Protein AF-0000000076122430 (afdb_homodimer)

Secondary structure (DSSP, 8-state):
-----PEEPHHHHHTT---EE-EEETTTTEEE-HHHHHHHHHSTTTTTS-EEEGGG-HHHHHHHHHHHHHHB-TTT-SB--EEETTTTEEE-HHHHHHTTTT-S-EEEHHHHTTTGGG-HHHHHHHHHHHHHHHHHHHHHHHHHHHHHHHHHHHHHHHHHHHHHHHHHHHHHHHHHHHHHHHHHHHHHHHHHHHHHHHHHHHHHHHHHHHHHHHHHHHHHH--HHHHHHHHHHHHHHHHHHHHHHHHHTSSPEEEEEEEEE-HHHHHHHHH---SEEEEEEEE-----------TTSS---S----TTTT---TT--/-----PEEPHHHHHTT---EE-EEETTTTEEE-HHHHHHHHHSTTTTTS-EEEGGG-HHHHHHHHHHHHHTB-TTT-SB--EEETTTTEEE-HHHHHHTTTT-S-EEEHHHHTTTGGG-HHHHHHHHHHHHHHHHHHHHHHHHHHHHHHHHHHHHHHHHHHHHHHHHHHHHHHHHHHHHHHHHHHHHHHHHHHHHHHHHHHHHHHHHHHHHHHHHHHHHHH--HHHHHHHHHHHHHHHHHHHHHHHHHTSSPEEEEEEEEE-HHHHHHHHH---SEEEEEEEE-----------TTS----S----TT------TT-

Solvent-accessible surface area (backbone atoms only — not comparable to full-atom values): 35064 Å² total; per-residue (Å²): 130,79,76,78,80,74,42,57,7,44,73,39,42,76,71,73,35,93,38,60,28,54,32,28,28,40,68,74,54,36,35,21,18,74,68,52,39,56,51,38,50,66,35,85,91,42,41,80,46,51,67,43,51,49,83,72,36,66,72,54,46,60,47,51,55,49,42,54,56,68,33,36,28,86,88,73,74,38,69,33,54,27,29,31,65,88,75,70,39,76,32,22,74,65,44,37,68,63,82,40,52,83,55,86,52,64,38,48,36,64,63,70,10,60,61,38,89,77,28,70,62,50,53,50,51,54,50,49,46,51,49,51,50,51,44,46,53,50,51,47,50,52,51,51,52,50,48,52,50,32,54,50,33,51,53,50,45,48,49,52,52,50,50,52,48,50,50,51,46,51,51,49,53,50,34,50,54,52,47,49,51,52,50,51,51,50,50,51,52,42,47,50,51,51,50,53,52,43,51,54,49,50,52,49,45,50,52,49,50,52,46,47,49,48,52,51,48,30,73,72,58,45,24,47,47,52,35,43,53,42,52,52,52,47,51,55,54,49,50,53,50,50,53,52,53,46,60,69,32,65,60,57,46,69,34,62,64,44,74,43,71,27,64,58,54,56,45,41,71,73,64,51,80,56,63,52,45,77,40,70,39,78,46,75,62,72,74,76,80,71,84,72,77,63,74,73,61,68,77,57,62,88,72,64,78,68,73,63,80,72,77,81,69,64,78,85,119,127,78,75,78,79,69,42,55,7,44,72,39,43,76,70,73,36,93,39,60,29,53,34,29,29,37,66,72,63,34,35,21,18,72,68,52,39,56,51,39,49,66,33,86,90,41,42,79,44,51,67,44,51,49,82,73,36,66,72,54,46,60,47,51,54,48,40,54,55,68,34,35,29,85,90,72,75,38,68,32,54,29,29,31,60,89,74,69,38,77,31,22,74,66,43,37,68,63,81,39,51,82,54,89,52,65,38,48,37,64,64,70,10,60,62,40,90,77,27,69,64,51,53,51,52,53,50,50,45,53,50,52,50,53,46,47,52,49,50,47,50,51,51,52,52,49,47,53,49,33,53,50,33,50,54,50,46,50,49,52,52,52,52,51,47,50,50,52,47,51,50,50,53,50,33,50,52,53,49,48,51,52,50,52,53,50,49,50,52,41,45,49,52,52,49,54,53,43,50,52,48,50,54,51,46,51,53,52,50,52,46,47,50,47,52,51,49,32,75,74,53,46,24,46,45,52,33,43,54,43,50,53,52,47,50,54,55,50,52,53,50,51,54,52,52,46,60,70,32,65,61,56,45,67,34,62,65,44,77,42,69,27,64,59,54,55,46,41,72,73,64,52,80,57,62,52,46,78,40,71,40,75,45,74,61,72,72,77,79,70,84,73,76,66,74,71,65,66,80,55,61,88,71,67,77,74,75,70,85,75,75,88,75,66,86,69,123

Sequence (634 aa):
MASEKTFNCGPCDYKHETQTAVKWCTDCTEALCLTCFEAHKSFKVSRNHSVISIEDIDALKGIMLDISKVQRCEQHDKPSEYFCNLHDEVVCIECIQTKHCQCTGWLPISEAADGVKSSVTKETISTDLEDVVRNVEELIDNHEIERINNQNACINLKDEASKLVQSIIQKVKNLEAEFVKTVDLQQKEISSNISSRTLELQGKLQKVQELKGRMNAFEGYASDTHMFLGIRKISTELYDAIEEIKSLTENPIVVMKELQIADSVTSFLSEVSLIGHVKNDRTHIAFKTTPLENPGSCFCLGFKPNRRYENTEYCKDMASEKTFNCGPCDYKHETQTAVKWCTDCTEALCLTCFEAHKSFKVSRNHSVISIEDIDALKGIMLDISKVQRCEQHDKPSEYFCNLHDEVVCIECIQTKHCQCTGWLPISEAADGVKSSVTKETISTDLEDVVRNVEELIDNHEIERINNQNACINLKDEASKLVQSIIQKVKNLEAEFVKTVDLQQKEISSNISSRTLELQGKLQKVQELKGRMNAFEGYASDTHMFLGIRKISTELYDAIEEIKSLTENPIVVMKELQIADSVTSFLSEVSLIGHVKNDRTHIAFKTTPLENPGSCFCLGFKPNRRYENTEYCKD

pLDDT: mean 79.6, std 19.34, range [19.55, 97.44]

Foldseek 3Di:
DPPPPFDFFPVCVVVVHGDGFFKAFPVVRTGHRPVRVVVQCVDPVRVPTDMGTCVPDPPVVVVVVVVVVQQADPVPRDGQFKAQLQVRHGHRPVCCVPVVVVRPDIDGVVVVCPCVVVDPLVVLVVVQVVVLVVLVVVLVVVVVVVVVVVVVVVVVVVVVLVVVVVVVVVVVVVVVVVVVVVVVVVVVVLVVLVVVLVVVVVVLVVVLVVLVVVLVVCVVDNDPVVNVVSVVVSVVVVVVSVVVNCVSPVDDRDDDDDDDDDPVVVCCVPPPDDPDDDDDDDDDRDRPDDPRPDVSPPVPPPPPPPVPPPDPPPDPD/DPPPPFDFFPVCVVVVHGDGFFKAFPVVRTGHRPVRVVVQCVDPVRVPTDMGTCVPDPPVVVVSVVVVVQQADPVPRDGQFKAQLQVRHGHRPVCCVPVVVVRPDIDGPVVVCPCVVVDPLVVLVVVQVVVLVVLVVVLVVVVVVVVVVVVVVVVVVVVVLVVVVVVVVVVVVVVVVVVVVVVVVVVVVLVVLVVVLVVVVVVLVVVLVVLVVVLVVCVVDNDPVVNVVSVVVSVVVVVVSVVVNCVSPVDDRDDDDDDDDDPVVVCCVPPPDDPDDDDDDDDDRDRDDDPRPPVSPPVPPPPPPPPPPPDPPPDPD

Structure (mmCIF, N/CA/C/O backbone):
data_AF-0000000076122430-model_v1
#
loop_
_entity.id
_entity.type
_entity.pdbx_description
1 polymer 'B box-type domain-containing protein'
#
loop_
_atom_site.group_PDB
_atom_site.id
_atom_site.type_symbol
_atom_site.label_atom_id
_atom_site.label_alt_id
_atom_site.label_comp_id
_atom_site.label_asym_id
_atom_site.label_entity_id
_atom_site.label_seq_id
_atom_site.pdbx_PDB_ins_code
_atom_site.Cartn_x
_atom_site.Cartn_y
_atom_site.Cartn_z
_atom_site.occupancy
_atom_site.B_iso_or_equiv
_atom_site.auth_seq_id
_atom_site.auth_comp_id
_atom_site.auth_asym_id
_atom_site.auth_atom_id
_atom_site.pdbx_PDB_model_num
ATOM 1 N N . MET A 1 1 ? -10.867 -65.062 -8.352 1 21.69 1 MET A N 1
ATOM 2 C CA . MET A 1 1 ? -10.594 -66.5 -8.742 1 21.69 1 MET A CA 1
ATOM 3 C C . MET A 1 1 ? -10.359 -66.562 -10.25 1 21.69 1 MET A C 1
ATOM 5 O O . MET A 1 1 ? -11.258 -66.25 -11.039 1 21.69 1 MET A O 1
ATOM 9 N N . ALA A 1 2 ? -9.188 -66.188 -10.758 1 36.16 2 ALA A N 1
ATOM 10 C CA . ALA A 1 2 ? -8.867 -65.938 -12.156 1 36.16 2 ALA A CA 1
ATOM 11 C C . ALA A 1 2 ? -9.312 -67.125 -13.039 1 36.16 2 ALA A C 1
ATOM 13 O O . ALA A 1 2 ? -9.062 -68.25 -12.711 1 36.16 2 ALA A O 1
ATOM 14 N N . SER A 1 3 ? -10.445 -67.062 -13.547 1 35.91 3 SER A N 1
ATOM 15 C CA . SER A 1 3 ? -11.008 -68.125 -14.328 1 35.91 3 SER A CA 1
ATOM 16 C C . SER A 1 3 ? -9.922 -68.938 -15.047 1 35.91 3 SER A C 1
ATOM 18 O O . SER A 1 3 ? -9.07 -68.375 -15.727 1 35.91 3 SER A O 1
ATOM 20 N N . GLU A 1 4 ? -9.484 -70.125 -14.617 1 44.31 4 GLU A N 1
ATOM 21 C CA . GLU A 1 4 ? -8.516 -71.125 -15.055 1 44.31 4 GLU A CA 1
ATOM 22 C C . GLU A 1 4 ? -8.703 -71.438 -16.531 1 44.31 4 GLU A C 1
ATOM 24 O O . GLU A 1 4 ? -9.625 -72.188 -16.891 1 44.31 4 GLU A O 1
ATOM 29 N N . LYS A 1 5 ? -8.602 -70.562 -17.297 1 51.03 5 LYS A N 1
ATOM 30 C CA . LYS A 1 5 ? -8.875 -70.75 -18.719 1 51.03 5 LYS A CA 1
ATOM 31 C C . LYS A 1 5 ? -8.039 -71.938 -19.266 1 51.03 5 LYS A C 1
ATOM 33 O O . LYS A 1 5 ? -6.809 -71.938 -19.188 1 51.03 5 LYS A O 1
ATOM 38 N N . THR A 1 6 ? -8.516 -73.188 -19.438 1 55.84 6 THR A N 1
ATOM 39 C CA . THR A 1 6 ? -8.125 -74.5 -19.828 1 55.84 6 THR A CA 1
ATOM 40 C C . THR A 1 6 ? -7.785 -74.562 -21.312 1 55.84 6 THR A C 1
ATOM 42 O O . THR A 1 6 ? -8.453 -73.938 -22.125 1 55.84 6 THR A O 1
ATOM 45 N N . PHE A 1 7 ? -6.602 -74.938 -21.672 1 61.38 7 PHE A N 1
ATOM 46 C CA . PHE A 1 7 ? -6.117 -75.188 -23.031 1 61.38 7 PHE A CA 1
ATOM 47 C C . PHE A 1 7 ? -6.77 -76.438 -23.625 1 61.38 7 PHE A C 1
ATOM 49 O O . PHE A 1 7 ? -6.875 -77.5 -22.953 1 61.38 7 PHE A O 1
ATOM 56 N N . ASN A 1 8 ? -7.195 -76.188 -24.844 1 67.56 8 ASN A N 1
ATOM 57 C CA . ASN A 1 8 ? -7.691 -77.375 -25.531 1 67.56 8 ASN A CA 1
ATOM 58 C C . ASN A 1 8 ? -6.547 -78.188 -26.109 1 67.56 8 ASN A C 1
ATOM 60 O O . ASN A 1 8 ? -5.535 -77.625 -26.547 1 67.56 8 ASN A O 1
ATOM 64 N N . CYS A 1 9 ? -6.68 -79.438 -25.984 1 76.12 9 CYS A N 1
ATOM 65 C CA . CYS A 1 9 ? -5.746 -80.375 -26.609 1 76.12 9 CYS A CA 1
ATOM 66 C C . CYS A 1 9 ? -5.781 -80.25 -28.125 1 76.12 9 CYS A C 1
ATOM 68 O O . CYS A 1 9 ? -6.848 -80.312 -28.734 1 76.12 9 CYS A O 1
ATOM 70 N N . GLY A 1 10 ? -4.699 -79.938 -28.75 1 72.5 10 GLY A N 1
ATOM 71 C CA . GLY A 1 10 ? -4.594 -79.75 -30.188 1 72.5 10 GLY A CA 1
ATOM 72 C C . GLY A 1 10 ? -5.141 -80.938 -30.969 1 72.5 10 GLY A C 1
ATOM 73 O O . GLY A 1 10 ? -6.055 -80.812 -31.781 1 72.5 10 GLY A O 1
ATOM 74 N N . PRO A 1 11 ? -4.574 -82.062 -30.688 1 77.5 11 PRO A N 1
ATOM 75 C CA . PRO A 1 11 ? -5.039 -83.25 -31.422 1 77.5 11 PRO A CA 1
ATOM 76 C C . PRO A 1 11 ? -6.527 -83.5 -31.219 1 77.5 11 PRO A C 1
ATOM 78 O O . PRO A 1 11 ? -7.223 -83.875 -32.188 1 77.5 11 PRO A O 1
ATOM 81 N N . CYS A 1 12 ? -6.926 -83.25 -30.094 1 75.38 12 CYS A N 1
ATOM 82 C CA . CYS A 1 12 ? -8.344 -83.5 -29.828 1 75.38 12 CYS A CA 1
ATOM 83 C C . CYS A 1 12 ? -9.203 -82.438 -30.531 1 75.38 12 CYS A C 1
ATOM 85 O O . CYS A 1 12 ? -10.281 -82.75 -31.031 1 75.38 12 CYS A O 1
ATOM 87 N N . ASP A 1 13 ? -8.805 -81.312 -30.547 1 71.25 13 ASP A N 1
ATOM 88 C CA . ASP A 1 13 ? -9.523 -80.188 -31.219 1 71.25 13 ASP A CA 1
ATOM 89 C C . ASP A 1 13 ? -9.672 -80.5 -32.719 1 71.25 13 ASP A C 1
ATOM 91 O O . ASP A 1 13 ? -10.711 -80.188 -33.312 1 71.25 13 ASP A O 1
ATOM 95 N N . TYR A 1 14 ? -8.641 -81 -33.281 1 67.12 14 TYR A N 1
ATOM 96 C CA . TYR A 1 14 ? -8.656 -81.312 -34.688 1 67.12 14 TYR A CA 1
ATOM 97 C C . TYR A 1 14 ? -9.75 -82.375 -35 1 67.12 14 TYR A C 1
ATOM 99 O O . TYR A 1 14 ? -10.367 -82.312 -36.062 1 67.12 14 TYR A O 1
ATOM 107 N N . LYS A 1 15 ? -9.977 -83.188 -34.062 1 66.69 15 LYS A N 1
ATOM 108 C CA . LYS A 1 15 ? -11.031 -84.188 -34.188 1 66.69 15 LYS A CA 1
ATOM 109 C C . LYS A 1 15 ? -12.367 -83.625 -33.688 1 66.69 15 LYS A C 1
ATOM 111 O O . LYS A 1 15 ? -13.312 -84.375 -33.5 1 66.69 15 LYS A O 1
ATOM 116 N N . HIS A 1 16 ? -12.375 -82.312 -33.438 1 66.56 16 HIS A N 1
ATOM 117 C CA . HIS A 1 16 ? -13.57 -81.625 -33 1 66.56 16 HIS A CA 1
ATOM 118 C C . HIS A 1 16 ? -14.023 -82.062 -31.625 1 66.56 16 HIS A C 1
ATOM 120 O O . HIS A 1 16 ? -15.227 -82.188 -31.359 1 66.56 16 HIS A O 1
ATOM 126 N N . GLU A 1 17 ? -13.062 -82.562 -30.828 1 74.31 17 GLU A N 1
ATOM 127 C CA . GLU A 1 17 ? -13.312 -82.875 -29.422 1 74.31 17 GLU A CA 1
ATOM 128 C C . GLU A 1 17 ? -12.68 -81.812 -28.5 1 74.31 17 GLU A C 1
ATOM 130 O O . GLU A 1 17 ? -11.562 -81.375 -28.75 1 74.31 17 GLU A O 1
ATOM 135 N N . THR A 1 18 ? -13.414 -81.5 -27.562 1 74.19 18 THR A N 1
ATOM 136 C CA . THR A 1 18 ? -12.891 -80.438 -26.641 1 74.19 18 THR A CA 1
ATOM 137 C C . THR A 1 18 ? -12.352 -81.125 -25.375 1 74.19 18 THR A C 1
ATOM 139 O O . THR A 1 18 ? -13.117 -81.688 -24.578 1 74.19 18 THR A O 1
ATOM 142 N N . GLN A 1 19 ? -10.953 -81.25 -25.312 1 79.12 19 GLN A N 1
ATOM 143 C CA . GLN A 1 19 ? -10.289 -81.75 -24.109 1 79.12 19 GLN A CA 1
ATOM 144 C C . GLN A 1 19 ? -9.305 -80.688 -23.578 1 79.12 19 GLN A C 1
ATOM 146 O O . GLN A 1 19 ? -8.703 -79.938 -24.344 1 79.12 19 GLN A O 1
ATOM 151 N N . THR A 1 20 ? -9.18 -80.75 -22.25 1 78.94 20 THR A N 1
ATOM 152 C CA . THR A 1 20 ? -8.266 -79.812 -21.609 1 78.94 20 THR A CA 1
ATOM 153 C C . THR A 1 20 ? -6.828 -80.312 -21.719 1 78.94 20 THR A C 1
ATOM 155 O O . THR A 1 20 ? -6.543 -81.438 -21.422 1 78.94 20 THR A O 1
ATOM 158 N N . ALA A 1 21 ? -5.953 -79.375 -22.219 1 79.88 21 ALA A N 1
ATOM 159 C CA . ALA A 1 21 ? -4.539 -79.688 -22.328 1 79.88 21 ALA A CA 1
ATOM 160 C C . ALA A 1 21 ? -3.83 -79.562 -20.984 1 79.88 21 ALA A C 1
ATOM 162 O O . ALA A 1 21 ? -4.145 -78.625 -20.219 1 79.88 21 ALA A O 1
ATOM 163 N N . VAL A 1 22 ? -2.918 -80.5 -20.672 1 78.62 22 VAL A N 1
ATOM 164 C CA . VAL A 1 22 ? -2.184 -80.438 -19.406 1 78.62 22 VAL A CA 1
ATOM 165 C C . VAL A 1 22 ? -0.684 -80.312 -19.688 1 78.62 22 VAL A C 1
ATOM 167 O O . VAL A 1 22 ? 0.098 -79.938 -18.812 1 78.62 22 VAL A O 1
ATOM 170 N N . LYS A 1 23 ? -0.301 -80.812 -20.844 1 76.94 23 LYS A N 1
ATOM 171 C CA . LYS A 1 23 ? 1.107 -80.75 -21.234 1 76.94 23 LYS A CA 1
ATOM 172 C C . LYS A 1 23 ? 1.314 -80 -22.516 1 76.94 23 LYS A C 1
ATOM 174 O O . LYS A 1 23 ? 0.396 -79.812 -23.328 1 76.94 23 LYS A O 1
ATOM 179 N N . TRP A 1 24 ? 2.541 -79.375 -22.609 1 74.12 24 TRP A N 1
ATOM 180 C CA . TRP A 1 24 ? 2.959 -78.688 -23.797 1 74.12 24 TRP A CA 1
ATOM 181 C C . TRP A 1 24 ? 4.203 -79.312 -24.406 1 74.12 24 TRP A C 1
ATOM 183 O O . TRP A 1 24 ? 5.219 -79.438 -23.734 1 74.12 24 TRP A O 1
ATOM 193 N N . CYS A 1 25 ? 4 -79.812 -25.609 1 74.12 25 CYS A N 1
ATOM 194 C CA . CYS A 1 25 ? 5.176 -80.25 -26.328 1 74.12 25 CYS A CA 1
ATOM 195 C C . CYS A 1 25 ? 5.875 -79.125 -27.047 1 74.12 25 CYS A C 1
ATOM 197 O O . CYS A 1 25 ? 5.316 -78.562 -27.969 1 74.12 25 CYS A O 1
ATOM 199 N N . THR A 1 26 ? 7.062 -78.875 -26.625 1 66.75 26 THR A N 1
ATOM 200 C CA . THR A 1 26 ? 7.809 -77.75 -27.172 1 66.75 26 THR A CA 1
ATOM 201 C C . THR A 1 26 ? 8.203 -78 -28.625 1 66.75 26 THR A C 1
ATOM 203 O O . THR A 1 26 ? 8.312 -77.062 -29.422 1 66.75 26 THR A O 1
ATOM 206 N N . ASP A 1 27 ? 8.375 -79.188 -28.922 1 63.97 27 ASP A N 1
ATOM 207 C CA . ASP A 1 27 ? 8.789 -79.562 -30.281 1 63.97 27 ASP A CA 1
ATOM 208 C C . ASP A 1 27 ? 7.613 -79.438 -31.25 1 63.97 27 ASP A C 1
ATOM 210 O O . ASP A 1 27 ? 7.754 -78.938 -32.375 1 63.97 27 ASP A O 1
ATOM 214 N N . CYS A 1 28 ? 6.5 -79.938 -30.734 1 66.62 28 CYS A N 1
ATOM 215 C CA . CYS A 1 28 ? 5.312 -79.938 -31.578 1 66.62 28 CYS A CA 1
ATOM 216 C C . CYS A 1 28 ? 4.543 -78.625 -31.438 1 66.62 28 CYS A C 1
ATOM 218 O O . CYS A 1 28 ? 3.643 -78.375 -32.25 1 66.62 28 CYS A O 1
ATOM 220 N N . THR A 1 29 ? 5.02 -77.875 -30.375 1 65.5 29 THR A N 1
ATOM 221 C CA . THR A 1 29 ? 4.328 -76.625 -30.031 1 65.5 29 THR A CA 1
ATOM 222 C C . THR A 1 29 ? 2.822 -76.875 -29.953 1 65.5 29 THR A C 1
ATOM 224 O O . THR A 1 29 ? 2.045 -76.125 -30.531 1 65.5 29 THR A O 1
ATOM 227 N N . GLU A 1 30 ? 2.531 -77.938 -29.344 1 70.75 30 GLU A N 1
ATOM 228 C CA . GLU A 1 30 ? 1.127 -78.312 -29.219 1 70.75 30 GLU A CA 1
ATOM 229 C C . GLU A 1 30 ? 0.776 -78.688 -27.781 1 70.75 30 GLU A C 1
ATOM 231 O O . GLU A 1 30 ? 1.596 -79.25 -27.078 1 70.75 30 GLU A O 1
ATOM 236 N N . ALA A 1 31 ? -0.498 -78.25 -27.453 1 73.12 31 ALA A N 1
ATOM 237 C CA . ALA A 1 31 ? -1.023 -78.688 -26.156 1 73.12 31 ALA A CA 1
ATOM 238 C C . ALA A 1 31 ? -1.638 -80.062 -26.234 1 73.12 31 ALA A C 1
ATOM 240 O O . ALA A 1 31 ? -2.332 -80.375 -27.188 1 73.12 31 ALA A O 1
ATOM 241 N N . LEU A 1 32 ? -1.227 -80.812 -25.281 1 81.56 32 LEU A N 1
ATOM 242 C CA . LEU A 1 32 ? -1.672 -82.25 -25.266 1 81.56 32 LEU A CA 1
ATOM 243 C C . LEU A 1 32 ? -2.445 -82.562 -24 1 81.56 32 LEU A C 1
ATOM 245 O O . LEU A 1 32 ? -2.059 -82.125 -22.906 1 81.56 32 LEU A O 1
ATOM 249 N N . CYS A 1 33 ? -3.594 -83.062 -24.219 1 84.31 33 CYS A N 1
ATOM 250 C CA . CYS A 1 33 ? -4.234 -83.625 -23.047 1 84.31 33 CYS A CA 1
ATOM 251 C C . CYS A 1 33 ? -3.467 -84.875 -22.562 1 84.31 33 CYS A C 1
ATOM 253 O O . CYS A 1 33 ? -2.486 -85.312 -23.188 1 84.31 33 CYS A O 1
ATOM 255 N N . LEU A 1 34 ? -3.918 -85.438 -21.406 1 86.81 34 LEU A N 1
ATOM 256 C CA . LEU A 1 34 ? -3.184 -86.562 -20.812 1 86.81 34 LEU A CA 1
ATOM 257 C C . LEU A 1 34 ? -3.139 -87.75 -21.781 1 86.81 34 LEU A C 1
ATOM 259 O O . LEU A 1 34 ? -2.094 -88.375 -21.938 1 86.81 34 LEU A O 1
ATOM 263 N N . THR A 1 35 ? -4.23 -88 -22.516 1 87.62 35 THR A N 1
ATOM 264 C CA . THR A 1 35 ? -4.309 -89.125 -23.438 1 87.62 35 THR A CA 1
ATOM 265 C C . THR A 1 35 ? -3.418 -88.875 -24.656 1 87.62 35 THR A C 1
ATOM 267 O O . THR A 1 35 ? -2.682 -89.75 -25.078 1 87.62 35 THR A O 1
ATOM 270 N N . CYS A 1 36 ? -3.488 -87.75 -25.156 1 87.06 36 CYS A N 1
ATOM 271 C CA . CYS A 1 36 ? -2.697 -87.438 -26.328 1 87.06 36 CYS A CA 1
ATOM 272 C C . CYS A 1 36 ? -1.214 -87.375 -25.984 1 87.06 36 CYS A C 1
ATOM 274 O O . CYS A 1 36 ? -0.363 -87.625 -26.844 1 87.06 36 CYS A O 1
ATOM 276 N N . PHE A 1 37 ? -0.935 -87 -24.812 1 87.75 37 PHE A N 1
ATOM 277 C CA . PHE A 1 37 ? 0.453 -87 -24.359 1 87.75 37 PHE A CA 1
ATOM 278 C C . PHE A 1 37 ? 1.038 -88.438 -24.344 1 87.75 37 PHE A C 1
ATOM 280 O O . PHE A 1 37 ? 2.158 -88.625 -24.812 1 87.75 37 PHE A O 1
ATOM 287 N N . GLU A 1 38 ? 0.26 -89.25 -23.797 1 86.69 38 GLU A N 1
ATOM 288 C CA . GLU A 1 38 ? 0.735 -90.688 -23.766 1 86.69 38 GLU A CA 1
ATOM 289 C C . GLU A 1 38 ? 0.958 -91.188 -25.172 1 86.69 38 GLU A C 1
ATOM 291 O O . GLU A 1 38 ? 1.936 -91.938 -25.406 1 86.69 38 GLU A O 1
ATOM 296 N N . ALA A 1 39 ? 0.09 -90.875 -26 1 85.75 39 ALA A N 1
ATOM 297 C CA . ALA A 1 39 ? 0.275 -91.312 -27.391 1 85.75 39 ALA A CA 1
ATOM 298 C C . ALA A 1 39 ? 1.5 -90.625 -28 1 85.75 39 ALA A C 1
ATOM 300 O O . ALA A 1 39 ? 2.291 -91.25 -28.688 1 85.75 39 ALA A O 1
ATOM 301 N N . HIS A 1 40 ? 1.692 -89.375 -27.781 1 85.5 40 HIS A N 1
ATOM 302 C CA . HIS A 1 40 ? 2.811 -88.562 -28.281 1 85.5 40 HIS A CA 1
ATOM 303 C C . HIS A 1 40 ? 4.145 -89.125 -27.812 1 85.5 40 HIS A C 1
ATOM 305 O O . HIS A 1 40 ? 5.102 -89.188 -28.594 1 85.5 40 HIS A O 1
ATOM 311 N N . LYS A 1 41 ? 4.145 -89.5 -26.656 1 83.44 41 LYS A N 1
ATOM 312 C CA . LYS A 1 41 ? 5.355 -90.125 -26.094 1 83.44 41 LYS A CA 1
ATOM 313 C C . LYS A 1 41 ? 5.637 -91.5 -26.688 1 83.44 41 LYS A C 1
ATOM 315 O O . LYS A 1 41 ? 6.789 -91.938 -26.734 1 83.44 41 LYS A O 1
ATOM 320 N N . SER A 1 42 ? 4.609 -92.062 -27.188 1 83.62 42 SER A N 1
ATOM 321 C CA . SER A 1 42 ? 4.754 -93.438 -27.672 1 83.62 42 SER A CA 1
ATOM 322 C C . SER A 1 42 ? 5.215 -93.438 -29.125 1 83.62 42 SER A C 1
ATOM 324 O O . SER A 1 42 ? 5.773 -94.438 -29.594 1 83.62 42 SER A O 1
ATOM 326 N N . PHE A 1 43 ? 4.996 -92.438 -29.781 1 77.75 43 PHE A N 1
ATOM 327 C CA . PHE A 1 43 ? 5.371 -92.375 -31.188 1 77.75 43 PHE A CA 1
ATOM 328 C C . PHE A 1 43 ? 6.867 -92.125 -31.344 1 77.75 43 PHE A C 1
ATOM 330 O O . PHE A 1 43 ? 7.434 -91.312 -30.625 1 77.75 43 PHE A O 1
ATOM 337 N N . LYS A 1 44 ? 7.477 -92.812 -32.281 1 75.56 44 LYS A N 1
ATOM 338 C CA . LYS A 1 44 ? 8.906 -92.625 -32.531 1 75.56 44 LYS A CA 1
ATOM 339 C C . LYS A 1 44 ? 9.242 -91.25 -32.938 1 75.56 44 LYS A C 1
ATOM 341 O O . LYS A 1 44 ? 10.297 -90.688 -32.594 1 75.56 44 LYS A O 1
ATOM 346 N N . VAL A 1 45 ? 8.43 -90.562 -33.594 1 75.81 45 VAL A N 1
ATOM 347 C CA . VAL A 1 45 ? 8.695 -89.25 -34.156 1 75.81 45 VAL A CA 1
ATOM 348 C C . VAL A 1 45 ? 8.594 -88.188 -33.094 1 75.81 45 VAL A C 1
ATOM 350 O O . VAL A 1 45 ? 9.195 -87.125 -33.188 1 75.81 45 VAL A O 1
ATOM 353 N N . SER A 1 46 ? 7.844 -88.562 -32 1 77.38 46 SER A N 1
ATOM 354 C CA . SER A 1 46 ? 7.602 -87.438 -31.047 1 77.38 46 SER A CA 1
ATOM 355 C C . SER A 1 46 ? 8.102 -87.812 -29.656 1 77.38 46 SER A C 1
ATOM 357 O O . SER A 1 46 ? 8.07 -87 -28.734 1 77.38 46 SER A O 1
ATOM 359 N N . ARG A 1 47 ? 8.531 -88.938 -29.484 1 79.12 47 ARG A N 1
ATOM 360 C CA . ARG A 1 47 ? 8.898 -89.5 -28.188 1 79.12 47 ARG A CA 1
ATOM 361 C C . ARG A 1 47 ? 9.984 -88.625 -27.531 1 79.12 47 ARG A C 1
ATOM 363 O O . ARG A 1 47 ? 10.047 -88.562 -26.312 1 79.12 47 ARG A O 1
ATOM 370 N N . ASN A 1 48 ? 10.859 -88 -28.344 1 72.56 48 ASN A N 1
ATOM 371 C CA . ASN A 1 48 ? 11.969 -87.25 -27.781 1 72.56 48 ASN A CA 1
ATOM 372 C C . ASN A 1 48 ? 11.648 -85.75 -27.719 1 72.56 48 ASN A C 1
ATOM 374 O O . ASN A 1 48 ? 12.531 -84.938 -27.484 1 72.56 48 ASN A O 1
ATOM 378 N N . HIS A 1 49 ? 10.461 -85.562 -27.969 1 75.31 49 HIS A N 1
ATOM 379 C CA . HIS A 1 49 ? 10.094 -84.188 -27.906 1 75.31 49 HIS A CA 1
ATOM 380 C C . HIS A 1 49 ? 10.102 -83.625 -26.484 1 75.31 49 HIS A C 1
ATOM 382 O O . HIS A 1 49 ? 9.867 -84.375 -25.531 1 75.31 49 HIS A O 1
ATOM 388 N N . SER A 1 50 ? 10.516 -82.438 -26.328 1 72.44 50 SER A N 1
ATOM 389 C CA . SER A 1 50 ? 10.492 -81.812 -25.016 1 72.44 50 SER A CA 1
ATOM 390 C C . SER A 1 50 ? 9.078 -81.375 -24.641 1 72.44 50 SER A C 1
ATOM 392 O O . SER A 1 50 ? 8.445 -80.562 -25.359 1 72.44 50 SER A O 1
ATOM 394 N N . VAL A 1 51 ? 8.562 -82 -23.578 1 75.25 51 VAL A N 1
ATOM 395 C CA . VAL A 1 51 ? 7.203 -81.688 -23.141 1 75.25 51 VAL A CA 1
ATOM 396 C C . VAL A 1 51 ? 7.238 -81.062 -21.766 1 75.25 51 VAL A C 1
ATOM 398 O O . VAL A 1 51 ? 7.922 -81.562 -20.859 1 75.25 51 VAL A O 1
ATOM 401 N N . ILE A 1 52 ? 6.672 -79.875 -21.672 1 72.62 52 ILE A N 1
ATOM 402 C CA . ILE A 1 52 ? 6.629 -79.125 -20.391 1 72.62 52 ILE A CA 1
ATOM 403 C C . ILE A 1 52 ? 5.188 -79.062 -19.891 1 72.62 52 ILE A C 1
ATOM 405 O O . ILE A 1 52 ? 4.246 -79.125 -20.688 1 72.62 52 ILE A O 1
ATOM 409 N N . SER A 1 53 ? 5.117 -79 -18.562 1 72.31 53 SER A N 1
ATOM 410 C CA . SER A 1 53 ? 3.785 -78.875 -17.969 1 72.31 53 SER A CA 1
ATOM 411 C C . SER A 1 53 ? 3.256 -77.438 -18.109 1 72.31 53 SER A C 1
ATOM 413 O O . SER A 1 53 ? 3.982 -76.5 -17.859 1 72.31 53 SER A O 1
ATOM 415 N N . ILE A 1 54 ? 2.123 -77.375 -18.688 1 68.25 54 ILE A N 1
ATOM 416 C CA . ILE A 1 54 ? 1.507 -76.062 -18.906 1 68.25 54 ILE A CA 1
ATOM 417 C C . ILE A 1 54 ? 1.436 -75.25 -17.594 1 68.25 54 ILE A C 1
ATOM 419 O O . ILE A 1 54 ? 1.54 -74.062 -17.578 1 68.25 54 ILE A O 1
ATOM 423 N N . GLU A 1 55 ? 1.335 -76 -16.547 1 63.16 55 GLU A N 1
ATOM 424 C CA . GLU A 1 55 ? 1.257 -75.312 -15.25 1 63.16 55 GLU A CA 1
ATOM 425 C C . GLU A 1 55 ? 2.576 -74.625 -14.891 1 63.16 55 GLU A C 1
ATOM 427 O O . GLU A 1 55 ? 2.598 -73.688 -14.117 1 63.16 55 GLU A O 1
ATOM 432 N N . ASP A 1 56 ? 3.623 -75.062 -15.43 1 57.66 56 ASP A N 1
ATOM 433 C CA . ASP A 1 56 ? 4.941 -74.625 -15 1 57.66 56 ASP A CA 1
ATOM 434 C C . ASP A 1 56 ? 5.336 -73.312 -15.695 1 57.66 56 ASP A C 1
ATOM 436 O O . ASP A 1 56 ? 6.312 -72.688 -15.305 1 57.66 56 ASP A O 1
ATOM 440 N N . ILE A 1 57 ? 4.836 -73 -16.766 1 56.41 57 ILE A N 1
ATOM 441 C CA . ILE A 1 57 ? 5.336 -71.812 -17.422 1 56.41 57 ILE A CA 1
ATOM 442 C C . ILE A 1 57 ? 4.215 -70.812 -17.531 1 56.41 57 ILE A C 1
ATOM 444 O O . ILE A 1 57 ? 3.393 -70.875 -18.438 1 56.41 57 ILE A O 1
ATOM 448 N N . ASP A 1 58 ? 4.16 -70.062 -16.625 1 57.53 58 ASP A N 1
ATOM 449 C CA . ASP A 1 58 ? 3.166 -69 -16.531 1 57.53 58 ASP A CA 1
ATOM 450 C C . ASP A 1 58 ? 3.193 -68.062 -17.75 1 57.53 58 ASP A C 1
ATOM 452 O O . ASP A 1 58 ? 2.143 -67.688 -18.281 1 57.53 58 ASP A O 1
ATOM 456 N N . ALA A 1 59 ? 4.348 -67.75 -18.219 1 57.44 59 ALA A N 1
ATOM 457 C CA . ALA A 1 59 ? 4.492 -66.875 -19.359 1 57.44 59 ALA A CA 1
ATOM 458 C C . ALA A 1 59 ? 3.939 -67.5 -20.641 1 57.44 59 ALA A C 1
ATOM 460 O O . ALA A 1 59 ? 3.305 -66.812 -21.453 1 57.44 59 ALA A O 1
ATOM 461 N N . LEU A 1 60 ? 4.191 -68.812 -20.719 1 58.91 60 LEU A N 1
ATOM 462 C CA . LEU A 1 60 ? 3.744 -69.5 -21.891 1 58.91 60 LEU A CA 1
ATOM 463 C C . LEU A 1 60 ? 2.225 -69.688 -21.891 1 58.91 60 LEU A C 1
ATOM 465 O O . LEU A 1 60 ? 1.603 -69.688 -22.969 1 58.91 60 LEU A O 1
ATOM 469 N N . LYS A 1 61 ? 1.755 -69.688 -20.688 1 60.56 61 LYS A N 1
ATOM 470 C CA . LYS A 1 61 ? 0.305 -69.812 -20.578 1 60.56 61 LYS A CA 1
ATOM 471 C C . LYS A 1 61 ? -0.405 -68.625 -21.25 1 60.56 61 LYS A C 1
ATOM 473 O O . LYS A 1 61 ? -1.374 -68.812 -22 1 60.56 61 LYS A O 1
ATOM 478 N N . GLY A 1 62 ? 0.018 -67.5 -21.016 1 59.84 62 GLY A N 1
ATOM 479 C CA . GLY A 1 62 ? -0.601 -66.312 -21.609 1 59.84 62 GLY A CA 1
ATOM 480 C C . GLY A 1 62 ? -0.447 -66.25 -23.125 1 59.84 62 GLY A C 1
ATOM 481 O O . GLY A 1 62 ? -1.396 -65.938 -23.844 1 59.84 62 GLY A O 1
ATOM 482 N N . ILE A 1 63 ? 0.574 -66.75 -23.5 1 61.28 63 ILE A N 1
ATOM 483 C CA . ILE A 1 63 ? 0.887 -66.688 -24.922 1 61.28 63 ILE A CA 1
ATOM 484 C C . ILE A 1 63 ? 0.073 -67.75 -25.672 1 61.28 63 ILE A C 1
ATOM 486 O O . ILE A 1 63 ? -0.466 -67.5 -26.75 1 61.28 63 ILE A O 1
ATOM 490 N N . MET A 1 64 ? 0.056 -68.875 -25.047 1 62.16 64 MET A N 1
ATOM 491 C CA . MET A 1 64 ? -0.671 -70 -25.719 1 62.16 64 MET A CA 1
ATOM 492 C C . MET A 1 64 ? -2.154 -69.625 -25.828 1 62.16 64 MET A C 1
ATOM 494 O O . MET A 1 64 ? -2.789 -69.938 -26.844 1 62.16 64 MET A O 1
ATOM 498 N N . LEU A 1 65 ? -2.604 -68.938 -24.812 1 61.91 65 LEU A N 1
ATOM 499 C CA . LEU A 1 65 ? -3.988 -68.5 -24.891 1 61.91 65 LEU A CA 1
ATOM 500 C C . LEU A 1 65 ? -4.176 -67.5 -26.031 1 61.91 65 LEU A C 1
ATOM 502 O O . LEU A 1 65 ? -5.188 -67.562 -26.734 1 61.91 65 LEU A O 1
ATOM 506 N N . ASP A 1 66 ? -3.213 -66.75 -26.25 1 64.94 66 ASP A N 1
ATOM 507 C CA . ASP A 1 66 ? -3.264 -65.75 -27.312 1 64.94 66 ASP A CA 1
ATOM 508 C C . ASP A 1 66 ? -3.195 -66.438 -28.688 1 64.94 66 ASP A C 1
ATOM 510 O O . ASP A 1 66 ? -3.898 -66 -29.609 1 64.94 66 ASP A O 1
ATOM 514 N N . ILE A 1 67 ? -2.375 -67.438 -28.703 1 69.25 67 ILE A N 1
ATOM 515 C CA . ILE A 1 67 ? -2.191 -68.125 -29.984 1 69.25 67 ILE A CA 1
ATOM 516 C C . ILE A 1 67 ? -3.471 -68.875 -30.375 1 69.25 67 ILE A C 1
ATOM 518 O O . ILE A 1 67 ? -3.859 -68.875 -31.531 1 69.25 67 ILE A O 1
ATOM 522 N N . SER A 1 68 ? -4.051 -69.375 -29.375 1 65.69 68 SER A N 1
ATOM 523 C CA . SER A 1 68 ? -5.301 -70.062 -29.656 1 65.69 68 SER A CA 1
ATOM 524 C C . SER A 1 68 ? -6.355 -69.125 -30.203 1 65.69 68 SER A C 1
ATOM 526 O O . SER A 1 68 ? -7.113 -69.5 -31.109 1 65.69 68 SER A O 1
ATOM 528 N N . LYS A 1 69 ? -6.281 -67.938 -29.766 1 67.69 69 LYS A N 1
ATOM 529 C CA . LYS A 1 69 ? -7.25 -66.938 -30.219 1 67.69 69 LYS A CA 1
ATOM 530 C C . LYS A 1 69 ? -6.949 -66.5 -31.641 1 67.69 69 LYS A C 1
ATOM 532 O O . LYS A 1 69 ? -7.867 -66.25 -32.438 1 67.69 69 LYS A O 1
ATOM 537 N N . VAL A 1 70 ? -5.668 -66.438 -31.875 1 71.88 70 VAL A N 1
ATOM 538 C CA . VAL A 1 70 ? -5.27 -65.938 -33.188 1 71.88 70 VAL A CA 1
ATOM 539 C C . VAL A 1 70 ? -5.512 -67.062 -34.25 1 71.88 70 VAL A C 1
ATOM 541 O O . VAL A 1 70 ? -5.805 -66.75 -35.406 1 71.88 70 VAL A O 1
ATOM 544 N N . GLN A 1 71 ? -5.43 -68.25 -33.75 1 73.75 71 GLN A N 1
ATOM 545 C CA . GLN A 1 71 ? -5.527 -69.375 -34.688 1 73.75 71 GLN A CA 1
ATOM 546 C C . GLN A 1 71 ? -6.984 -69.688 -35 1 73.75 71 GLN A C 1
ATOM 548 O O . GLN A 1 71 ? -7.273 -70.438 -35.906 1 73.75 71 GLN A O 1
ATOM 553 N N . ARG A 1 72 ? -7.816 -69.062 -34.281 1 73.62 72 ARG A N 1
ATOM 554 C CA . ARG A 1 72 ? -9.227 -69.312 -34.531 1 73.62 72 ARG A CA 1
ATOM 555 C C . ARG A 1 72 ? -9.852 -68.25 -35.438 1 73.62 72 ARG A C 1
ATOM 557 O O . ARG A 1 72 ? -9.742 -67.062 -35.188 1 73.62 72 ARG A O 1
ATOM 564 N N . CYS A 1 73 ? -10.43 -68.75 -36.562 1 78.75 73 CYS A N 1
ATOM 565 C CA . CYS A 1 73 ? -11.086 -67.875 -37.5 1 78.75 73 CYS A CA 1
ATOM 566 C C . CYS A 1 73 ? -12.312 -67.25 -36.844 1 78.75 73 CYS A C 1
ATOM 568 O O . CYS A 1 73 ? -13.227 -67.938 -36.406 1 78.75 73 CYS A O 1
ATOM 570 N N . GLU A 1 74 ? -12.406 -66 -36.812 1 76.62 74 GLU A N 1
ATOM 571 C CA . GLU A 1 74 ? -13.5 -65.25 -36.188 1 76.62 74 GLU A CA 1
ATOM 572 C C . GLU A 1 74 ? -14.812 -65.5 -36.938 1 76.62 74 GLU A C 1
ATOM 574 O O . GLU A 1 74 ? -15.883 -65.5 -36.312 1 76.62 74 GLU A O 1
ATOM 579 N N . GLN A 1 75 ? -14.773 -65.688 -38.156 1 78.31 75 GLN A N 1
ATOM 580 C CA . GLN A 1 75 ? -15.969 -65.812 -39 1 78.31 75 GLN A CA 1
ATOM 581 C C . GLN A 1 75 ? -16.547 -67.25 -38.938 1 78.31 75 GLN A C 1
ATOM 583 O O . GLN A 1 75 ? -17.766 -67.438 -38.938 1 78.31 75 GLN A O 1
ATOM 588 N N . HIS A 1 76 ? -15.664 -68.188 -38.844 1 79.75 76 HIS A N 1
ATOM 589 C CA . HIS A 1 76 ? -16.141 -69.562 -39 1 79.75 76 HIS A CA 1
ATOM 590 C C . HIS A 1 76 ? -15.891 -70.375 -37.75 1 79.75 76 HIS A C 1
ATOM 592 O O . HIS A 1 76 ? -16.281 -71.562 -37.688 1 79.75 76 HIS A O 1
ATOM 598 N N . ASP A 1 77 ? -15.297 -69.875 -36.844 1 74.69 77 ASP A N 1
ATOM 599 C CA . ASP A 1 77 ? -15.008 -70.5 -35.562 1 74.69 77 ASP A CA 1
ATOM 600 C C . ASP A 1 77 ? -14.242 -71.812 -35.75 1 74.69 77 ASP A C 1
ATOM 602 O O . ASP A 1 77 ? -14.57 -72.875 -35.156 1 74.69 77 ASP A O 1
ATOM 606 N N . LYS A 1 78 ? -13.344 -71.875 -36.719 1 70.38 78 LYS A N 1
ATOM 607 C CA . LYS A 1 78 ? -12.469 -73 -37.031 1 70.38 78 LYS A CA 1
ATOM 608 C C . LYS A 1 78 ? -11 -72.625 -36.969 1 70.38 78 LYS A C 1
ATOM 610 O O . LYS A 1 78 ? -10.68 -71.438 -37.031 1 70.38 78 LYS A O 1
ATOM 615 N N . PRO A 1 79 ? -10.156 -73.625 -36.812 1 72.38 79 PRO A N 1
ATOM 616 C CA . PRO A 1 79 ? -8.734 -73.312 -36.812 1 72.38 79 PRO A CA 1
ATOM 617 C C . PRO A 1 79 ? -8.234 -72.812 -38.156 1 72.38 79 PRO A C 1
ATOM 619 O O . PRO A 1 79 ? -8.609 -73.375 -39.188 1 72.38 79 PRO A O 1
ATOM 622 N N . SER A 1 80 ? -7.551 -71.625 -38.031 1 78.5 80 SER A N 1
ATOM 623 C CA . SER A 1 80 ? -6.902 -71.125 -39.25 1 78.5 80 SER A CA 1
ATOM 624 C C . SER A 1 80 ? -5.637 -71.938 -39.562 1 78.5 80 SER A C 1
ATOM 626 O O . SER A 1 80 ? -4.738 -72 -38.719 1 78.5 80 SER A O 1
ATOM 628 N N . GLU A 1 81 ? -5.633 -72.5 -40.75 1 78.19 81 GLU A N 1
ATOM 629 C CA . GLU A 1 81 ? -4.516 -73.375 -41.062 1 78.19 81 GLU A CA 1
ATOM 630 C C . GLU A 1 81 ? -3.65 -72.812 -42.188 1 78.19 81 GLU A C 1
ATOM 632 O O . GLU A 1 81 ? -2.566 -73.312 -42.469 1 78.19 81 GLU A O 1
ATOM 637 N N . TYR A 1 82 ? -4.152 -71.688 -42.688 1 85.12 82 TYR A N 1
ATOM 638 C CA . TYR A 1 82 ? -3.436 -71.125 -43.812 1 85.12 82 TYR A CA 1
ATOM 639 C C . TYR A 1 82 ? -3.105 -69.625 -43.594 1 85.12 82 TYR A C 1
ATOM 641 O O . TYR A 1 82 ? -3.662 -69 -42.719 1 85.12 82 TYR A O 1
ATOM 649 N N . PHE A 1 83 ? -2.088 -69.25 -44.312 1 88.31 83 PHE A N 1
ATOM 650 C CA . PHE A 1 83 ? -1.658 -67.875 -44.312 1 88.31 83 PHE A CA 1
ATOM 651 C C . PHE A 1 83 ? -1.765 -67.25 -45.688 1 88.31 83 PHE A C 1
ATOM 653 O O . PHE A 1 83 ? -1.273 -67.875 -46.656 1 88.31 83 PHE A O 1
ATOM 660 N N . CYS A 1 84 ? -2.562 -66.188 -45.75 1 86.12 84 CYS A N 1
ATOM 661 C CA . CYS A 1 84 ? -2.652 -65.5 -47.031 1 86.12 84 CYS A CA 1
ATOM 662 C C . CYS A 1 84 ? -1.589 -64.375 -47.094 1 86.12 84 CYS A C 1
ATOM 664 O O . CYS A 1 84 ? -1.672 -63.406 -46.406 1 86.12 84 CYS A O 1
ATOM 666 N N . ASN A 1 85 ? -0.614 -64.5 -47.969 1 79.25 85 ASN A N 1
ATOM 667 C CA . ASN A 1 85 ? 0.494 -63.562 -48.094 1 79.25 85 ASN A CA 1
ATOM 668 C C . ASN A 1 85 ? 0.017 -62.219 -48.625 1 79.25 85 ASN A C 1
ATOM 670 O O . ASN A 1 85 ? 0.58 -61.188 -48.25 1 79.25 85 ASN A O 1
ATOM 674 N N . LEU A 1 86 ? -0.932 -62.219 -49.438 1 77.62 86 LEU A N 1
ATOM 675 C CA . LEU A 1 86 ? -1.4 -61 -50.062 1 77.62 86 LEU A CA 1
ATOM 676 C C . LEU A 1 86 ? -2.08 -60.094 -49.031 1 77.62 86 LEU A C 1
ATOM 678 O O . LEU A 1 86 ? -1.904 -58.875 -49.062 1 77.62 86 LEU A O 1
ATOM 682 N N . HIS A 1 87 ? -2.822 -60.75 -48.125 1 80 87 HIS A N 1
ATOM 683 C CA . HIS A 1 87 ? -3.549 -59.938 -47.156 1 80 87 HIS A CA 1
ATOM 684 C C . HIS A 1 87 ? -2.859 -59.969 -45.812 1 80 87 HIS A C 1
ATOM 686 O O . HIS A 1 87 ? -3.299 -59.312 -44.875 1 80 87 HIS A O 1
ATOM 692 N N . ASP A 1 88 ? -1.774 -60.75 -45.75 1 79.5 88 ASP A N 1
ATOM 693 C CA . ASP A 1 88 ? -1.044 -60.906 -44.469 1 79.5 88 ASP A CA 1
ATOM 694 C C . ASP A 1 88 ? -1.983 -61.281 -43.344 1 79.5 88 ASP A C 1
ATOM 696 O O . ASP A 1 88 ? -2.006 -60.625 -42.312 1 79.5 88 ASP A O 1
ATOM 700 N N . GLU A 1 89 ? -2.721 -62.312 -43.656 1 82 89 GLU A N 1
ATOM 701 C CA . GLU A 1 89 ? -3.709 -62.75 -42.656 1 82 89 GLU A CA 1
ATOM 702 C C . GLU A 1 89 ? -3.742 -64.25 -42.562 1 82 89 GLU A C 1
ATOM 704 O O . GLU A 1 89 ? -3.543 -64.938 -43.562 1 82 89 GLU A O 1
ATOM 709 N N . VAL A 1 90 ? -3.963 -64.688 -41.312 1 83.75 90 VAL A N 1
ATOM 710 C CA . VAL A 1 90 ? -4.23 -66.062 -41.094 1 83.75 90 VAL A CA 1
ATOM 711 C C . VAL A 1 90 ? -5.691 -66.375 -41.438 1 83.75 90 VAL A C 1
ATOM 713 O O . VAL A 1 90 ? -6.594 -65.688 -41 1 83.75 90 VAL A O 1
ATOM 716 N N . VAL A 1 91 ? -5.848 -67.438 -42.281 1 84.75 91 VAL A N 1
ATOM 717 C CA . VAL A 1 91 ? -7.195 -67.688 -42.781 1 84.75 91 VAL A CA 1
ATOM 718 C C . VAL A 1 91 ? -7.52 -69.188 -42.656 1 84.75 91 VAL A C 1
ATOM 720 O O . VAL A 1 91 ? -6.621 -70 -42.625 1 84.75 91 VAL A O 1
ATOM 723 N N . CYS A 1 92 ? -8.805 -69.438 -42.438 1 81.94 92 CYS A N 1
ATOM 724 C CA . CYS A 1 92 ? -9.273 -70.812 -42.438 1 81.94 92 CYS A CA 1
ATOM 725 C C . CYS A 1 92 ? -9.625 -71.25 -43.844 1 81.94 92 CYS A C 1
ATOM 727 O O . CYS A 1 92 ? -9.609 -70.438 -44.781 1 81.94 92 CYS A O 1
ATOM 729 N N . ILE A 1 93 ? -9.93 -72.562 -44 1 82.75 93 ILE A N 1
ATOM 730 C CA . ILE A 1 93 ? -10.164 -73.125 -45.344 1 82.75 93 ILE A CA 1
ATOM 731 C C . ILE A 1 93 ? -11.445 -72.562 -45.938 1 82.75 93 ILE A C 1
ATOM 733 O O . ILE A 1 93 ? -11.516 -72.312 -47.156 1 82.75 93 ILE A O 1
ATOM 737 N N . GLU A 1 94 ? -12.367 -72.188 -45.094 1 85.5 94 GLU A N 1
ATOM 738 C CA . GLU A 1 94 ? -13.625 -71.625 -45.594 1 85.5 94 GLU A CA 1
ATOM 739 C C . GLU A 1 94 ? -13.438 -70.188 -46.062 1 85.5 94 GLU A C 1
ATOM 741 O O . GLU A 1 94 ? -14.039 -69.812 -47.062 1 85.5 94 GLU A O 1
ATOM 746 N N . CYS A 1 95 ? -12.609 -69.562 -45.375 1 86.94 95 CYS A N 1
ATOM 747 C CA . CYS A 1 95 ? -12.32 -68.188 -45.812 1 86.94 95 CYS A CA 1
ATOM 748 C C . CYS A 1 95 ? -11.602 -68.188 -47.156 1 86.94 95 CYS A C 1
ATOM 750 O O . CYS A 1 95 ? -11.805 -67.25 -47.938 1 86.94 95 CYS A O 1
ATOM 752 N N . ILE A 1 96 ? -10.758 -69.188 -47.375 1 83.5 96 ILE A N 1
ATOM 753 C CA . ILE A 1 96 ? -10.047 -69.25 -48.656 1 83.5 96 ILE A CA 1
ATOM 754 C C . ILE A 1 96 ? -11.039 -69.438 -49.781 1 83.5 96 ILE A C 1
ATOM 756 O O . ILE A 1 96 ? -10.883 -68.875 -50.875 1 83.5 96 ILE A O 1
ATOM 760 N N . GLN A 1 97 ? -12.094 -70.125 -49.406 1 83.56 97 GLN A N 1
ATOM 761 C CA . GLN A 1 97 ? -13.078 -70.438 -50.438 1 83.56 97 GLN A CA 1
ATOM 762 C C . GLN A 1 97 ? -14.008 -69.25 -50.688 1 83.56 97 GLN A C 1
ATOM 764 O O . GLN A 1 97 ? -14.633 -69.188 -51.75 1 83.56 97 GLN A O 1
ATOM 769 N N . THR A 1 98 ? -14.078 -68.375 -49.812 1 83 98 THR A N 1
ATOM 770 C CA . THR A 1 98 ? -15.055 -67.312 -49.938 1 83 98 THR A CA 1
ATOM 771 C C . THR A 1 98 ? -14.359 -65.938 -50.188 1 83 98 THR A C 1
ATOM 773 O O . THR A 1 98 ? -14.328 -65.438 -51.312 1 83 98 THR A O 1
ATOM 776 N N . LYS A 1 99 ? -13.602 -65.438 -49.25 1 79.75 99 LYS A N 1
ATOM 777 C CA . LYS A 1 99 ? -13.055 -64.062 -49.281 1 79.75 99 LYS A CA 1
ATOM 778 C C . LYS A 1 99 ? -11.688 -64.062 -49.938 1 79.75 99 LYS A C 1
ATOM 780 O O . LYS A 1 99 ? -11.305 -63.062 -50.562 1 79.75 99 LYS A O 1
ATOM 785 N N . HIS A 1 100 ? -10.938 -65.188 -49.75 1 78.06 100 HIS A N 1
ATOM 786 C CA . HIS A 1 100 ? -9.57 -65.188 -50.25 1 78.06 100 HIS A CA 1
ATOM 787 C C . HIS A 1 100 ? -9.43 -66.125 -51.469 1 78.06 100 HIS A C 1
ATOM 789 O O . HIS A 1 100 ? -8.367 -66.688 -51.688 1 78.06 100 HIS A O 1
ATOM 795 N N . CYS A 1 101 ? -10.516 -66.375 -52.031 1 74.88 101 CYS A N 1
ATOM 796 C CA . CYS A 1 101 ? -10.531 -67.312 -53.125 1 74.88 101 CYS A CA 1
ATOM 797 C C . CYS A 1 101 ? -9.68 -66.812 -54.281 1 74.88 101 CYS A C 1
ATOM 799 O O . CYS A 1 101 ? -9.156 -67.625 -55.062 1 74.88 101 CYS A O 1
ATOM 801 N N . GLN A 1 102 ? -9.562 -65.562 -54.312 1 73.81 102 GLN A N 1
ATOM 802 C CA . GLN A 1 102 ? -8.812 -65 -55.438 1 73.81 102 GLN A CA 1
ATOM 803 C C . GLN A 1 102 ? -7.344 -64.812 -55.062 1 73.81 102 GLN A C 1
ATOM 805 O O . GLN A 1 102 ? -6.531 -64.5 -55.938 1 73.81 102 GLN A O 1
ATOM 810 N N . CYS A 1 103 ? -7.074 -65.188 -53.875 1 75.81 103 CYS A N 1
ATOM 811 C CA . CYS A 1 103 ? -5.688 -65 -53.469 1 75.81 103 CYS A CA 1
ATOM 812 C C . CYS A 1 103 ? -4.855 -66.25 -53.844 1 75.81 103 CYS A C 1
ATOM 814 O O . CYS A 1 103 ? -5.328 -67.375 -53.781 1 75.81 103 CYS A O 1
ATOM 816 N N . THR A 1 104 ? -3.85 -66.188 -54.781 1 69.25 104 THR A N 1
ATOM 817 C CA . THR A 1 104 ? -3.049 -67.312 -55.281 1 69.25 104 THR A CA 1
ATOM 818 C C . THR A 1 104 ? -1.889 -67.625 -54.312 1 69.25 104 THR A C 1
ATOM 820 O O . THR A 1 104 ? -1.211 -68.625 -54.469 1 69.25 104 THR A O 1
ATOM 823 N N . GLY A 1 105 ? -1.9 -67.125 -53.219 1 70.12 105 GLY A N 1
ATOM 824 C CA . GLY A 1 105 ? -0.672 -67.375 -52.469 1 70.12 105 GLY A CA 1
ATOM 825 C C . GLY A 1 105 ? -0.916 -67.812 -51.031 1 70.12 105 GLY A C 1
ATOM 826 O O . GLY A 1 105 ? -0.173 -67.375 -50.125 1 70.12 105 GLY A O 1
ATOM 827 N N . TRP A 1 106 ? -1.917 -68.688 -50.938 1 80.25 106 TRP A N 1
ATOM 828 C CA . TRP A 1 106 ? -2.102 -69.188 -49.562 1 80.25 106 TRP A CA 1
ATOM 829 C C . TRP A 1 106 ? -1.181 -70.375 -49.281 1 80.25 106 TRP A C 1
ATOM 831 O O . TRP A 1 106 ? -0.916 -71.188 -50.188 1 80.25 106 TRP A O 1
ATOM 841 N N . LEU A 1 107 ? -0.566 -70.312 -48.188 1 84.25 107 LEU A N 1
ATOM 842 C CA . LEU A 1 107 ? 0.27 -71.438 -47.781 1 84.25 107 LEU A CA 1
ATOM 843 C C . LEU A 1 107 ? -0.056 -71.875 -46.344 1 84.25 107 LEU A C 1
ATOM 845 O O . LEU A 1 107 ? -0.583 -71.062 -45.562 1 84.25 107 LEU A O 1
ATOM 849 N N . PRO A 1 108 ? 0.256 -73.188 -46.062 1 83.5 108 PRO A N 1
ATOM 850 C CA . PRO A 1 108 ? 0.09 -73.625 -44.688 1 83.5 108 PRO A CA 1
ATOM 851 C C . PRO A 1 108 ? 0.89 -72.75 -43.688 1 83.5 108 PRO A C 1
ATOM 853 O O . PRO A 1 108 ? 1.99 -72.312 -44.031 1 83.5 108 PRO A O 1
ATOM 856 N N . ILE A 1 109 ? 0.367 -72.5 -42.562 1 83.06 109 ILE A N 1
ATOM 857 C CA . ILE A 1 109 ? 0.999 -71.625 -41.562 1 83.06 109 ILE A CA 1
ATOM 858 C C . ILE A 1 109 ? 2.393 -72.125 -41.219 1 83.06 109 ILE A C 1
ATOM 860 O O . ILE A 1 109 ? 3.324 -71.375 -41 1 83.06 109 ILE A O 1
ATOM 864 N N . SER A 1 110 ? 2.549 -73.438 -41.188 1 78 110 SER A N 1
ATOM 865 C CA . SER A 1 110 ? 3.834 -74.062 -40.875 1 78 110 SER A CA 1
ATOM 866 C C . SER A 1 110 ? 4.898 -73.688 -41.906 1 78 110 SER A C 1
ATOM 868 O O . SER A 1 110 ? 6.062 -73.5 -41.562 1 78 110 SER A O 1
ATOM 870 N N . GLU A 1 111 ? 4.484 -73.5 -43.062 1 82.88 111 GLU A N 1
ATOM 871 C CA . GLU A 1 111 ? 5.422 -73.125 -44.125 1 82.88 111 GLU A CA 1
ATOM 872 C C . GLU A 1 111 ? 5.719 -71.625 -44.062 1 82.88 111 GLU A C 1
ATOM 874 O O . GLU A 1 111 ? 6.859 -71.188 -44.281 1 82.88 111 GLU A O 1
ATOM 879 N N . ALA A 1 112 ? 4.656 -71 -43.781 1 83.62 112 ALA A N 1
ATOM 880 C CA . ALA A 1 112 ? 4.824 -69.5 -43.688 1 83.62 112 ALA A CA 1
ATOM 881 C C . ALA A 1 112 ? 5.711 -69.188 -42.5 1 83.62 112 ALA A C 1
ATOM 883 O O . ALA A 1 112 ? 6.402 -68.125 -42.531 1 83.62 112 ALA A O 1
ATOM 884 N N . ALA A 1 113 ? 5.773 -70 -41.469 1 85.38 113 ALA A N 1
ATOM 885 C CA . ALA A 1 113 ? 6.484 -69.75 -40.219 1 85.38 113 ALA A CA 1
ATOM 886 C C . ALA A 1 113 ? 7.949 -70.188 -40.312 1 85.38 113 ALA A C 1
ATOM 888 O O . ALA A 1 113 ? 8.75 -69.875 -39.438 1 85.38 113 ALA A O 1
ATOM 889 N N . ASP A 1 114 ? 8.203 -70.75 -41.406 1 83.06 114 ASP A N 1
ATOM 890 C CA . ASP A 1 114 ? 9.555 -71.312 -41.531 1 83.06 114 ASP A CA 1
ATOM 891 C C . ASP A 1 114 ? 10.594 -70.188 -41.5 1 83.06 114 ASP A C 1
ATOM 893 O O . ASP A 1 114 ? 10.492 -69.188 -42.25 1 83.06 114 ASP A O 1
ATOM 897 N N . GLY A 1 115 ? 11.547 -70.188 -40.531 1 82 115 GLY A N 1
ATOM 898 C CA . GLY A 1 115 ? 12.656 -69.25 -40.406 1 82 115 GLY A CA 1
ATOM 899 C C . GLY A 1 115 ? 12.289 -68 -39.656 1 82 115 GLY A C 1
ATOM 900 O O . GLY A 1 115 ? 13.031 -67 -39.688 1 82 115 GLY A O 1
ATOM 901 N N . VAL A 1 116 ? 11.172 -68 -39.094 1 86.19 116 VAL A N 1
ATOM 902 C CA . VAL A 1 116 ? 10.672 -66.812 -38.406 1 86.19 116 VAL A CA 1
ATOM 903 C C . VAL A 1 116 ? 11.625 -66.375 -37.281 1 86.19 116 VAL A C 1
ATOM 905 O O . VAL A 1 116 ? 11.781 -65.188 -37 1 86.19 116 VAL A O 1
ATOM 908 N N . LYS A 1 117 ? 12.352 -67.375 -36.656 1 83.75 117 LYS A N 1
ATOM 909 C CA . LYS A 1 117 ? 13.25 -67.062 -35.562 1 83.75 117 LYS A CA 1
ATOM 910 C C . LYS A 1 117 ? 14.445 -66.25 -36 1 83.75 117 LYS A C 1
ATOM 912 O O . LYS A 1 117 ? 15.039 -65.5 -35.219 1 83.75 117 LYS A O 1
ATOM 917 N N . SER A 1 118 ? 14.812 -66.375 -37.219 1 85.38 118 SER A N 1
ATOM 918 C CA . SER A 1 118 ? 15.938 -65.562 -37.75 1 85.38 118 SER A CA 1
ATOM 919 C C . SER A 1 118 ? 15.461 -64.562 -38.781 1 85.38 118 SER A C 1
ATOM 921 O O . SER A 1 118 ? 16.25 -64.062 -39.562 1 85.38 118 SER A O 1
ATOM 923 N N . SER A 1 119 ? 14.195 -64.312 -38.656 1 85.81 119 SER A N 1
ATOM 924 C CA . SER A 1 119 ? 13.633 -63.375 -39.625 1 85.81 119 SER A CA 1
ATOM 925 C C . SER A 1 119 ? 13.914 -61.938 -39.281 1 85.81 119 SER A C 1
ATOM 927 O O . SER A 1 119 ? 14.125 -61.594 -38.125 1 85.81 119 SER A O 1
ATOM 929 N N . VAL A 1 120 ? 13.891 -61.125 -40.375 1 86.19 120 VAL A N 1
ATOM 930 C CA . VAL A 1 120 ? 14.078 -59.688 -40.25 1 86.19 120 VAL A CA 1
ATOM 931 C C . VAL A 1 120 ? 12.891 -59.094 -39.5 1 86.19 120 VAL A C 1
ATOM 933 O O . VAL A 1 120 ? 13.055 -58.156 -38.688 1 86.19 120 VAL A O 1
ATOM 936 N N . THR A 1 121 ? 11.766 -59.781 -39.688 1 84.06 121 THR A N 1
ATOM 937 C CA . THR A 1 121 ? 10.547 -59.281 -39.062 1 84.06 121 THR A CA 1
ATOM 938 C C . THR A 1 121 ? 10.648 -59.406 -37.531 1 84.06 121 THR A C 1
ATOM 940 O O . THR A 1 121 ? 10.289 -58.5 -36.812 1 84.06 121 THR A O 1
ATOM 943 N N . LYS A 1 122 ? 11.117 -60.469 -37.062 1 87.94 122 LYS A N 1
ATOM 944 C CA . LYS A 1 122 ? 11.305 -60.688 -35.625 1 87.94 122 LYS A CA 1
ATOM 945 C C . LYS A 1 122 ? 12.258 -59.656 -35.062 1 87.94 122 LYS A C 1
ATOM 947 O O . LYS A 1 122 ? 11.984 -59.062 -34 1 87.94 122 LYS A O 1
ATOM 952 N N . GLU A 1 123 ? 13.312 -59.406 -35.719 1 89.44 123 GLU A N 1
ATOM 953 C CA . GLU A 1 123 ? 14.312 -58.469 -35.25 1 89.44 123 GLU A CA 1
ATOM 954 C C . GLU A 1 123 ? 13.758 -57.062 -35.188 1 89.44 123 GLU A C 1
ATOM 956 O O . GLU A 1 123 ? 14.023 -56.312 -34.25 1 89.44 123 GLU A O 1
ATOM 961 N N . THR A 1 124 ? 13.039 -56.688 -36.219 1 89.94 124 THR A N 1
ATOM 962 C CA . THR A 1 124 ? 12.469 -55.375 -36.281 1 89.94 124 THR A CA 1
ATOM 963 C C . THR A 1 124 ? 11.484 -55.125 -35.156 1 89.94 124 THR A C 1
ATOM 965 O O . THR A 1 124 ? 11.531 -54.094 -34.5 1 89.94 124 THR A O 1
ATOM 968 N N . ILE A 1 125 ? 10.641 -56.125 -34.844 1 90.88 125 ILE A N 1
ATOM 969 C CA . ILE A 1 125 ? 9.641 -56 -33.812 1 90.88 125 ILE A CA 1
ATOM 970 C C . ILE A 1 125 ? 10.328 -55.938 -32.438 1 90.88 125 ILE A C 1
ATOM 972 O O . ILE A 1 125 ? 9.914 -55.156 -31.562 1 90.88 125 ILE A O 1
ATOM 976 N N . SER A 1 126 ? 11.352 -56.719 -32.312 1 90.81 126 SER A N 1
ATOM 977 C CA . SER A 1 126 ? 12.117 -56.688 -31.062 1 90.81 126 SER A CA 1
ATOM 978 C C . SER A 1 126 ? 12.734 -55.312 -30.828 1 90.81 126 SER A C 1
ATOM 980 O O . SER A 1 126 ? 12.68 -54.781 -29.703 1 90.81 126 SER A O 1
ATOM 982 N N . THR A 1 127 ? 13.25 -54.688 -31.844 1 92.44 127 THR A N 1
ATOM 983 C CA . THR A 1 127 ? 13.852 -53.375 -31.75 1 92.44 127 THR A CA 1
ATOM 984 C C . THR A 1 127 ? 12.781 -52.312 -31.484 1 92.44 127 THR A C 1
ATOM 986 O O . THR A 1 127 ? 12.992 -51.406 -30.688 1 92.44 127 THR A O 1
ATOM 989 N N . ASP A 1 128 ? 11.648 -52.5 -32.188 1 92.19 128 ASP A N 1
ATOM 990 C CA . ASP A 1 128 ? 10.555 -51.562 -32 1 92.19 128 ASP A CA 1
ATOM 991 C C . ASP A 1 128 ? 10.078 -51.562 -30.547 1 92.19 128 ASP A C 1
ATOM 993 O O . ASP A 1 128 ? 9.82 -50.5 -29.953 1 92.19 128 ASP A O 1
ATOM 997 N N . LEU A 1 129 ? 10 -52.75 -29.984 1 93.81 129 LEU A N 1
ATOM 998 C CA . LEU A 1 129 ? 9.578 -52.875 -28.594 1 93.81 129 LEU A CA 1
ATOM 999 C C . LEU A 1 129 ? 10.547 -52.156 -27.656 1 93.81 129 LEU A C 1
ATOM 1001 O O . LEU A 1 129 ? 10.117 -51.438 -26.781 1 93.81 129 LEU A O 1
ATOM 1005 N N . GLU A 1 130 ? 11.773 -52.312 -27.891 1 94.06 130 GLU A N 1
ATOM 1006 C CA . GLU A 1 130 ? 12.789 -51.688 -27.062 1 94.06 130 GLU A CA 1
ATOM 1007 C C . GLU A 1 130 ? 12.734 -50.156 -27.203 1 94.06 130 GLU A C 1
ATOM 1009 O O . GLU A 1 130 ? 12.812 -49.438 -26.219 1 94.06 130 GLU A O 1
ATOM 1014 N N . ASP A 1 131 ? 12.555 -49.719 -28.406 1 93.69 131 ASP A N 1
ATOM 1015 C CA . ASP A 1 131 ? 12.516 -48.281 -28.672 1 93.69 131 ASP A CA 1
ATOM 1016 C C . ASP A 1 131 ? 11.297 -47.656 -28.016 1 93.69 131 ASP A C 1
ATOM 1018 O O . ASP A 1 131 ? 11.398 -46.562 -27.453 1 93.69 131 ASP A O 1
ATOM 1022 N N . VAL A 1 132 ? 10.195 -48.312 -28.141 1 94.44 132 VAL A N 1
ATOM 1023 C CA . VAL A 1 132 ? 8.977 -47.75 -27.562 1 94.44 132 VAL A CA 1
ATOM 1024 C C . VAL A 1 132 ? 9.102 -47.688 -26.047 1 94.44 132 VAL A C 1
ATOM 1026 O O . VAL A 1 132 ? 8.703 -46.688 -25.422 1 94.44 132 VAL A O 1
ATOM 1029 N N . VAL A 1 133 ? 9.68 -48.75 -25.438 1 95.06 133 VAL A N 1
ATOM 1030 C CA . VAL A 1 133 ? 9.891 -48.719 -24 1 95.06 133 VAL A CA 1
ATOM 1031 C C . VAL A 1 133 ? 10.758 -47.531 -23.609 1 95.06 133 VAL A C 1
ATOM 1033 O O . VAL A 1 133 ? 10.406 -46.75 -22.719 1 95.06 133 VAL A O 1
ATOM 1036 N N . ARG A 1 134 ? 11.797 -47.312 -24.328 1 94.69 134 ARG A N 1
ATOM 1037 C CA . ARG A 1 134 ? 12.711 -46.219 -24.031 1 94.69 134 ARG A CA 1
ATOM 1038 C C . ARG A 1 134 ? 12.023 -44.875 -24.203 1 94.69 134 ARG A C 1
ATOM 1040 O O . ARG A 1 134 ? 12.172 -44 -23.344 1 94.69 134 ARG A O 1
ATOM 1047 N N . ASN A 1 135 ? 11.273 -44.719 -25.266 1 93.75 135 ASN A N 1
ATOM 1048 C CA . ASN A 1 135 ? 10.594 -43.469 -25.562 1 93.75 135 ASN A CA 1
ATOM 1049 C C . ASN A 1 135 ? 9.531 -43.125 -24.516 1 93.75 135 ASN A C 1
ATOM 1051 O O . ASN A 1 135 ? 9.391 -41.969 -24.109 1 93.75 135 ASN A O 1
ATOM 1055 N N . VAL A 1 136 ? 8.836 -44.156 -24.047 1 95 136 VAL A N 1
ATOM 1056 C CA . VAL A 1 136 ? 7.797 -43.938 -23.047 1 95 136 VAL A CA 1
ATOM 1057 C C . VAL A 1 136 ? 8.438 -43.562 -21.703 1 95 136 VAL A C 1
ATOM 1059 O O . VAL A 1 136 ? 7.941 -42.719 -20.984 1 95 136 VAL A O 1
ATOM 1062 N N . GLU A 1 137 ? 9.547 -44.25 -21.391 1 95.69 137 GLU A N 1
ATOM 1063 C CA . GLU A 1 137 ? 10.273 -43.906 -20.172 1 95.69 137 GLU A CA 1
ATOM 1064 C C . GLU A 1 137 ? 10.734 -42.438 -20.203 1 95.69 137 GLU A C 1
ATOM 1066 O O . GLU A 1 137 ? 10.625 -41.719 -19.203 1 95.69 137 GLU A O 1
ATOM 1071 N N . GLU A 1 138 ? 11.234 -42.031 -21.328 1 94.62 138 GLU A N 1
ATOM 1072 C CA . GLU A 1 138 ? 11.664 -40.656 -21.484 1 94.62 138 GLU A CA 1
ATOM 1073 C C . GLU A 1 138 ? 10.492 -39.688 -21.359 1 94.62 138 GLU A C 1
ATOM 1075 O O . GLU A 1 138 ? 10.625 -38.625 -20.766 1 94.62 138 GLU A O 1
ATOM 1080 N N . LEU A 1 139 ? 9.398 -40.094 -21.969 1 94.31 139 LEU A N 1
ATOM 1081 C CA . LEU A 1 139 ? 8.188 -39.281 -21.875 1 94.31 139 LEU A CA 1
ATOM 1082 C C . LEU A 1 139 ? 7.762 -39.094 -20.422 1 94.31 139 LEU A C 1
ATOM 1084 O O . LEU A 1 139 ? 7.418 -38 -20 1 94.31 139 LEU A O 1
ATOM 1088 N N . ILE A 1 140 ? 7.812 -40.156 -19.625 1 95.94 140 ILE A N 1
ATOM 1089 C CA . ILE A 1 140 ? 7.441 -40.125 -18.203 1 95.94 140 ILE A CA 1
ATOM 1090 C C . ILE A 1 140 ? 8.406 -39.219 -17.438 1 95.94 140 ILE A C 1
ATOM 1092 O O . ILE A 1 140 ? 7.984 -38.375 -16.641 1 95.94 140 ILE A O 1
ATOM 1096 N N . ASP A 1 141 ? 9.656 -39.344 -17.75 1 96.19 141 ASP A N 1
ATOM 1097 C CA . ASP A 1 141 ? 10.664 -38.531 -17.109 1 96.19 141 ASP A CA 1
ATOM 1098 C C . ASP A 1 141 ? 10.438 -37.062 -17.406 1 96.19 141 ASP A C 1
ATOM 1100 O O . ASP A 1 141 ? 10.523 -36.219 -16.516 1 96.19 141 ASP A O 1
ATOM 1104 N N . ASN A 1 142 ? 10.156 -36.75 -18.625 1 94.62 142 ASN A N 1
ATOM 1105 C CA . ASN A 1 142 ? 9.922 -35.344 -19.031 1 94.62 142 ASN A CA 1
ATOM 1106 C C . ASN A 1 142 ? 8.688 -34.781 -18.344 1 94.62 142 ASN A C 1
ATOM 1108 O O . ASN A 1 142 ? 8.68 -33.594 -17.969 1 94.62 142 ASN A O 1
ATOM 1112 N N . HIS A 1 143 ? 7.703 -35.562 -18.172 1 94.94 143 HIS A N 1
ATOM 1113 C CA . HIS A 1 143 ? 6.52 -35.125 -17.453 1 94.94 143 HIS A CA 1
ATOM 1114 C C . HIS A 1 143 ? 6.844 -34.812 -15.992 1 94.94 143 HIS A C 1
ATOM 1116 O O . HIS A 1 143 ? 6.355 -33.812 -15.438 1 94.94 143 HIS A O 1
ATOM 1122 N N . GLU A 1 144 ? 7.695 -35.656 -15.398 1 95.25 144 GLU A N 1
ATOM 1123 C CA . GLU A 1 144 ? 8.102 -35.406 -14.008 1 95.25 144 GLU A CA 1
ATOM 1124 C C . GLU A 1 144 ? 8.922 -34.125 -13.875 1 95.25 144 GLU A C 1
ATOM 1126 O O . GLU A 1 144 ? 8.773 -33.406 -12.906 1 95.25 144 GLU A O 1
ATOM 1131 N N . ILE A 1 145 ? 9.766 -33.875 -14.82 1 94.75 145 ILE A N 1
ATOM 1132 C CA . ILE A 1 145 ? 10.57 -32.656 -14.82 1 94.75 145 ILE A CA 1
ATOM 1133 C C . ILE A 1 145 ? 9.648 -31.438 -14.891 1 94.75 145 ILE A C 1
ATOM 1135 O O . ILE A 1 145 ? 9.859 -30.453 -14.18 1 94.75 145 ILE A O 1
ATOM 1139 N N . GLU A 1 146 ? 8.578 -31.516 -15.734 1 93.31 146 GLU A N 1
ATOM 1140 C CA . GLU A 1 146 ? 7.645 -30.406 -15.859 1 93.31 146 GLU A CA 1
ATOM 1141 C C . GLU A 1 146 ? 6.844 -30.203 -14.578 1 93.31 146 GLU A C 1
ATOM 1143 O O . GLU A 1 146 ? 6.504 -29.078 -14.219 1 93.31 146 GLU A O 1
ATOM 1148 N N . ARG A 1 147 ? 6.562 -31.219 -13.906 1 94.62 147 ARG A N 1
ATOM 1149 C CA . ARG A 1 147 ? 5.875 -31.125 -12.625 1 94.62 147 ARG A CA 1
ATOM 1150 C C . ARG A 1 147 ? 6.727 -30.375 -11.602 1 94.62 147 ARG A C 1
ATOM 1152 O O . ARG A 1 147 ? 6.227 -29.5 -10.891 1 94.62 147 ARG A O 1
ATOM 1159 N N . ILE A 1 148 ? 8.016 -30.688 -11.539 1 94.94 148 ILE A N 1
ATOM 1160 C CA . ILE A 1 148 ? 8.945 -30.031 -10.625 1 94.94 148 ILE A CA 1
ATOM 1161 C C . ILE A 1 148 ? 9.109 -28.562 -11.008 1 94.94 148 ILE A C 1
ATOM 1163 O O . ILE A 1 148 ? 9.125 -27.688 -10.148 1 94.94 148 ILE A O 1
ATOM 1167 N N . ASN A 1 149 ? 9.211 -28.328 -12.289 1 92.81 149 ASN A N 1
ATOM 1168 C CA . ASN A 1 149 ? 9.312 -26.953 -12.766 1 92.81 149 ASN A CA 1
ATOM 1169 C C . ASN A 1 149 ? 8.086 -26.125 -12.367 1 92.81 149 ASN A C 1
ATOM 1171 O O . ASN A 1 149 ? 8.219 -24.953 -12.008 1 92.81 149 ASN A O 1
ATOM 1175 N N . ASN A 1 150 ? 6.961 -26.719 -12.516 1 93.88 150 ASN A N 1
ATOM 1176 C CA . ASN A 1 150 ? 5.73 -26.031 -12.133 1 93.88 150 ASN A CA 1
ATOM 1177 C C . ASN A 1 150 ? 5.715 -25.703 -10.641 1 93.88 150 ASN A C 1
ATOM 1179 O O . ASN A 1 150 ? 5.266 -24.641 -10.242 1 93.88 150 ASN A O 1
ATOM 1183 N N . GLN A 1 151 ? 6.191 -26.625 -9.828 1 95.19 151 GLN A N 1
ATOM 1184 C CA . GLN A 1 151 ? 6.281 -26.391 -8.391 1 95.19 151 GLN A CA 1
ATOM 1185 C C . GLN A 1 151 ? 7.219 -25.219 -8.078 1 95.19 151 GLN A C 1
ATOM 1187 O O . GLN A 1 151 ? 6.914 -24.375 -7.234 1 95.19 151 GLN A O 1
ATOM 1192 N N . ASN A 1 152 ? 8.32 -25.156 -8.766 1 95.12 152 ASN A N 1
ATOM 1193 C CA . ASN A 1 152 ? 9.266 -24.062 -8.586 1 95.12 152 ASN A CA 1
ATOM 1194 C C . ASN A 1 152 ? 8.688 -22.734 -9.039 1 95.12 152 ASN A C 1
ATOM 1196 O O . ASN A 1 152 ? 8.914 -21.703 -8.406 1 95.12 152 ASN A O 1
ATOM 1200 N N . ALA A 1 153 ? 8.031 -22.812 -10.148 1 94.44 153 ALA A N 1
ATOM 1201 C CA . ALA A 1 153 ? 7.387 -21.609 -10.641 1 94.44 153 ALA A CA 1
ATOM 1202 C C . ALA A 1 153 ? 6.383 -21.062 -9.625 1 94.44 153 ALA A C 1
ATOM 1204 O O . ALA A 1 153 ? 6.277 -19.859 -9.43 1 94.44 153 ALA A O 1
ATOM 1205 N N . CYS A 1 154 ? 5.699 -21.953 -9 1 96.12 154 CYS A N 1
ATOM 1206 C CA . CYS A 1 154 ? 4.742 -21.578 -7.961 1 96.12 154 CYS A CA 1
ATOM 1207 C C . CYS A 1 154 ? 5.438 -20.844 -6.82 1 96.12 154 CYS A C 1
ATOM 1209 O O . CYS A 1 154 ? 4.988 -19.766 -6.402 1 96.12 154 CYS A O 1
ATOM 1211 N N . ILE A 1 155 ? 6.535 -21.312 -6.348 1 97.06 155 ILE A N 1
ATOM 1212 C CA . ILE A 1 155 ? 7.293 -20.703 -5.258 1 97.06 155 ILE A CA 1
ATOM 1213 C C . ILE A 1 155 ? 7.805 -19.328 -5.68 1 97.06 155 ILE A C 1
ATOM 1215 O O . ILE A 1 155 ? 7.699 -18.359 -4.926 1 97.06 155 ILE A O 1
ATOM 1219 N N . ASN A 1 156 ? 8.266 -19.281 -6.887 1 96.19 156 ASN A N 1
ATOM 1220 C CA . ASN A 1 156 ? 8.805 -18.016 -7.391 1 96.19 156 ASN A CA 1
ATOM 1221 C C . ASN A 1 156 ? 7.719 -16.953 -7.527 1 96.19 156 ASN A C 1
ATOM 1223 O O . ASN A 1 156 ? 7.949 -15.789 -7.219 1 96.19 156 ASN A O 1
ATOM 1227 N N . LEU A 1 157 ? 6.621 -17.406 -8.039 1 96.69 157 LEU A N 1
ATOM 1228 C CA . LEU A 1 157 ? 5.5 -16.5 -8.203 1 96.69 157 LEU A CA 1
ATOM 1229 C C . LEU A 1 157 ? 5.051 -15.938 -6.859 1 96.69 157 LEU A C 1
ATOM 1231 O O . LEU A 1 157 ? 4.789 -14.734 -6.738 1 96.69 157 LEU A O 1
ATOM 1235 N N . LYS A 1 158 ? 4.961 -16.75 -5.852 1 97.06 158 LYS A N 1
ATOM 1236 C CA . LYS A 1 158 ? 4.574 -16.312 -4.516 1 97.06 158 LYS A CA 1
ATOM 1237 C C . LYS A 1 158 ? 5.613 -15.359 -3.928 1 97.06 158 LYS A C 1
ATOM 1239 O O . LYS A 1 158 ? 5.262 -14.367 -3.279 1 97.06 158 LYS A O 1
ATOM 1244 N N . ASP A 1 159 ? 6.867 -15.617 -4.191 1 97.44 159 ASP A N 1
ATOM 1245 C CA . ASP A 1 159 ? 7.945 -14.758 -3.717 1 97.44 159 ASP A CA 1
ATOM 1246 C C . ASP A 1 159 ? 7.902 -13.391 -4.395 1 97.44 159 ASP A C 1
ATOM 1248 O O . ASP A 1 159 ? 8.094 -12.359 -3.744 1 97.44 159 ASP A O 1
ATOM 1252 N N . GLU A 1 160 ? 7.711 -13.414 -5.629 1 96.62 160 GLU A N 1
ATOM 1253 C CA . GLU A 1 160 ? 7.617 -12.164 -6.383 1 96.62 160 GLU A CA 1
ATOM 1254 C C . GLU A 1 160 ? 6.457 -11.305 -5.891 1 96.62 160 GLU A C 1
ATOM 1256 O O . GLU A 1 160 ? 6.598 -10.094 -5.734 1 96.62 160 GLU A O 1
ATOM 1261 N N . ALA A 1 161 ? 5.367 -11.938 -5.688 1 96.31 161 ALA A N 1
ATOM 1262 C CA . ALA A 1 161 ? 4.203 -11.219 -5.172 1 96.31 161 ALA A CA 1
ATOM 1263 C C . ALA A 1 161 ? 4.484 -10.641 -3.787 1 96.31 161 ALA A C 1
ATOM 1265 O O . ALA A 1 161 ? 4.125 -9.492 -3.498 1 96.31 161 ALA A O 1
ATOM 1266 N N . SER A 1 162 ? 5.145 -11.383 -2.91 1 97.12 162 SER A N 1
ATOM 1267 C CA . SER A 1 162 ? 5.48 -10.938 -1.565 1 97.12 162 SER A CA 1
ATOM 1268 C C . SER A 1 162 ? 6.418 -9.734 -1.605 1 97.12 162 SER A C 1
ATOM 1270 O O . SER A 1 162 ? 6.258 -8.789 -0.831 1 97.12 162 SER A O 1
ATOM 1272 N N . LYS A 1 163 ? 7.363 -9.812 -2.477 1 96.94 163 LYS A N 1
ATOM 1273 C CA . LYS A 1 163 ? 8.289 -8.688 -2.625 1 96.94 163 LYS A CA 1
ATOM 1274 C C . LYS A 1 163 ? 7.559 -7.438 -3.104 1 96.94 163 LYS A C 1
ATOM 1276 O O . LYS A 1 163 ? 7.855 -6.328 -2.654 1 96.94 163 LYS A O 1
ATOM 1281 N N . LEU A 1 164 ? 6.703 -7.648 -4.035 1 95.94 164 LEU A N 1
ATOM 1282 C CA . LEU A 1 164 ? 5.91 -6.535 -4.539 1 95.94 164 LEU A CA 1
ATOM 1283 C C . LEU A 1 164 ? 5.086 -5.906 -3.418 1 95.94 164 LEU A C 1
ATOM 1285 O O . LEU A 1 164 ? 5.062 -4.68 -3.273 1 95.94 164 LEU A O 1
ATOM 1289 N N . VAL A 1 165 ? 4.441 -6.695 -2.582 1 96.75 165 VAL A N 1
ATOM 1290 C CA . VAL A 1 165 ? 3.605 -6.227 -1.48 1 96.75 165 VAL A CA 1
ATOM 1291 C C . VAL A 1 165 ? 4.469 -5.488 -0.458 1 96.75 165 VAL A C 1
ATOM 1293 O O . VAL A 1 165 ? 4.082 -4.422 0.035 1 96.75 165 VAL A O 1
ATOM 1296 N N . GLN A 1 166 ? 5.582 -6.027 -0.228 1 97.19 166 GLN A N 1
ATOM 1297 C CA . GLN A 1 166 ? 6.492 -5.371 0.705 1 97.19 166 GLN A CA 1
ATOM 1298 C C . GLN A 1 166 ? 6.93 -4.008 0.178 1 97.19 166 GLN A C 1
ATOM 1300 O O . GLN A 1 166 ? 7.078 -3.059 0.949 1 97.19 166 GLN A O 1
ATOM 1305 N N . SER A 1 167 ? 7.148 -3.953 -1.069 1 95.75 167 SER A N 1
ATOM 1306 C CA . SER A 1 167 ? 7.527 -2.686 -1.683 1 95.75 167 SER A CA 1
ATOM 1307 C C . SER A 1 167 ? 6.41 -1.653 -1.559 1 95.75 167 SER A C 1
ATOM 1309 O O . SER A 1 167 ? 6.672 -0.476 -1.302 1 95.75 167 SER A O 1
ATOM 1311 N N . ILE A 1 168 ? 5.211 -2.08 -1.693 1 95.31 168 ILE A N 1
ATOM 1312 C CA . ILE A 1 168 ? 4.062 -1.189 -1.569 1 95.31 168 ILE A CA 1
ATOM 1313 C C . ILE A 1 168 ? 3.936 -0.706 -0.126 1 95.31 168 ILE A C 1
ATOM 1315 O O . ILE A 1 168 ? 3.73 0.485 0.12 1 95.31 168 ILE A O 1
ATOM 1319 N N . ILE A 1 169 ? 4.109 -1.611 0.805 1 96.75 169 ILE A N 1
ATOM 1320 C CA . ILE A 1 169 ? 3.992 -1.282 2.223 1 96.75 169 ILE A CA 1
ATOM 1321 C C . ILE A 1 169 ? 5.078 -0.282 2.609 1 96.75 169 ILE A C 1
ATOM 1323 O O . ILE A 1 169 ? 4.805 0.711 3.287 1 96.75 169 ILE A O 1
ATOM 1327 N N . GLN A 1 170 ? 6.258 -0.547 2.088 1 96.94 170 GLN A N 1
ATOM 1328 C CA . GLN A 1 170 ? 7.355 0.362 2.4 1 96.94 170 GLN A CA 1
ATOM 1329 C C . GLN A 1 170 ? 7.117 1.741 1.791 1 96.94 170 GLN A C 1
ATOM 1331 O O . GLN A 1 170 ? 7.379 2.762 2.432 1 96.94 170 GLN A O 1
ATOM 1336 N N . LYS A 1 171 ? 6.676 1.79 0.61 1 95.88 171 LYS A N 1
ATOM 1337 C CA . LYS A 1 171 ? 6.402 3.066 -0.046 1 95.88 171 LYS A CA 1
ATOM 1338 C C . LYS A 1 171 ? 5.355 3.867 0.724 1 95.88 171 LYS A C 1
ATOM 1340 O O . LYS A 1 171 ? 5.535 5.062 0.961 1 95.88 171 LYS A O 1
ATOM 1345 N N . VAL A 1 172 ? 4.293 3.195 1.148 1 96.31 172 VAL A N 1
ATOM 1346 C CA . VAL A 1 172 ? 3.199 3.889 1.822 1 96.31 172 VAL A CA 1
ATOM 1347 C C . VAL A 1 172 ? 3.656 4.355 3.201 1 96.31 172 VAL A C 1
ATOM 1349 O O . VAL A 1 172 ? 3.281 5.441 3.65 1 96.31 172 VAL A O 1
ATOM 1352 N N . LYS A 1 173 ? 4.461 3.611 3.871 1 97.12 173 LYS A N 1
ATOM 1353 C CA . LYS A 1 173 ? 5.012 4.023 5.16 1 97.12 173 LYS A CA 1
ATOM 1354 C C . LYS A 1 173 ? 5.926 5.234 5.004 1 97.12 173 LYS A C 1
ATOM 1356 O O . LYS A 1 173 ? 5.926 6.133 5.852 1 97.12 173 LYS A O 1
ATOM 1361 N N . ASN A 1 174 ? 6.684 5.254 3.926 1 97.12 174 ASN A N 1
ATOM 1362 C CA . ASN A 1 174 ? 7.535 6.402 3.641 1 97.12 174 ASN A CA 1
ATOM 1363 C C . ASN A 1 174 ? 6.715 7.656 3.363 1 97.12 174 ASN A C 1
ATOM 1365 O O . ASN A 1 174 ? 7.074 8.75 3.801 1 97.12 174 ASN A O 1
ATOM 1369 N N . LEU A 1 175 ? 5.688 7.492 2.664 1 96.19 175 LEU A N 1
ATOM 1370 C CA . LEU A 1 175 ? 4.801 8.609 2.357 1 96.19 175 LEU A CA 1
ATOM 1371 C C . LEU A 1 175 ? 4.133 9.133 3.623 1 96.19 175 LEU A C 1
ATOM 1373 O O . LEU A 1 175 ? 3.945 10.344 3.775 1 96.19 175 LEU A O 1
ATOM 1377 N N . GLU A 1 176 ? 3.764 8.234 4.512 1 96.94 176 GLU A N 1
ATOM 1378 C CA . GLU A 1 176 ? 3.197 8.633 5.793 1 96.94 176 GLU A CA 1
ATOM 1379 C C . GLU A 1 176 ? 4.188 9.477 6.598 1 96.94 176 GLU A C 1
ATOM 1381 O O . GLU A 1 176 ? 3.828 10.523 7.137 1 96.94 176 GLU A O 1
ATOM 1386 N N . ALA A 1 177 ? 5.375 9.016 6.637 1 97.19 177 ALA A N 1
ATOM 1387 C CA . ALA A 1 177 ? 6.41 9.727 7.379 1 97.19 177 ALA A CA 1
ATOM 1388 C C . ALA A 1 177 ? 6.641 11.125 6.801 1 97.19 177 ALA A C 1
ATOM 1390 O O . ALA A 1 177 ? 6.789 12.094 7.547 1 97.19 177 ALA A O 1
ATOM 1391 N N . GLU A 1 178 ? 6.652 11.203 5.5 1 96.56 178 GLU A N 1
ATOM 1392 C CA . GLU A 1 178 ? 6.832 12.492 4.84 1 96.56 178 GLU A CA 1
ATOM 1393 C C . GLU A 1 178 ? 5.652 13.422 5.109 1 96.56 178 GLU A C 1
ATOM 1395 O O . GLU A 1 178 ? 5.832 14.625 5.312 1 96.56 178 GLU A O 1
ATOM 1400 N N . PHE A 1 179 ? 4.512 12.875 5.125 1 97.12 179 PHE A N 1
ATOM 1401 C CA . PHE A 1 179 ? 3.314 13.648 5.422 1 97.12 179 PHE A CA 1
ATOM 1402 C C . PHE A 1 179 ? 3.359 14.195 6.844 1 97.12 179 PHE A C 1
ATOM 1404 O O . PHE A 1 179 ? 3.09 15.375 7.066 1 97.12 179 PHE A O 1
ATOM 1411 N N . VAL A 1 180 ? 3.686 13.352 7.77 1 97.12 180 VAL A N 1
ATOM 1412 C CA . VAL A 1 180 ? 3.762 13.75 9.172 1 97.12 180 VAL A CA 1
ATOM 1413 C C . VAL A 1 180 ? 4.785 14.875 9.336 1 97.12 180 VAL A C 1
ATOM 1415 O O . VAL A 1 180 ? 4.527 15.859 10.023 1 97.12 180 VAL A O 1
ATOM 1418 N N . LYS A 1 181 ? 5.895 14.758 8.633 1 96.88 181 LYS A N 1
ATOM 1419 C CA . LYS A 1 181 ? 6.93 15.789 8.688 1 96.88 181 LYS A CA 1
ATOM 1420 C C . LYS A 1 181 ? 6.418 17.109 8.133 1 96.88 181 LYS A C 1
ATOM 1422 O O . LYS A 1 181 ? 6.664 18.172 8.711 1 96.88 181 LYS A O 1
ATOM 1427 N N . THR A 1 182 ? 5.734 17.078 7.062 1 95.81 182 THR A N 1
ATOM 1428 C CA . THR A 1 182 ? 5.207 18.266 6.422 1 95.81 182 THR A CA 1
ATOM 1429 C C . THR A 1 182 ? 4.156 18.938 7.305 1 95.81 182 THR A C 1
ATOM 1431 O O . THR A 1 182 ? 4.148 20.156 7.449 1 95.81 182 THR A O 1
ATOM 1434 N N . VAL A 1 183 ? 3.299 18.109 7.902 1 96.69 183 VAL A N 1
ATOM 1435 C CA . VAL A 1 183 ? 2.246 18.625 8.773 1 96.69 183 VAL A CA 1
ATOM 1436 C C . VAL A 1 183 ? 2.865 19.266 10.016 1 96.69 183 VAL A C 1
ATOM 1438 O O . VAL A 1 183 ? 2.428 20.328 10.453 1 96.69 183 VAL A O 1
ATOM 1441 N N . ASP A 1 184 ? 3.9 18.656 10.57 1 97 184 ASP A N 1
ATOM 1442 C CA . ASP A 1 184 ? 4.59 19.203 11.727 1 97 184 ASP A CA 1
ATOM 1443 C C . ASP A 1 184 ? 5.219 20.562 11.398 1 97 184 ASP A C 1
ATOM 1445 O O . ASP A 1 184 ? 5.145 21.5 12.203 1 97 184 ASP A O 1
ATOM 1449 N N . LEU A 1 185 ? 5.844 20.609 10.25 1 96.75 185 LEU A N 1
ATOM 1450 C CA . LEU A 1 185 ? 6.473 21.859 9.828 1 96.75 185 LEU A CA 1
ATOM 1451 C C . LEU A 1 185 ? 5.434 22.953 9.648 1 96.75 185 LEU A C 1
ATOM 1453 O O . LEU A 1 185 ? 5.645 24.094 10.086 1 96.75 185 LEU A O 1
ATOM 1457 N N . GLN A 1 186 ? 4.359 22.609 9.039 1 95.94 186 GLN A N 1
ATOM 1458 C CA . GLN A 1 186 ? 3.283 23.578 8.836 1 95.94 186 GLN A CA 1
ATOM 1459 C C . GLN A 1 186 ? 2.695 24.031 10.164 1 95.94 186 GLN A C 1
ATOM 1461 O O . GLN A 1 186 ? 2.432 25.219 10.359 1 95.94 186 GLN A O 1
ATOM 1466 N N . GLN A 1 187 ? 2.449 23.094 11.062 1 96.44 187 GLN A N 1
ATOM 1467 C CA . GLN A 1 187 ? 1.926 23.422 12.391 1 96.44 187 GLN A CA 1
ATOM 1468 C C . GLN A 1 187 ? 2.852 24.375 13.125 1 96.44 187 GLN A C 1
ATOM 1470 O O . GLN A 1 187 ? 2.391 25.328 13.758 1 96.44 187 GLN A O 1
ATOM 1475 N N . LYS A 1 188 ? 4.137 24.156 13.039 1 96.06 188 LYS A N 1
ATOM 1476 C CA . LYS A 1 188 ? 5.117 25 13.711 1 96.06 188 LYS A CA 1
ATOM 1477 C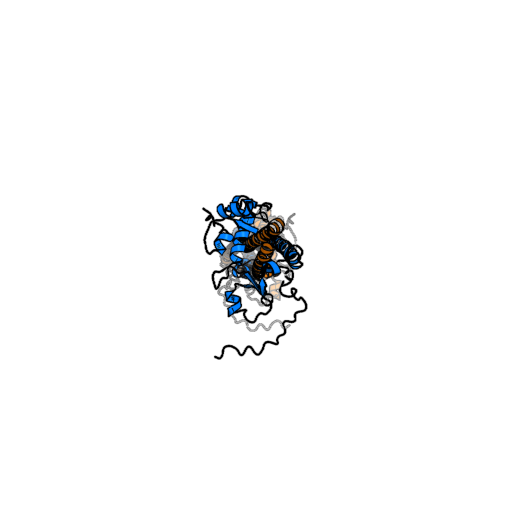 C . LYS A 1 188 ? 5.105 26.406 13.133 1 96.06 188 LYS A C 1
ATOM 1479 O O . LYS A 1 188 ? 5.188 27.391 13.875 1 96.06 188 LYS A O 1
ATOM 1484 N N . GLU A 1 189 ? 5.02 26.516 11.859 1 95.88 189 GLU A N 1
ATOM 1485 C CA . GLU A 1 189 ? 4.984 27.812 11.203 1 95.88 189 GLU A CA 1
ATOM 1486 C C . GLU A 1 189 ? 3.732 28.594 11.594 1 95.88 189 GLU A C 1
ATOM 1488 O O . GLU A 1 189 ? 3.814 29.766 11.938 1 95.88 189 GLU A O 1
ATOM 1493 N N . ILE A 1 190 ? 2.592 27.969 11.594 1 95.19 190 ILE A N 1
ATOM 1494 C CA . ILE A 1 190 ? 1.324 28.609 11.93 1 95.19 190 ILE A CA 1
ATOM 1495 C C . ILE A 1 190 ? 1.335 29.031 13.398 1 95.19 190 ILE A C 1
ATOM 1497 O O . ILE A 1 190 ? 0.944 30.156 13.727 1 95.19 190 ILE A O 1
ATOM 1501 N N . SER A 1 191 ? 1.809 28.125 14.281 1 94.94 191 SER A N 1
ATOM 1502 C CA . SER A 1 191 ? 1.884 28.422 15.703 1 94.94 191 SER A CA 1
ATOM 1503 C C . SER A 1 191 ? 2.803 29.609 15.969 1 94.94 191 SER A C 1
ATOM 1505 O O . SER A 1 191 ? 2.498 30.469 16.812 1 94.94 191 SER A O 1
ATOM 1507 N N . SER A 1 192 ? 3.902 29.688 15.211 1 95.69 192 SER A N 1
ATOM 1508 C CA . SER A 1 192 ? 4.84 30.797 15.367 1 95.69 192 SER A CA 1
ATOM 1509 C C . SER A 1 192 ? 4.219 32.125 14.93 1 95.69 192 SER A C 1
ATOM 1511 O O . SER A 1 192 ? 4.426 33.156 15.57 1 95.69 192 SER A O 1
ATOM 1513 N N . ASN A 1 193 ? 3.475 32.062 13.938 1 94.19 193 ASN A N 1
ATOM 1514 C CA . ASN A 1 193 ? 2.807 33.25 13.438 1 94.19 193 ASN A CA 1
ATOM 1515 C C . ASN A 1 193 ? 1.763 33.781 14.43 1 94.19 193 ASN A C 1
ATOM 1517 O O . ASN A 1 193 ? 1.689 34.969 14.703 1 94.19 193 ASN A O 1
ATOM 1521 N N . ILE A 1 194 ? 0.98 32.875 14.992 1 94.19 194 ILE A N 1
ATOM 1522 C CA . ILE A 1 194 ? -0.033 33.219 15.977 1 94.19 194 ILE A CA 1
ATOM 1523 C C . ILE A 1 194 ? 0.641 33.781 17.219 1 94.19 194 ILE A C 1
ATOM 1525 O O . ILE A 1 194 ? 0.212 34.812 17.766 1 94.19 194 ILE A O 1
ATOM 1529 N N . SER A 1 195 ? 1.715 33.125 17.641 1 94.75 195 SER A N 1
ATOM 1530 C CA . SER A 1 195 ? 2.434 33.562 18.844 1 94.75 195 SER A CA 1
ATOM 1531 C C . SER A 1 195 ? 3.033 34.938 18.656 1 94.75 195 SER A C 1
ATOM 1533 O O . SER A 1 195 ? 3.014 35.75 19.578 1 94.75 195 SER A O 1
ATOM 1535 N N . SER A 1 196 ? 3.594 35.219 17.469 1 95.38 196 SER A N 1
ATOM 1536 C CA . SER A 1 196 ? 4.18 36.531 17.188 1 95.38 196 SER A CA 1
ATOM 1537 C C . SER A 1 196 ? 3.123 37.625 17.234 1 95.38 196 SER A C 1
ATOM 1539 O O . SER A 1 196 ? 3.354 38.688 17.828 1 95.38 196 SER A O 1
ATOM 1541 N N . ARG A 1 197 ? 1.952 37.375 16.703 1 95 197 ARG A N 1
ATOM 1542 C CA . ARG A 1 197 ? 0.857 38.344 16.75 1 95 197 ARG A CA 1
ATOM 1543 C C . ARG A 1 197 ? 0.359 38.562 18.172 1 95 197 ARG A C 1
ATOM 1545 O O . ARG A 1 197 ? 0.091 39.688 18.578 1 95 197 ARG A O 1
ATOM 1552 N N . THR A 1 198 ? 0.277 37.438 18.938 1 95.38 198 THR A N 1
ATOM 1553 C CA . THR A 1 198 ? -0.16 37.531 20.328 1 95.38 198 THR A CA 1
ATOM 1554 C C . THR A 1 198 ? 0.804 38.375 21.156 1 95.38 198 THR A C 1
ATOM 1556 O O . THR A 1 198 ? 0.377 39.156 21.984 1 95.38 198 THR A O 1
ATOM 1559 N N . LEU A 1 199 ? 2.059 38.25 20.875 1 96.56 199 LEU A N 1
ATOM 1560 C CA . LEU A 1 199 ? 3.061 39.031 21.578 1 96.56 199 LEU A CA 1
ATOM 1561 C C . LEU A 1 199 ? 2.908 40.5 21.281 1 96.56 199 LEU A C 1
ATOM 1563 O O . LEU A 1 199 ? 3.023 41.344 22.172 1 96.56 199 LEU A O 1
ATOM 1567 N N . GLU A 1 200 ? 2.668 40.781 20.047 1 96.38 200 GLU A N 1
ATOM 1568 C CA . GLU A 1 200 ? 2.461 42.188 19.656 1 96.38 200 GLU A CA 1
ATOM 1569 C C . GLU A 1 200 ? 1.215 42.75 20.328 1 96.38 200 GLU A C 1
ATOM 1571 O O . GLU A 1 200 ? 1.223 43.906 20.781 1 96.38 200 GLU A O 1
ATOM 1576 N N . LEU A 1 201 ? 0.173 42 20.391 1 96.5 201 LEU A N 1
ATOM 1577 C CA . LEU A 1 201 ? -1.064 42.438 21.047 1 96.5 201 LEU A CA 1
ATOM 1578 C C . LEU A 1 201 ? -0.853 42.656 22.531 1 96.5 201 LEU A C 1
ATOM 1580 O O . LEU A 1 201 ? -1.401 43.594 23.109 1 96.5 201 LEU A O 1
ATOM 1584 N N . GLN A 1 202 ? -0.094 41.781 23.109 1 97.12 202 GLN A N 1
ATOM 1585 C CA . GLN A 1 202 ? 0.229 41.938 24.516 1 97.12 202 GLN A CA 1
ATOM 1586 C C . GLN A 1 202 ? 0.97 43.25 24.766 1 97.12 202 GLN A C 1
ATOM 1588 O O . GLN A 1 202 ? 0.738 43.938 25.781 1 97.12 202 GLN A O 1
ATOM 1593 N N . GLY A 1 203 ? 1.831 43.594 23.828 1 96.69 203 GLY A N 1
ATOM 1594 C CA . GLY A 1 203 ? 2.514 44.875 23.922 1 96.69 203 GLY A CA 1
ATOM 1595 C C . GLY A 1 203 ? 1.569 46.062 23.844 1 96.69 203 GLY A C 1
ATOM 1596 O O . GLY A 1 203 ? 1.708 47.031 24.609 1 96.69 203 GLY A O 1
ATOM 1597 N N . LYS A 1 204 ? 0.64 45.938 23 1 96.25 204 LYS A N 1
ATOM 1598 C CA . LYS A 1 204 ? -0.346 47 22.875 1 96.25 204 LYS A CA 1
ATOM 1599 C C . LYS A 1 204 ? -1.256 47.062 24.094 1 96.25 204 LYS A C 1
ATOM 1601 O O . LYS A 1 204 ? -1.639 48.156 24.531 1 96.25 204 LYS A O 1
ATOM 1606 N N . LEU A 1 205 ? -1.643 45.938 24.609 1 96.81 205 LEU A N 1
ATOM 1607 C CA . LEU A 1 205 ? -2.453 45.906 25.812 1 96.81 205 LEU A CA 1
ATOM 1608 C C . LEU A 1 205 ? -1.748 46.594 26.969 1 96.81 205 LEU A C 1
ATOM 1610 O O . LEU A 1 205 ? -2.371 47.375 27.703 1 96.81 205 LEU A O 1
ATOM 1614 N N . GLN A 1 206 ? -0.475 46.312 27.062 1 96.75 206 GLN A N 1
ATOM 1615 C CA . GLN A 1 206 ? 0.304 46.938 28.109 1 96.75 206 GLN A CA 1
ATOM 1616 C C . GLN A 1 206 ? 0.312 48.438 27.953 1 96.75 206 GLN A C 1
ATOM 1618 O O . GLN A 1 206 ? 0.192 49.188 28.938 1 96.75 206 GLN A O 1
ATOM 1623 N N . LYS A 1 207 ? 0.469 48.875 26.766 1 95.12 207 LYS A N 1
ATOM 1624 C CA . LYS A 1 207 ? 0.451 50.312 26.5 1 95.12 207 LYS A CA 1
ATOM 1625 C C . LYS A 1 207 ? -0.883 50.938 26.906 1 95.12 207 LYS A C 1
ATOM 1627 O O . LYS A 1 207 ? -0.915 52 27.547 1 95.12 207 LYS A O 1
ATOM 1632 N N . VAL A 1 208 ? -1.958 50.312 26.609 1 95.62 208 VAL A N 1
ATOM 1633 C CA . VAL A 1 208 ? -3.279 50.844 26.938 1 95.62 208 VAL A CA 1
ATOM 1634 C C . VAL A 1 208 ? -3.508 50.812 28.438 1 95.62 208 VAL A C 1
ATOM 1636 O O . VAL A 1 208 ? -4.121 51.719 29.016 1 95.62 208 VAL A O 1
ATOM 1639 N N . GLN A 1 209 ? -2.998 49.844 29.062 1 95.75 209 GLN A N 1
ATOM 1640 C CA . GLN A 1 209 ? -3.102 49.75 30.516 1 95.75 209 GLN A CA 1
ATOM 1641 C C . GLN A 1 209 ? -2.314 50.875 31.188 1 95.75 209 GLN A C 1
ATOM 1643 O O . GLN A 1 209 ? -2.748 51.406 32.188 1 95.75 209 GLN A O 1
ATOM 1648 N N . GLU A 1 210 ? -1.183 51.125 30.641 1 90.94 210 GLU A N 1
ATOM 1649 C CA . GLU A 1 210 ? -0.405 52.25 31.156 1 90.94 210 GLU A CA 1
ATOM 1650 C C . GLU A 1 210 ? -1.161 53.562 30.984 1 90.94 210 GLU A C 1
ATOM 1652 O O . GLU A 1 210 ? -1.117 54.438 31.875 1 90.94 210 GLU A O 1
ATOM 1657 N N . LEU A 1 211 ? -1.823 53.719 29.875 1 91 211 LEU A N 1
ATOM 1658 C CA . LEU A 1 211 ? -2.645 54.906 29.672 1 91 211 LEU A CA 1
ATOM 1659 C C . LEU A 1 211 ? -3.775 54.969 30.688 1 91 211 LEU A C 1
ATOM 1661 O O . LEU A 1 211 ? -4.07 56.031 31.234 1 91 211 LEU A O 1
ATOM 1665 N N . LYS A 1 212 ? -4.406 53.875 30.906 1 91.38 212 LYS A N 1
ATOM 1666 C CA . LYS A 1 212 ? -5.453 53.812 31.922 1 91.38 212 LYS A CA 1
ATOM 1667 C C . LYS A 1 212 ? -4.906 54.188 33.281 1 91.38 212 LYS A C 1
ATOM 1669 O O . LYS A 1 212 ? -5.559 54.938 34.062 1 91.38 212 LYS A O 1
ATOM 1674 N N . GLY A 1 213 ? -3.725 53.719 33.594 1 87.31 213 GLY A N 1
ATOM 1675 C CA . GLY A 1 213 ? -3.074 54.094 34.844 1 87.31 213 GLY A CA 1
ATOM 1676 C C . GLY A 1 213 ? -2.797 55.562 34.938 1 87.31 213 GLY A C 1
ATOM 1677 O O . GLY A 1 213 ? -2.982 56.156 36 1 87.31 213 GLY A O 1
ATOM 1678 N N . ARG A 1 214 ? -2.371 56.094 33.906 1 86.19 214 ARG A N 1
ATOM 1679 C CA . ARG A 1 214 ? -2.117 57.531 33.875 1 86.19 214 ARG A CA 1
ATOM 1680 C C . ARG A 1 214 ? -3.406 58.312 34.094 1 86.19 214 ARG A C 1
ATOM 1682 O O . ARG A 1 214 ? -3.42 59.344 34.812 1 86.19 214 ARG A O 1
ATOM 1689 N N . MET A 1 215 ? -4.406 57.875 33.406 1 88.5 215 MET A N 1
ATOM 1690 C CA . MET A 1 215 ? -5.703 58.5 33.562 1 88.5 215 MET A CA 1
ATOM 1691 C C . MET A 1 215 ? -6.121 58.5 35.031 1 88.5 215 MET A C 1
ATOM 1693 O O . MET A 1 215 ? -6.578 59.531 35.562 1 88.5 215 MET A O 1
ATOM 1697 N N . ASN A 1 216 ? -5.91 57.438 35.656 1 84.75 216 ASN A N 1
ATOM 1698 C CA . ASN A 1 216 ? -6.242 57.344 37.062 1 84.75 216 ASN A CA 1
ATOM 1699 C C . ASN A 1 216 ? -5.371 58.25 37.938 1 84.75 216 ASN A C 1
ATOM 1701 O O . ASN A 1 216 ? -5.852 58.844 38.906 1 84.75 216 ASN A O 1
ATOM 1705 N N . ALA A 1 217 ? -4.137 58.312 37.594 1 80.56 217 ALA A N 1
ATOM 1706 C CA . ALA A 1 217 ? -3.227 59.188 38.312 1 80.56 217 ALA A CA 1
ATOM 1707 C C . ALA A 1 217 ? -3.637 60.656 38.188 1 80.56 217 ALA A C 1
ATOM 1709 O O . ALA A 1 217 ? -3.584 61.406 39.156 1 80.56 217 ALA A O 1
ATOM 1710 N N . PHE A 1 218 ? -4.078 61 37.031 1 80.31 218 PHE A N 1
ATOM 1711 C CA . PHE A 1 218 ? -4.539 62.375 36.781 1 80.31 218 PHE A CA 1
ATOM 1712 C C . PHE A 1 218 ? -5.777 62.656 37.625 1 80.31 218 PHE A C 1
ATOM 1714 O O . PHE A 1 218 ? -5.891 63.75 38.219 1 80.31 218 PHE A O 1
ATOM 1721 N N . GLU A 1 219 ? -6.648 61.812 37.625 1 77.56 219 GLU A N 1
ATOM 1722 C CA . GLU A 1 219 ? -7.883 62 38.375 1 77.56 219 GLU A CA 1
ATOM 1723 C C . GLU A 1 219 ? -7.59 62.188 39.875 1 77.56 219 GLU A C 1
ATOM 1725 O O . GLU A 1 219 ? -8.305 62.906 40.562 1 77.56 219 GLU A O 1
ATOM 1730 N N . GLY A 1 220 ? -6.598 61.594 40.344 1 72.69 220 GLY A N 1
ATOM 1731 C CA . GLY A 1 220 ? -6.332 61.625 41.75 1 72.69 220 GLY A CA 1
ATOM 1732 C C . GLY A 1 220 ? -5.449 62.781 42.188 1 72.69 220 GLY A C 1
ATOM 1733 O O . GLY A 1 220 ? -5.605 63.312 43.281 1 72.69 220 GLY A O 1
ATOM 1734 N N . TYR A 1 221 ? -4.523 63.188 41.25 1 69.44 221 TYR A N 1
ATOM 1735 C CA . TYR A 1 221 ? -3.471 64.062 41.781 1 69.44 221 TYR A CA 1
ATOM 1736 C C . TYR A 1 221 ? -3.316 65.312 40.938 1 69.44 221 TYR A C 1
ATOM 1738 O O . TYR A 1 221 ? -2.66 66.25 41.375 1 69.44 221 TYR A O 1
ATOM 1746 N N . ALA A 1 222 ? -3.92 65.375 39.812 1 71.88 222 ALA A N 1
ATOM 1747 C CA . ALA A 1 222 ? -3.596 66.438 38.875 1 71.88 222 ALA A CA 1
ATOM 1748 C C . ALA A 1 222 ? -4.602 67.562 39 1 71.88 222 ALA A C 1
ATOM 1750 O O . ALA A 1 222 ? -5.734 67.375 39.438 1 71.88 222 ALA A O 1
ATOM 1751 N N . SER A 1 223 ? -4.055 68.812 38.75 1 73.56 223 SER A N 1
ATOM 1752 C CA . SER A 1 223 ? -4.941 69.938 38.656 1 73.56 223 SER A CA 1
ATOM 1753 C C . SER A 1 223 ? -5.836 69.812 37.406 1 73.56 223 SER A C 1
ATOM 1755 O O . SER A 1 223 ? -5.633 68.938 36.562 1 73.56 223 SER A O 1
ATOM 1757 N N . ASP A 1 224 ? -6.84 70.75 37.406 1 78.44 224 ASP A N 1
ATOM 1758 C CA . ASP A 1 224 ? -7.738 70.75 36.25 1 78.44 224 ASP A CA 1
ATOM 1759 C C . ASP A 1 224 ? -6.973 71 34.938 1 78.44 224 ASP A C 1
ATOM 1761 O O . ASP A 1 224 ? -7.262 70.375 33.906 1 78.44 224 ASP A O 1
ATOM 1765 N N . THR A 1 225 ? -6.113 71.938 35.031 1 76.38 225 THR A N 1
ATOM 1766 C CA . THR A 1 225 ? -5.328 72.25 33.844 1 76.38 225 THR A CA 1
ATOM 1767 C C . THR A 1 225 ? -4.488 71.062 33.406 1 76.38 225 THR A C 1
ATOM 1769 O O . THR A 1 225 ? -4.445 70.75 32.219 1 76.38 225 THR A O 1
ATOM 1772 N N . HIS A 1 226 ? -3.887 70.438 34.344 1 76.81 226 HIS A N 1
ATOM 1773 C CA . HIS A 1 226 ? -3.061 69.25 34.031 1 76.81 226 HIS A CA 1
ATOM 1774 C C . HIS A 1 226 ? -3.906 68.125 33.5 1 76.81 226 HIS A C 1
ATOM 1776 O O . HIS A 1 226 ? -3.49 67.375 32.594 1 76.81 226 HIS A O 1
ATOM 1782 N N . MET A 1 227 ? -5.004 67.938 34.094 1 82.62 227 MET A N 1
ATOM 1783 C CA . MET A 1 227 ? -5.91 66.875 33.625 1 82.62 227 MET A CA 1
ATOM 1784 C C . MET A 1 227 ? -6.379 67.125 32.188 1 82.62 227 MET A C 1
ATOM 1786 O O . MET A 1 227 ? -6.48 66.25 31.391 1 82.62 227 MET A O 1
ATOM 1790 N N . PHE A 1 228 ? -6.633 68.438 31.984 1 84.19 228 PHE A N 1
ATOM 1791 C CA . PHE A 1 228 ? -7.07 68.812 30.656 1 84.19 228 PHE A CA 1
ATOM 1792 C C . PHE A 1 228 ? -6.023 68.5 29.609 1 84.19 228 PHE A C 1
ATOM 1794 O O . PHE A 1 228 ? -6.344 67.875 28.562 1 84.19 228 PHE A O 1
ATOM 1801 N N . LEU A 1 229 ? -4.82 68.75 29.844 1 82.25 229 LEU A N 1
ATOM 1802 C CA . LEU A 1 229 ? -3.721 68.5 28.922 1 82.25 229 LEU A CA 1
ATOM 1803 C C . LEU A 1 229 ? -3.459 67 28.859 1 82.25 229 LEU A C 1
ATOM 1805 O O . LEU A 1 229 ? -3.232 66.438 27.766 1 82.25 229 LEU A O 1
ATOM 1809 N N . GLY A 1 230 ? -3.518 66.312 29.953 1 83.19 230 GLY A N 1
ATOM 1810 C CA . GLY A 1 230 ? -3.271 64.875 30.031 1 83.19 230 GLY A CA 1
ATOM 1811 C C . GLY A 1 230 ? -4.289 64.062 29.25 1 83.19 230 GLY A C 1
ATOM 1812 O O . GLY A 1 230 ? -3.928 63.094 28.547 1 83.19 230 GLY A O 1
ATOM 1813 N N . ILE A 1 231 ? -5.52 64.375 29.391 1 85 231 ILE A N 1
ATOM 1814 C CA . ILE A 1 231 ? -6.598 63.656 28.734 1 85 231 ILE A CA 1
ATOM 1815 C C . ILE A 1 231 ? -6.414 63.719 27.219 1 85 231 ILE A C 1
ATOM 1817 O O . ILE A 1 231 ? -6.66 62.75 26.5 1 85 231 ILE A O 1
ATOM 1821 N N . ARG A 1 232 ? -6.031 64.875 26.719 1 83.62 232 ARG A N 1
ATOM 1822 C CA . ARG A 1 232 ? -5.82 65 25.297 1 83.62 232 ARG A CA 1
ATOM 1823 C C . ARG A 1 232 ? -4.684 64.125 24.797 1 83.62 232 ARG A C 1
ATOM 1825 O O . ARG A 1 232 ? -4.789 63.5 23.734 1 83.62 232 ARG A O 1
ATOM 1832 N N . LYS A 1 233 ? -3.615 64.125 25.562 1 84.75 233 LYS A N 1
ATOM 1833 C CA . LYS A 1 233 ? -2.492 63.281 25.203 1 84.75 233 LYS A CA 1
ATOM 1834 C C . LYS A 1 233 ? -2.893 61.812 25.219 1 84.75 233 LYS A C 1
ATOM 1836 O O . LYS A 1 233 ? -2.564 61.031 24.297 1 84.75 233 LYS A O 1
ATOM 1841 N N . ILE A 1 234 ? -3.627 61.438 26.281 1 89.06 234 ILE A N 1
ATOM 1842 C CA . ILE A 1 234 ? -4.078 60.031 26.422 1 89.06 234 ILE A CA 1
ATOM 1843 C C . ILE A 1 234 ? -4.984 59.688 25.25 1 89.06 234 ILE A C 1
ATOM 1845 O O . ILE A 1 234 ? -4.883 58.594 24.688 1 89.06 234 ILE A O 1
ATOM 1849 N N . SER A 1 235 ? -5.848 60.625 24.891 1 87.94 235 SER A N 1
ATOM 1850 C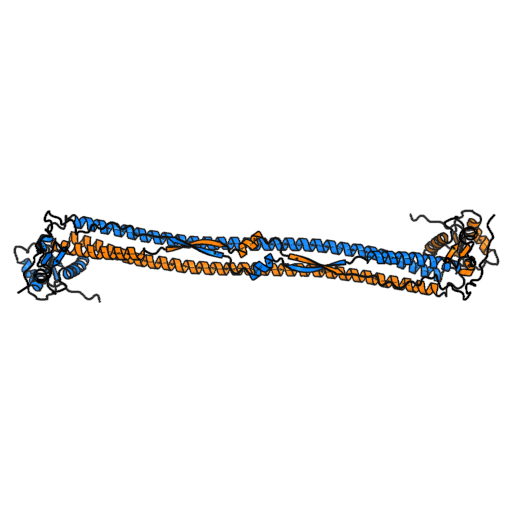 CA . SER A 1 235 ? -6.77 60.375 23.781 1 87.94 235 SER A CA 1
ATOM 1851 C C . SER A 1 235 ? -6.016 60.125 22.484 1 87.94 235 SER A C 1
ATOM 1853 O O . SER A 1 235 ? -6.352 59.188 21.734 1 87.94 235 SER A O 1
ATOM 1855 N N . THR A 1 236 ? -5.027 60.938 22.172 1 87.75 236 THR A N 1
ATOM 1856 C CA . THR A 1 236 ? -4.242 60.781 20.953 1 87.75 236 THR A CA 1
ATOM 1857 C C . THR A 1 236 ? -3.492 59.438 20.953 1 87.75 236 THR A C 1
ATOM 1859 O O . THR A 1 236 ? -3.48 58.719 19.953 1 87.75 236 THR A O 1
ATOM 1862 N N . GLU A 1 237 ? -2.854 59.094 22.062 1 90.31 237 GLU A N 1
ATOM 1863 C CA . GLU A 1 237 ? -2.098 57.844 22.172 1 90.31 237 GLU A CA 1
ATOM 1864 C C . GLU A 1 237 ? -3.014 56.656 22.062 1 90.31 237 GLU A C 1
ATOM 1866 O O . GLU A 1 237 ? -2.629 55.625 21.516 1 90.31 237 GLU A O 1
ATOM 1871 N N . LEU A 1 238 ? -4.199 56.75 22.688 1 92.69 238 LEU A N 1
ATOM 1872 C CA . LEU A 1 238 ? -5.172 55.688 22.609 1 92.69 238 LEU A CA 1
ATOM 1873 C C . LEU A 1 238 ? -5.609 55.438 21.172 1 92.69 238 LEU A C 1
ATOM 1875 O O . LEU A 1 238 ? -5.711 54.312 20.719 1 92.69 238 LEU A O 1
ATOM 1879 N N . TYR A 1 239 ? -5.879 56.531 20.438 1 90.62 239 TYR A N 1
ATOM 1880 C CA . TYR A 1 239 ? -6.27 56.438 19.031 1 90.62 239 TYR A CA 1
ATOM 1881 C C . TYR A 1 239 ? -5.184 55.75 18.219 1 90.62 239 TYR A C 1
ATOM 1883 O O . TYR A 1 239 ? -5.477 54.875 17.406 1 90.62 239 TYR A O 1
ATOM 1891 N N . ASP A 1 240 ? -3.93 56.094 18.422 1 91.81 240 ASP A N 1
ATOM 1892 C CA . ASP A 1 240 ? -2.812 55.469 17.719 1 91.81 240 ASP A CA 1
ATOM 1893 C C . ASP A 1 240 ? -2.746 53.969 18.031 1 91.81 240 ASP A C 1
ATOM 1895 O O . ASP A 1 240 ? -2.518 53.156 17.125 1 91.81 240 ASP A O 1
ATOM 1899 N N . ALA A 1 241 ? -2.951 53.656 19.281 1 93.81 241 ALA A N 1
ATOM 1900 C CA . ALA A 1 241 ? -2.912 52.25 19.672 1 93.81 241 ALA A CA 1
ATOM 1901 C C . ALA A 1 241 ? -4.016 51.469 19 1 93.81 241 ALA A C 1
ATOM 1903 O O . ALA A 1 241 ? -3.793 50.344 18.547 1 93.81 241 ALA A O 1
ATOM 1904 N N . ILE A 1 242 ? -5.199 52.062 18.906 1 92 242 ILE A N 1
ATOM 1905 C CA . ILE A 1 242 ? -6.34 51.406 18.281 1 92 242 ILE A CA 1
ATOM 1906 C C . ILE A 1 242 ? -6.043 51.125 16.812 1 92 242 ILE A C 1
ATOM 1908 O O . ILE A 1 242 ? -6.316 50.031 16.297 1 92 242 ILE A O 1
ATOM 1912 N N . GLU A 1 243 ? -5.453 52.125 16.125 1 92.06 243 GLU A N 1
ATOM 1913 C CA . GLU A 1 243 ? -5.117 51.938 14.711 1 92.06 243 GLU A CA 1
ATOM 1914 C C . GLU A 1 243 ? -4.082 50.844 14.516 1 92.06 243 GLU A C 1
ATOM 1916 O O . GLU A 1 243 ? -4.16 50.062 13.562 1 92.06 243 GLU A O 1
ATOM 1921 N N . GLU A 1 244 ? -3.141 50.75 15.375 1 93.75 244 GLU A N 1
ATOM 1922 C CA . GLU A 1 244 ? -2.123 49.719 15.297 1 93.75 244 GLU A CA 1
ATOM 1923 C C . GLU A 1 244 ? -2.73 48.312 15.523 1 93.75 244 GLU A C 1
ATOM 1925 O O . GLU A 1 244 ? -2.381 47.375 14.836 1 93.75 244 GLU A O 1
ATOM 1930 N N . ILE A 1 245 ? -3.617 48.25 16.516 1 93.81 245 ILE A N 1
ATOM 1931 C CA . 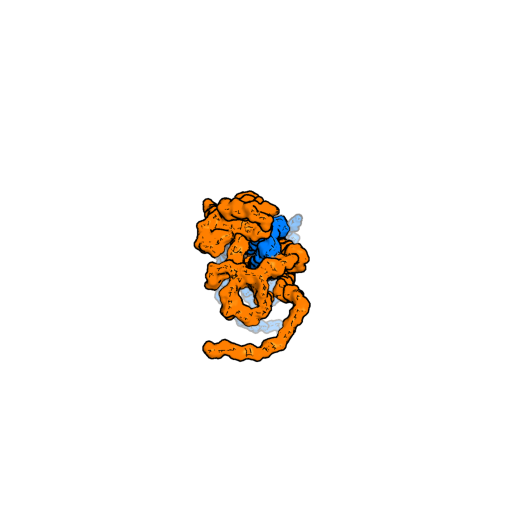ILE A 1 245 ? -4.277 47 16.828 1 93.81 245 ILE A CA 1
ATOM 1932 C C . ILE A 1 245 ? -5.125 46.562 15.625 1 93.81 245 ILE A C 1
ATOM 1934 O O . ILE A 1 245 ? -5.125 45.375 15.258 1 93.81 245 ILE A O 1
ATOM 1938 N N . LYS A 1 246 ? -5.855 47.5 15.016 1 90.62 246 LYS A N 1
ATOM 1939 C CA . LYS A 1 246 ? -6.648 47.188 13.828 1 90.62 246 LYS A CA 1
ATOM 1940 C C . LYS A 1 246 ? -5.77 46.656 12.695 1 90.62 246 LYS A C 1
ATOM 1942 O O . LYS A 1 246 ? -6.129 45.719 12.023 1 90.62 246 LYS A O 1
ATOM 1947 N N . SER A 1 247 ? -4.641 47.281 12.516 1 91.69 247 SER A N 1
ATOM 1948 C CA . SER A 1 247 ? -3.719 46.875 11.461 1 91.69 247 SER A CA 1
ATOM 1949 C C . SER A 1 247 ? -3.203 45.469 11.695 1 91.69 247 SER A C 1
ATOM 1951 O O . SER A 1 247 ? -3.033 44.719 10.742 1 91.69 247 SER A O 1
ATOM 1953 N N . LEU A 1 248 ? -2.992 45.062 12.961 1 91.31 248 LEU A N 1
ATOM 1954 C CA . LEU A 1 248 ? -2.48 43.75 13.312 1 91.31 248 LEU A CA 1
ATOM 1955 C C . LEU A 1 248 ? -3.521 42.656 13.031 1 91.31 248 LEU A C 1
ATOM 1957 O O . LEU A 1 248 ? -3.172 41.5 12.797 1 91.31 248 LEU A O 1
ATOM 1961 N N . THR A 1 249 ? -4.801 43 13.07 1 88.69 249 THR A N 1
ATOM 1962 C CA . THR A 1 249 ? -5.859 42 12.969 1 88.69 249 THR A CA 1
ATOM 1963 C C . THR A 1 249 ? -6.484 42.031 11.578 1 88.69 249 THR A C 1
ATOM 1965 O O . THR A 1 249 ? -7.504 41.375 11.336 1 88.69 249 THR A O 1
ATOM 1968 N N . GLU A 1 250 ? -5.871 42.781 10.672 1 87 250 GLU A N 1
ATOM 1969 C CA . GLU A 1 250 ? -6.414 42.906 9.328 1 87 250 GLU A CA 1
ATOM 1970 C C . GLU A 1 250 ? -6.305 41.594 8.57 1 87 250 GLU A C 1
ATOM 1972 O O . GLU A 1 250 ? -7.223 41.219 7.84 1 87 250 GLU A O 1
ATOM 1977 N N . ASN A 1 251 ? -5.203 40.938 8.758 1 87.56 251 ASN A N 1
ATOM 1978 C CA . ASN A 1 251 ? -4.977 39.688 8.039 1 87.56 251 ASN A CA 1
ATOM 1979 C C . ASN A 1 251 ? -5.512 38.469 8.805 1 87.56 251 ASN A C 1
ATOM 1981 O O . ASN A 1 251 ? -5.367 38.406 10.031 1 87.56 251 ASN A O 1
ATOM 1985 N N . PRO A 1 252 ? -6.188 37.656 8.078 1 90.62 252 PRO A N 1
ATOM 1986 C CA . PRO A 1 252 ? -6.711 36.469 8.75 1 90.62 252 PRO A CA 1
ATOM 1987 C C . PRO A 1 252 ? -5.609 35.5 9.172 1 90.62 252 PRO A C 1
ATOM 1989 O O . PRO A 1 252 ? -4.484 35.594 8.68 1 90.62 252 PRO A O 1
ATOM 1992 N N . ILE A 1 253 ? -6.012 34.656 10.18 1 89.5 253 ILE A N 1
ATOM 1993 C CA . ILE A 1 253 ? -5.121 33.562 10.625 1 89.5 253 ILE A CA 1
ATOM 1994 C C . ILE A 1 253 ? -5.395 32.312 9.812 1 89.5 253 ILE A C 1
ATOM 1996 O O . ILE A 1 253 ? -6.551 31.969 9.555 1 89.5 253 ILE A O 1
ATOM 2000 N N . VAL A 1 254 ? -4.258 31.734 9.352 1 90.81 254 VAL A N 1
ATOM 2001 C CA . VAL A 1 254 ? -4.363 30.5 8.594 1 90.81 254 VAL A CA 1
ATOM 2002 C C . VAL A 1 254 ? -4.227 29.297 9.531 1 90.81 254 VAL A C 1
ATOM 2004 O O . VAL A 1 254 ? -3.291 29.25 10.336 1 90.81 254 VAL A O 1
ATOM 2007 N N . VAL A 1 255 ? -5.305 28.406 9.5 1 90.56 255 VAL A N 1
ATOM 2008 C CA . VAL A 1 255 ? -5.262 27.203 10.344 1 90.56 255 VAL A CA 1
ATOM 2009 C C . VAL A 1 255 ? -5.5 25.969 9.492 1 90.56 255 VAL A C 1
ATOM 2011 O O . VAL A 1 255 ? -6.148 26.031 8.445 1 90.56 255 VAL A O 1
ATOM 2014 N N . MET A 1 256 ? -4.883 24.891 10.016 1 93.94 256 MET A N 1
ATOM 2015 C CA . MET A 1 256 ? -5.07 23.625 9.312 1 93.94 256 MET A CA 1
ATOM 2016 C C . MET A 1 256 ? -6.492 23.094 9.492 1 93.94 256 MET A C 1
ATOM 2018 O O . MET A 1 256 ? -7.074 23.25 10.57 1 93.94 256 MET A O 1
ATOM 2022 N N . LYS A 1 257 ? -7.109 22.531 8.375 1 91.69 257 LYS A N 1
ATOM 2023 C CA . LYS A 1 257 ? -8.508 22.141 8.469 1 91.69 257 LYS A CA 1
ATOM 2024 C C . LYS A 1 257 ? -8.672 20.641 8.172 1 91.69 257 LYS A C 1
ATOM 2026 O O . LYS A 1 257 ? -9.016 19.859 9.055 1 91.69 257 LYS A O 1
ATOM 2031 N N . GLU A 1 258 ? -8.375 20.25 6.902 1 93.94 258 GLU A N 1
ATOM 2032 C CA . GLU A 1 258 ? -8.688 18.859 6.547 1 93.94 258 GLU A CA 1
ATOM 2033 C C . GLU A 1 258 ? -7.645 18.281 5.598 1 93.94 258 GLU A C 1
ATOM 2035 O O . GLU A 1 258 ? -6.918 19.031 4.938 1 93.94 258 GLU A O 1
ATOM 2040 N N . LEU A 1 259 ? -7.656 16.953 5.75 1 94.56 259 LEU A N 1
ATOM 2041 C CA . LEU A 1 259 ? -6.801 16.203 4.832 1 94.56 259 LEU A CA 1
ATOM 2042 C C . LEU A 1 259 ? -7.516 15.945 3.512 1 94.56 259 LEU A C 1
ATOM 2044 O O . LEU A 1 259 ? -8.617 15.391 3.498 1 94.56 259 LEU A O 1
ATOM 2048 N N . GLN A 1 260 ? -6.941 16.406 2.449 1 95.25 260 GLN A N 1
ATOM 2049 C CA . GLN A 1 260 ? -7.395 16.062 1.106 1 95.25 260 GLN A CA 1
ATOM 2050 C C . GLN A 1 260 ? -6.539 14.945 0.509 1 95.25 260 GLN A C 1
ATOM 2052 O O . GLN A 1 260 ? -5.395 15.18 0.118 1 95.25 260 GLN A O 1
ATOM 2057 N N . ILE A 1 261 ? -7.215 13.781 0.377 1 94.75 261 ILE A N 1
ATOM 2058 C CA . ILE A 1 261 ? -6.496 12.594 -0.073 1 94.75 261 ILE A CA 1
ATOM 2059 C C . ILE A 1 261 ? -6.18 12.719 -1.562 1 94.75 261 ILE A C 1
ATOM 2061 O O . ILE A 1 261 ? -7.016 13.172 -2.346 1 94.75 261 ILE A O 1
ATOM 2065 N N . ALA A 1 262 ? -5 12.281 -1.892 1 92.5 262 ALA A N 1
ATOM 2066 C CA . ALA A 1 262 ? -4.59 12.312 -3.293 1 92.5 262 ALA A CA 1
ATOM 2067 C C . ALA A 1 262 ? -5.465 11.398 -4.141 1 92.5 262 ALA A C 1
ATOM 2069 O O . ALA A 1 262 ? -5.855 10.312 -3.697 1 92.5 262 ALA A O 1
ATOM 2070 N N . ASP A 1 263 ? -5.707 11.766 -5.355 1 89.81 263 ASP A N 1
ATOM 2071 C CA . ASP A 1 263 ? -6.547 11.008 -6.273 1 89.81 263 ASP A CA 1
ATOM 2072 C C . ASP A 1 263 ? -5.961 9.617 -6.535 1 89.81 263 ASP A C 1
ATOM 2074 O O . ASP A 1 263 ? -6.699 8.641 -6.672 1 89.81 263 ASP A O 1
ATOM 2078 N N . SER A 1 264 ? -4.648 9.555 -6.688 1 87.75 264 SER A N 1
ATOM 2079 C CA . SER A 1 264 ? -3.977 8.289 -6.961 1 87.75 264 SER A CA 1
ATOM 2080 C C . SER A 1 264 ? -4.223 7.281 -5.848 1 87.75 264 SER A C 1
ATOM 2082 O O . SER A 1 264 ? -4.379 6.086 -6.105 1 87.75 264 SER A O 1
ATOM 2084 N N . VAL A 1 265 ? -4.293 7.746 -4.605 1 92 265 VAL A N 1
ATOM 2085 C CA . VAL A 1 265 ? -4.543 6.879 -3.459 1 92 265 VAL A CA 1
ATOM 2086 C C . VAL A 1 265 ? -6 6.418 -3.467 1 92 265 VAL A C 1
ATOM 2088 O O . VAL A 1 265 ? -6.281 5.234 -3.273 1 92 265 VAL A O 1
ATOM 2091 N N . THR A 1 266 ? -6.906 7.359 -3.742 1 90.62 266 THR A N 1
ATOM 2092 C CA . THR A 1 266 ? -8.32 7.02 -3.807 1 90.62 266 THR A CA 1
ATOM 2093 C C . THR A 1 266 ? -8.586 6.008 -4.918 1 90.62 266 THR A C 1
ATOM 2095 O O . THR A 1 266 ? -9.352 5.062 -4.734 1 90.62 266 THR A O 1
ATOM 2098 N N . SER A 1 267 ? -7.91 6.199 -6.008 1 88.75 267 SER A N 1
ATOM 2099 C CA . SER A 1 267 ? -8.055 5.281 -7.129 1 88.75 267 SER A CA 1
ATOM 2100 C C . SER A 1 267 ? -7.535 3.889 -6.773 1 88.75 267 SER A C 1
ATOM 2102 O O . SER A 1 267 ? -8.148 2.883 -7.133 1 88.75 267 SER A O 1
ATOM 2104 N N . PHE A 1 268 ? -6.453 3.824 -6.129 1 90.62 268 PHE A N 1
ATOM 2105 C CA . PHE A 1 268 ? -5.891 2.545 -5.715 1 90.62 268 PHE A CA 1
ATOM 2106 C C . PHE A 1 268 ? -6.863 1.792 -4.812 1 90.62 268 PHE A C 1
ATOM 2108 O O . PHE A 1 268 ? -7.117 0.603 -5.02 1 90.62 268 PHE A O 1
ATOM 2115 N N . LEU A 1 269 ? -7.402 2.441 -3.869 1 90.81 269 LEU A N 1
ATOM 2116 C CA . LEU A 1 269 ? -8.289 1.813 -2.896 1 90.81 269 LEU A CA 1
ATOM 2117 C C . LEU A 1 269 ? -9.578 1.343 -3.564 1 90.81 269 LEU A C 1
ATOM 2119 O O . LEU A 1 269 ? -10.125 0.298 -3.201 1 90.81 269 LEU A O 1
ATOM 2123 N N . SER A 1 270 ? -10.023 2.018 -4.605 1 89.5 270 SER A N 1
ATOM 2124 C CA . SER A 1 270 ? -11.297 1.687 -5.23 1 89.5 270 SER A CA 1
ATOM 2125 C C . SER A 1 270 ? -11.109 0.711 -6.387 1 89.5 270 SER A C 1
ATOM 2127 O O . SER A 1 270 ? -11.953 -0.158 -6.617 1 89.5 270 SER A O 1
ATOM 2129 N N . GLU A 1 271 ? -9.938 0.803 -7.031 1 86.62 271 GLU A N 1
ATOM 2130 C CA . GLU A 1 271 ? -9.828 0.094 -8.305 1 86.62 271 GLU A CA 1
ATOM 2131 C C . GLU A 1 271 ? -8.984 -1.171 -8.156 1 86.62 271 GLU A C 1
ATOM 2133 O O . GLU A 1 271 ? -9.102 -2.094 -8.969 1 86.62 271 GLU A O 1
ATOM 2138 N N . VAL A 1 272 ? -8.172 -1.197 -7.211 1 88.81 272 VAL A N 1
ATOM 2139 C CA . VAL A 1 272 ? -7.27 -2.34 -7.137 1 88.81 272 VAL A CA 1
ATOM 2140 C C . VAL A 1 272 ? -7.984 -3.523 -6.488 1 88.81 272 VAL A C 1
ATOM 2142 O O . VAL A 1 272 ? -8.398 -3.447 -5.332 1 88.81 272 VAL A O 1
ATOM 2145 N N . SER A 1 273 ? -8.18 -4.617 -7.301 1 89.44 273 SER A N 1
ATOM 2146 C CA . SER A 1 273 ? -8.875 -5.801 -6.801 1 89.44 273 SER A CA 1
ATOM 2147 C C . SER A 1 273 ? -7.973 -7.031 -6.852 1 89.44 273 SER A C 1
ATOM 2149 O O . SER A 1 273 ? -8.266 -8.047 -6.211 1 89.44 273 SER A O 1
ATOM 2151 N N . LEU A 1 274 ? -6.926 -6.906 -7.566 1 92.12 274 LEU A N 1
ATOM 2152 C CA . LEU A 1 274 ? -5.965 -8 -7.641 1 92.12 274 LEU A CA 1
ATOM 2153 C C . LEU A 1 274 ? -4.547 -7.473 -7.809 1 92.12 274 LEU A C 1
ATOM 2155 O O . LEU A 1 274 ? -4.352 -6.359 -8.305 1 92.12 274 LEU A O 1
ATOM 2159 N N . ILE A 1 275 ? -3.6 -8.281 -7.266 1 91.62 275 ILE A N 1
ATOM 2160 C CA . ILE A 1 275 ? -2.193 -7.922 -7.426 1 91.62 275 ILE A CA 1
ATOM 2161 C C . ILE A 1 275 ? -1.764 -8.164 -8.875 1 91.62 275 ILE A C 1
ATOM 2163 O O . ILE A 1 275 ? -1.017 -7.363 -9.445 1 91.62 275 ILE A O 1
ATOM 2167 N N . GLY A 1 276 ? -2.229 -9.211 -9.508 1 92 276 GLY A N 1
ATOM 2168 C CA . GLY A 1 276 ? -1.88 -9.617 -10.859 1 92 276 GLY A CA 1
ATOM 2169 C C . GLY A 1 276 ? -2.412 -10.984 -11.227 1 92 276 GLY A C 1
ATOM 2170 O O . GLY A 1 276 ? -3.232 -11.555 -10.508 1 92 276 GLY A O 1
ATOM 2171 N N . HIS A 1 277 ? -2.078 -11.344 -12.484 1 92.69 277 HIS A N 1
ATOM 2172 C CA . HIS A 1 277 ? -2.465 -12.664 -12.984 1 92.69 277 HIS A CA 1
ATOM 2173 C C . HIS A 1 277 ? -1.243 -13.484 -13.375 1 92.69 277 HIS A C 1
ATOM 2175 O O . HIS A 1 277 ? -0.177 -12.922 -13.648 1 92.69 277 HIS A O 1
ATOM 2181 N N . VAL A 1 278 ? -1.506 -14.773 -13.227 1 94.81 278 VAL A N 1
ATOM 2182 C CA . VAL A 1 278 ? -0.421 -15.672 -13.609 1 94.81 278 VAL A CA 1
ATOM 2183 C C . VAL A 1 278 ? -0.514 -15.984 -15.102 1 94.81 278 VAL A C 1
ATOM 2185 O O . VAL A 1 278 ? -1.566 -16.406 -15.586 1 94.81 278 VAL A O 1
ATOM 2188 N N . LYS A 1 279 ? 0.546 -15.758 -15.883 1 93.88 279 LYS A N 1
ATOM 2189 C CA . LYS A 1 279 ? 0.648 -16.172 -17.281 1 93.88 279 LYS A CA 1
ATOM 2190 C C . LYS A 1 279 ? 1.125 -17.625 -17.391 1 93.88 279 LYS A C 1
ATOM 2192 O O . LYS A 1 279 ? 2.145 -17.984 -16.797 1 93.88 279 LYS A O 1
ATOM 2197 N N . ASN A 1 280 ? 0.326 -18.359 -18.125 1 92.81 280 ASN A N 1
ATOM 2198 C CA . ASN A 1 280 ? 0.663 -19.781 -18.281 1 92.81 280 ASN A CA 1
ATOM 2199 C C . ASN A 1 280 ? 1.383 -20.031 -19.609 1 92.81 280 ASN A C 1
ATOM 2201 O O . ASN A 1 280 ? 1.247 -19.25 -20.547 1 92.81 280 ASN A O 1
ATOM 2205 N N . ASP A 1 281 ? 2.264 -21.062 -19.562 1 90.94 281 ASP A N 1
ATOM 2206 C CA . ASP A 1 281 ? 2.938 -21.547 -20.766 1 90.94 281 ASP A CA 1
ATOM 2207 C C . ASP A 1 281 ? 2.432 -22.938 -21.156 1 90.94 281 ASP A C 1
ATOM 2209 O O . ASP A 1 281 ? 1.939 -23.688 -20.312 1 90.94 281 ASP A O 1
ATOM 2213 N N . ARG A 1 282 ? 2.389 -23.156 -22.484 1 91.31 282 ARG A N 1
ATOM 2214 C CA . ARG A 1 282 ? 2.035 -24.469 -23 1 91.31 282 ARG A CA 1
ATOM 2215 C C . ARG A 1 282 ? 3.268 -25.203 -23.531 1 91.31 282 ARG A C 1
ATOM 2217 O O . ARG A 1 282 ? 4.02 -24.656 -24.344 1 91.31 282 ARG A O 1
ATOM 2224 N N . THR A 1 283 ? 3.539 -26.344 -22.922 1 85.75 283 THR A N 1
ATOM 2225 C CA . THR A 1 283 ? 4.688 -27.156 -23.328 1 85.75 283 THR A CA 1
ATOM 2226 C C . THR A 1 283 ? 4.23 -28.453 -23.969 1 85.75 283 THR A C 1
ATOM 2228 O O . THR A 1 283 ? 3.443 -29.203 -23.391 1 85.75 283 THR A O 1
ATOM 2231 N N . HIS A 1 284 ? 4.719 -28.688 -25.188 1 86.44 284 HIS A N 1
ATOM 2232 C CA . HIS A 1 284 ? 4.398 -29.922 -25.875 1 86.44 284 HIS A CA 1
ATOM 2233 C C . HIS A 1 284 ? 5.469 -30.984 -25.656 1 86.44 284 HIS A C 1
ATOM 2235 O O . HIS A 1 284 ? 6.652 -30.75 -25.906 1 86.44 284 HIS A O 1
ATOM 2241 N N . ILE A 1 285 ? 5.059 -32.062 -24.969 1 86.06 285 ILE A N 1
ATOM 2242 C CA . ILE A 1 285 ? 5.941 -33.219 -24.812 1 86.06 285 ILE A CA 1
ATOM 2243 C C . ILE A 1 285 ? 5.527 -34.312 -25.797 1 86.06 285 ILE A C 1
ATOM 2245 O O . ILE A 1 285 ? 4.535 -35.031 -25.578 1 86.06 285 ILE A O 1
ATOM 2249 N N . ALA A 1 286 ? 6.207 -34.375 -26.906 1 82.5 286 ALA A N 1
ATOM 2250 C CA . ALA A 1 286 ? 5.809 -35.281 -28 1 82.5 286 ALA A CA 1
ATOM 2251 C C . ALA A 1 286 ? 6.473 -36.625 -27.859 1 82.5 286 ALA A C 1
ATOM 2253 O O . ALA A 1 286 ? 7.605 -36.75 -27.391 1 82.5 286 ALA A O 1
ATOM 2254 N N . PHE A 1 287 ? 5.629 -37.656 -28.141 1 86 287 PHE A N 1
ATOM 2255 C CA . PHE A 1 287 ? 6.152 -39 -28.297 1 86 287 PHE A CA 1
ATOM 2256 C C . PHE A 1 287 ? 6.973 -39.125 -29.578 1 86 287 PHE A C 1
ATOM 2258 O O . PHE A 1 287 ? 6.512 -38.719 -30.641 1 86 287 PHE A O 1
ATOM 2265 N N . LYS A 1 288 ? 8.305 -39.531 -29.547 1 78.94 288 LYS A N 1
ATOM 2266 C CA . LYS A 1 288 ? 9.164 -39.688 -30.719 1 78.94 288 LYS A CA 1
ATOM 2267 C C . LYS A 1 288 ? 8.883 -41 -31.422 1 78.94 288 LYS A C 1
ATOM 2269 O O . LYS A 1 288 ? 8.945 -42.062 -30.797 1 78.94 288 LYS A O 1
ATOM 2274 N N . THR A 1 289 ? 7.898 -41.094 -32.438 1 67 289 THR A N 1
ATOM 2275 C CA . THR A 1 289 ? 7.547 -42.344 -33.094 1 67 289 THR A CA 1
ATOM 2276 C C . THR A 1 289 ? 8.75 -42.906 -33.844 1 67 289 THR A C 1
ATOM 2278 O O . THR A 1 289 ? 9.539 -42.156 -34.438 1 67 289 THR A O 1
ATOM 2281 N N . THR A 1 290 ? 9.156 -44.125 -33.469 1 58.69 290 THR A N 1
ATOM 2282 C CA . THR A 1 290 ? 9.992 -44.938 -34.344 1 58.69 290 THR A CA 1
ATOM 2283 C C . THR A 1 290 ? 9.188 -45.469 -35.5 1 58.69 290 THR A C 1
ATOM 2285 O O . THR A 1 290 ? 8.062 -45.969 -35.344 1 58.69 290 THR A O 1
ATOM 2288 N N . PRO A 1 291 ? 9.445 -45.125 -36.75 1 54.16 291 PRO A N 1
ATOM 2289 C CA . PRO A 1 291 ? 8.734 -45.75 -37.875 1 54.16 291 PRO A CA 1
ATOM 2290 C C . PRO A 1 291 ? 8.602 -47.25 -37.75 1 54.16 291 PRO A C 1
ATOM 2292 O O . PRO A 1 291 ? 9.586 -47.938 -37.438 1 54.16 291 PRO A O 1
ATOM 2295 N N . LEU A 1 292 ? 7.516 -47.75 -37.344 1 53.09 292 LEU A N 1
ATOM 2296 C CA . LEU A 1 292 ? 7.301 -49.188 -37.344 1 53.09 292 LEU A CA 1
ATOM 2297 C C . LEU A 1 292 ? 7.332 -49.75 -38.75 1 53.09 292 LEU A C 1
ATOM 2299 O O . LEU A 1 292 ? 6.785 -49.156 -39.688 1 53.09 292 LEU A O 1
ATOM 2303 N N . GLU A 1 293 ? 8.359 -50.344 -39.219 1 43.38 293 GLU A N 1
ATOM 2304 C CA . GLU A 1 293 ? 8.344 -51.031 -40.5 1 43.38 293 GLU A CA 1
ATOM 2305 C C . GLU A 1 293 ? 7.137 -51.969 -40.625 1 43.38 293 GLU A C 1
ATOM 2307 O O . GLU A 1 293 ? 6.859 -52.75 -39.719 1 43.38 293 GLU A O 1
ATOM 2312 N N . ASN A 1 294 ? 6.164 -51.594 -41.219 1 39 294 ASN A N 1
ATOM 2313 C CA . ASN A 1 294 ? 5.082 -52.5 -41.562 1 39 294 ASN A CA 1
ATOM 2314 C C . ASN A 1 294 ? 5.617 -53.844 -42.062 1 39 294 ASN A C 1
ATOM 2316 O O . ASN A 1 294 ? 6.434 -53.875 -43 1 39 294 ASN A O 1
ATOM 2320 N N . PRO A 1 295 ? 5.551 -54.812 -41.344 1 37.84 295 PRO A N 1
ATOM 2321 C CA . PRO A 1 295 ? 5.898 -56.094 -41.969 1 37.84 295 PRO A CA 1
ATOM 2322 C C . PRO A 1 295 ? 5.16 -56.312 -43.312 1 37.84 295 PRO A C 1
ATOM 2324 O O . PRO A 1 295 ? 5.234 -57.406 -43.875 1 37.84 295 PRO A O 1
ATOM 2327 N N . GLY A 1 296 ? 4.238 -55.5 -43.719 1 33.75 296 GLY A N 1
ATOM 2328 C CA . GLY A 1 296 ? 3.629 -55.875 -45 1 33.75 296 GLY A CA 1
ATOM 2329 C C . GLY A 1 296 ? 4.641 -56.062 -46.094 1 33.75 296 GLY A C 1
ATOM 2330 O O . GLY A 1 296 ? 4.387 -56.781 -47.062 1 33.75 296 GLY A O 1
ATOM 2331 N N . SER A 1 297 ? 5.516 -55.062 -46.312 1 32.56 297 SER A N 1
ATOM 2332 C CA . SER A 1 297 ? 6.145 -55.062 -47.625 1 32.56 297 SER A CA 1
ATOM 2333 C C . SER A 1 297 ? 7.113 -56.219 -47.75 1 32.56 297 SER A C 1
ATOM 2335 O O . SER A 1 297 ? 7.465 -56.625 -48.875 1 32.56 297 SER A O 1
ATOM 2337 N N . CYS A 1 298 ? 7.902 -56.594 -46.812 1 30.86 298 CYS A N 1
ATOM 2338 C CA . CYS A 1 298 ? 9.023 -57.344 -47.344 1 30.86 298 CYS A CA 1
ATOM 2339 C C . CYS A 1 298 ? 8.609 -58.781 -47.625 1 30.86 298 CYS A C 1
ATOM 2341 O O . CYS A 1 298 ? 9.445 -59.625 -47.969 1 30.86 298 CYS A O 1
ATOM 2343 N N . PHE A 1 299 ? 7.461 -59.25 -47.281 1 29.98 299 PHE A N 1
ATOM 2344 C CA . PHE A 1 299 ? 7.414 -60.531 -47.969 1 29.98 299 PHE A CA 1
ATOM 2345 C C . PHE A 1 299 ? 7.367 -60.344 -49.5 1 29.98 299 PHE A C 1
ATOM 2347 O O . PHE A 1 299 ? 6.34 -60.594 -50.125 1 29.98 299 PHE A O 1
ATOM 2354 N N . CYS A 1 300 ? 7.73 -59.188 -50.062 1 25.95 300 CYS A N 1
ATOM 2355 C CA . CYS A 1 300 ? 8.102 -59.281 -51.469 1 25.95 300 CYS A CA 1
ATOM 2356 C C . CYS A 1 300 ? 9.195 -60.312 -51.688 1 25.95 300 CYS A C 1
ATOM 2358 O O . CYS A 1 300 ? 10.359 -60.062 -51.375 1 25.95 300 CYS A O 1
ATOM 2360 N N . LEU A 1 301 ? 9.203 -61.594 -51.531 1 25.17 301 LEU A N 1
ATOM 2361 C CA . LEU A 1 301 ? 9.641 -62.312 -52.75 1 25.17 301 LEU A CA 1
ATOM 2362 C C . LEU A 1 301 ? 9.164 -61.562 -54 1 25.17 301 LEU A C 1
ATOM 2364 O O . LEU A 1 301 ? 8.258 -60.75 -53.938 1 25.17 301 LEU A O 1
ATOM 2368 N N . GLY A 1 302 ? 9.766 -61.656 -55.438 1 26.48 302 GLY A N 1
ATOM 2369 C CA . GLY A 1 302 ? 9.445 -61.375 -56.844 1 26.48 302 GLY A CA 1
ATOM 2370 C C . GLY A 1 302 ? 7.957 -61.469 -57.125 1 26.48 302 GLY A C 1
ATOM 2371 O O . GLY A 1 302 ? 7.543 -61.344 -58.281 1 26.48 302 GLY A O 1
ATOM 2372 N N . PHE A 1 303 ? 7.172 -62.219 -56.438 1 24.52 303 PHE A N 1
ATOM 2373 C CA . PHE A 1 303 ? 5.914 -62.375 -57.156 1 24.52 303 PHE A CA 1
ATOM 2374 C C . PHE A 1 303 ? 5.078 -61.094 -57.031 1 24.52 303 PHE A C 1
ATOM 2376 O O . PHE A 1 303 ? 4.832 -60.625 -55.906 1 24.52 303 PHE A O 1
ATOM 2383 N N . LYS A 1 304 ? 5.312 -60.031 -57.906 1 27.53 304 LYS A N 1
ATOM 2384 C CA . LYS A 1 304 ? 4.398 -59 -58.344 1 27.53 304 LYS A CA 1
ATOM 2385 C C . LYS A 1 304 ? 2.945 -59.438 -58.219 1 27.53 304 LYS A C 1
ATOM 2387 O O . LYS A 1 304 ? 2.566 -60.5 -58.688 1 27.53 304 LYS A O 1
ATOM 2392 N N . PRO A 1 305 ? 2.369 -59.125 -57.156 1 26.34 305 PRO A N 1
ATOM 2393 C CA . PRO A 1 305 ? 0.947 -59.375 -57.406 1 26.34 305 PRO A CA 1
ATOM 2394 C C . PRO A 1 305 ? 0.484 -58.844 -58.75 1 26.34 305 PRO A C 1
ATOM 2396 O O . PRO A 1 305 ? 0.782 -57.688 -59.094 1 26.34 305 PRO A O 1
ATOM 2399 N N . ASN A 1 306 ? 0.684 -59.625 -59.75 1 24.55 306 ASN A N 1
ATOM 2400 C CA . ASN A 1 306 ? -0.004 -59.406 -61.031 1 24.55 306 ASN A CA 1
ATOM 2401 C C . ASN A 1 306 ? -1.438 -58.938 -60.812 1 24.55 306 ASN A C 1
ATOM 2403 O O . ASN A 1 306 ? -2.221 -59.594 -60.125 1 24.55 306 ASN A O 1
ATOM 2407 N N . ARG A 1 307 ? -1.576 -57.625 -60.625 1 28 307 ARG A N 1
ATOM 2408 C CA . ARG A 1 307 ? -2.865 -56.969 -60.75 1 28 307 ARG A CA 1
ATOM 2409 C C . ARG A 1 307 ? -3.756 -57.688 -61.75 1 28 307 ARG A C 1
ATOM 2411 O O . ARG A 1 307 ? -4.805 -57.188 -62.156 1 28 307 ARG A O 1
ATOM 2418 N N . ARG A 1 308 ? -3.242 -58.656 -62.469 1 26.98 308 ARG A N 1
ATOM 2419 C CA . ARG A 1 308 ? -4.145 -58.812 -63.625 1 26.98 308 ARG A CA 1
ATOM 2420 C C . ARG A 1 308 ? -5.527 -59.25 -63.156 1 26.98 308 ARG A C 1
ATOM 2422 O O . ARG A 1 308 ? -6.457 -59.344 -63.969 1 26.98 308 ARG A O 1
ATOM 2429 N N . TYR A 1 309 ? -5.691 -59.875 -62.062 1 24.33 309 TYR A N 1
ATOM 2430 C CA . TYR A 1 309 ? -6.926 -60.625 -62.312 1 24.33 309 TYR A CA 1
ATOM 2431 C C . TYR A 1 309 ? -8.133 -59.688 -62.25 1 24.33 309 TYR A C 1
ATOM 2433 O O . TYR A 1 309 ? -8.523 -59.25 -61.156 1 24.33 309 TYR A O 1
ATOM 2441 N N . GLU A 1 310 ? -8.289 -58.656 -63.125 1 25.66 310 GLU A N 1
ATOM 2442 C CA . GLU A 1 310 ? -9.617 -58.156 -63.438 1 25.66 310 GLU A CA 1
ATOM 2443 C C . GLU A 1 310 ? -10.664 -59.25 -63.406 1 25.66 310 GLU A C 1
ATOM 2445 O O . GLU A 1 310 ? -11.773 -59.062 -62.938 1 25.66 310 GLU A O 1
ATOM 2450 N N . ASN A 1 311 ? -10.586 -60.25 -64.438 1 24.34 311 ASN A N 1
ATOM 2451 C CA . ASN A 1 311 ? -11.758 -60.875 -65 1 24.34 311 ASN A CA 1
ATOM 2452 C C . ASN A 1 311 ? -12.32 -61.969 -64.125 1 24.34 311 ASN A C 1
ATOM 2454 O O . ASN A 1 311 ? -11.945 -63.156 -64.25 1 24.34 311 ASN A O 1
ATOM 2458 N N . THR A 1 312 ? -12.289 -62.062 -62.906 1 22.98 312 THR A N 1
ATOM 2459 C CA . THR A 1 312 ? -13.047 -63.188 -62.375 1 22.98 312 THR A CA 1
ATOM 2460 C C . THR A 1 312 ? -14.523 -63.062 -62.719 1 22.98 312 THR A C 1
ATOM 2462 O O . THR A 1 312 ? -15.211 -62.156 -62.219 1 22.98 312 THR A O 1
ATOM 2465 N N . GLU A 1 313 ? -15.086 -63.406 -64.062 1 25.95 313 GLU A N 1
ATOM 2466 C CA . GLU A 1 313 ? -16.328 -63.969 -64.562 1 25.95 313 GLU A CA 1
ATOM 2467 C C . GLU A 1 313 ? -16.781 -65.188 -63.719 1 25.95 313 GLU A C 1
ATOM 2469 O O . GLU A 1 313 ? -17.828 -65.75 -64 1 25.95 313 GLU A O 1
ATOM 2474 N N . TYR A 1 314 ? -16.406 -65.938 -62.938 1 22.88 314 TYR A N 1
ATOM 2475 C CA . TYR A 1 314 ? -17.297 -67.062 -62.656 1 22.88 314 TYR A CA 1
ATOM 2476 C C . TYR A 1 314 ? -18.609 -66.562 -62.062 1 22.88 314 TYR A C 1
ATOM 2478 O O . TYR A 1 314 ? -19.672 -67.125 -62.344 1 22.88 314 TYR A O 1
ATOM 2486 N N . CYS A 1 315 ? -19.172 -66 -61.031 1 24.88 315 CYS A N 1
ATOM 2487 C CA . CYS A 1 315 ? -20.422 -6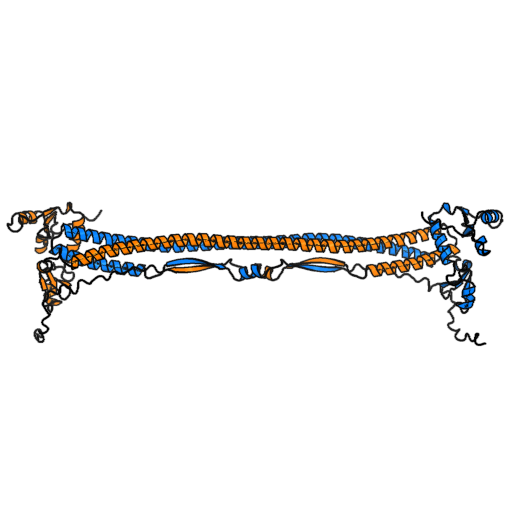6.625 -60.594 1 24.88 315 CYS A CA 1
ATOM 2488 C C . CYS A 1 315 ? -21.578 -66.312 -61.531 1 24.88 315 CYS A C 1
ATOM 2490 O O . CYS A 1 315 ? -22.734 -66.625 -61.219 1 24.88 315 CYS A O 1
ATOM 2492 N N . LYS A 1 316 ? -21.75 -65.5 -62.5 1 23.36 316 LYS A N 1
ATOM 2493 C CA . LYS A 1 316 ? -23.031 -65.625 -63.188 1 23.36 316 LYS A CA 1
ATOM 2494 C C . LYS A 1 316 ? -23.203 -67 -63.812 1 23.36 316 LYS A C 1
ATOM 2496 O O . LYS A 1 316 ? -22.531 -67.312 -64.812 1 23.36 316 LYS A O 1
ATOM 2501 N N . ASP A 1 317 ? -23.25 -68.312 -63.25 1 19.55 317 ASP A N 1
ATOM 2502 C CA . ASP A 1 317 ? -24.578 -68.875 -63.5 1 19.55 317 ASP A CA 1
ATOM 2503 C C . ASP A 1 317 ? -25.656 -68.062 -62.719 1 19.55 317 ASP A C 1
ATOM 2505 O O . ASP A 1 317 ? -25.453 -67.688 -61.594 1 19.55 317 ASP A O 1
ATOM 2509 N N . MET B 1 1 ? 20.547 52.688 33.5 1 24.78 1 MET B N 1
ATOM 2510 C CA . MET B 1 1 ? 20.578 53.875 34.375 1 24.78 1 MET B CA 1
ATOM 2511 C C . MET B 1 1 ? 19.609 54.938 33.906 1 24.78 1 MET B C 1
ATOM 2513 O O . MET B 1 1 ? 19.703 55.406 32.75 1 24.78 1 MET B O 1
ATOM 2517 N N . ALA B 1 2 ? 18.375 54.719 34.219 1 35.25 2 ALA B N 1
ATOM 2518 C CA . ALA B 1 2 ? 17.266 55.531 33.688 1 35.25 2 ALA B CA 1
ATOM 2519 C C . ALA B 1 2 ? 17.562 57 33.781 1 35.25 2 ALA B C 1
ATOM 2521 O O . ALA B 1 2 ? 18 57.5 34.812 1 35.25 2 ALA B O 1
ATOM 2522 N N . SER B 1 3 ? 18.047 57.625 32.844 1 36.19 3 SER B N 1
ATOM 2523 C CA . SER B 1 3 ? 18.375 59.031 32.844 1 36.19 3 SER B CA 1
ATOM 2524 C C . SER B 1 3 ? 17.359 59.844 33.656 1 36.19 3 SER B C 1
ATOM 2526 O O . SER B 1 3 ? 16.156 59.688 33.5 1 36.19 3 SER B O 1
ATOM 2528 N N . GLU B 1 4 ? 17.641 60.156 34.906 1 41.97 4 GLU B N 1
ATOM 2529 C CA . GLU B 1 4 ? 16.953 60.969 35.906 1 41.97 4 GLU B CA 1
ATOM 2530 C C . GLU B 1 4 ? 16.359 62.219 35.281 1 41.97 4 GLU B C 1
ATOM 2532 O O . GLU B 1 4 ? 17.078 63.188 34.969 1 41.97 4 GLU B O 1
ATOM 2537 N N . LYS B 1 5 ? 15.609 62.031 34.344 1 49.94 5 LYS B N 1
ATOM 2538 C CA . LYS B 1 5 ? 15.07 63.188 33.625 1 49.94 5 LYS B CA 1
ATOM 2539 C C . LYS B 1 5 ? 14.484 64.188 34.562 1 49.94 5 LYS B C 1
ATOM 2541 O O . LYS B 1 5 ? 13.57 63.906 35.344 1 49.94 5 LYS B O 1
ATOM 2546 N N . THR B 1 6 ? 15.188 65.25 35.062 1 55.75 6 THR B N 1
ATOM 2547 C CA . THR B 1 6 ? 15.062 66.375 35.938 1 55.75 6 THR B CA 1
ATOM 2548 C C . THR B 1 6 ? 14.008 67.375 35.406 1 55.75 6 THR B C 1
ATOM 2550 O O . THR B 1 6 ? 13.906 67.625 34.219 1 55.75 6 THR B O 1
ATOM 2553 N N . PHE B 1 7 ? 13 67.625 36.156 1 60.44 7 PHE B N 1
ATOM 2554 C CA . PHE B 1 7 ? 11.953 68.625 35.906 1 60.44 7 PHE B CA 1
ATOM 2555 C C . PHE B 1 7 ? 12.516 70 36 1 60.44 7 PHE B C 1
ATOM 2557 O O . PHE B 1 7 ? 13.266 70.312 36.938 1 60.44 7 PHE B O 1
ATOM 2564 N N . ASN B 1 8 ? 12.172 70.688 34.969 1 66.81 8 ASN B N 1
ATOM 2565 C CA . ASN B 1 8 ? 12.523 72.125 35.094 1 66.81 8 ASN B CA 1
ATOM 2566 C C . ASN B 1 8 ? 11.508 72.875 35.969 1 66.81 8 ASN B C 1
ATOM 2568 O O . ASN B 1 8 ? 10.32 72.562 35.938 1 66.81 8 ASN B O 1
ATOM 2572 N N . CYS B 1 9 ? 12.016 73.625 36.75 1 75.81 9 CYS B N 1
ATOM 2573 C CA . CYS B 1 9 ? 11.18 74.5 37.562 1 75.81 9 CYS B CA 1
ATOM 2574 C C . CYS B 1 9 ? 10.367 75.438 36.688 1 75.81 9 CYS B C 1
ATOM 2576 O O . CYS B 1 9 ? 10.922 76.125 35.812 1 75.81 9 CYS B O 1
ATOM 2578 N N . GLY B 1 10 ? 9.094 75.438 36.781 1 72.5 10 GLY B N 1
ATOM 2579 C CA . GLY B 1 10 ? 8.195 76.25 35.969 1 72.5 10 GLY B CA 1
ATOM 2580 C C . GLY B 1 10 ? 8.523 77.75 36.031 1 72.5 10 GLY B C 1
ATOM 2581 O O . GLY B 1 10 ? 8.789 78.375 35 1 72.5 10 GLY B O 1
ATOM 2582 N N . PRO B 1 11 ? 8.539 78.25 37.219 1 76.88 11 PRO B N 1
ATOM 2583 C CA . PRO B 1 11 ? 8.828 79.625 37.344 1 76.88 11 PRO B CA 1
ATOM 2584 C C . PRO B 1 11 ? 10.203 80 36.781 1 76.88 11 PRO B C 1
ATOM 2586 O O . PRO B 1 11 ? 10.367 81.062 36.156 1 76.88 11 PRO B O 1
ATOM 2589 N N . CYS B 1 12 ? 11.055 79.125 37 1 74.88 12 CYS B N 1
ATOM 2590 C CA . CYS B 1 12 ? 12.391 79.438 36.5 1 74.88 12 CYS B CA 1
ATOM 2591 C C . CYS B 1 12 ? 12.438 79.312 34.969 1 74.88 12 CYS B C 1
ATOM 2593 O O . CYS B 1 12 ? 13.117 80.125 34.312 1 74.88 12 CYS B O 1
ATOM 2595 N N . ASP B 1 13 ? 11.797 78.438 34.438 1 71.69 13 ASP B N 1
ATOM 2596 C CA . ASP B 1 13 ? 11.734 78.25 32.969 1 71.69 13 ASP B CA 1
ATOM 2597 C C . ASP B 1 13 ? 11.117 79.5 32.312 1 71.69 13 ASP B C 1
ATOM 2599 O O . ASP B 1 13 ? 11.555 79.875 31.234 1 71.69 13 ASP B O 1
ATOM 2603 N N . TYR B 1 14 ? 10.117 80 32.906 1 66.75 14 TYR B N 1
ATOM 2604 C CA . TYR B 1 14 ? 9.469 81.188 32.406 1 66.75 14 TYR B CA 1
ATOM 2605 C C . TYR B 1 14 ? 10.461 82.375 32.312 1 66.75 14 TYR B C 1
ATOM 2607 O O . TYR B 1 14 ? 10.375 83.188 31.406 1 66.75 14 TYR B O 1
ATOM 2615 N N . LYS B 1 15 ? 11.383 82.375 33.156 1 66.94 15 LYS B N 1
ATOM 2616 C CA . LYS B 1 15 ? 12.422 83.375 33.156 1 66.94 15 LYS B CA 1
ATOM 2617 C C . LYS B 1 15 ? 13.617 82.938 32.312 1 66.94 15 LYS B C 1
ATOM 2619 O O . LYS B 1 15 ? 14.688 83.562 32.406 1 66.94 15 LYS B O 1
ATOM 2624 N N . HIS B 1 16 ? 13.414 81.875 31.625 1 66.44 16 HIS B N 1
ATOM 2625 C CA . HIS B 1 16 ? 14.414 81.312 30.719 1 66.44 16 HIS B CA 1
ATOM 2626 C C . HIS B 1 16 ? 15.641 80.812 31.5 1 66.44 16 HIS B C 1
ATOM 2628 O O . HIS B 1 16 ? 16.766 80.938 31.031 1 66.44 16 HIS B O 1
ATOM 2634 N N . GLU B 1 17 ? 15.422 80.438 32.75 1 74.19 17 GLU B N 1
ATOM 2635 C CA . GLU B 1 17 ? 16.453 79.75 33.531 1 74.19 17 GLU B CA 1
ATOM 2636 C C . GLU B 1 17 ? 16.172 78.25 33.719 1 74.19 17 GLU B C 1
ATOM 2638 O O . GLU B 1 17 ? 15.016 77.875 33.906 1 74.19 17 GLU B O 1
ATOM 2643 N N . THR B 1 18 ? 17.156 77.562 33.531 1 74.19 18 THR B N 1
ATOM 2644 C CA . THR B 1 18 ? 16.969 76.062 33.656 1 74.19 18 THR B CA 1
ATOM 2645 C C . THR B 1 18 ? 17.375 75.625 35.031 1 74.19 18 THR B C 1
ATOM 2647 O O . THR B 1 18 ? 18.562 75.625 35.375 1 74.19 18 THR B O 1
ATOM 2650 N N . GLN B 1 19 ? 16.328 75.375 35.938 1 78.88 19 GLN B N 1
ATOM 2651 C CA . GLN B 1 19 ? 16.562 74.75 37.25 1 78.88 19 GLN B CA 1
ATOM 2652 C C . GLN B 1 19 ? 15.781 73.438 37.406 1 78.88 19 GLN B C 1
ATOM 2654 O O . GLN B 1 19 ? 14.688 73.312 36.844 1 78.88 19 GLN B O 1
ATOM 2659 N N . THR B 1 20 ? 16.375 72.562 38.156 1 78.81 20 THR B N 1
ATOM 2660 C CA . THR B 1 20 ? 15.742 71.312 38.375 1 78.81 20 THR B CA 1
ATOM 2661 C C . THR B 1 20 ? 14.664 71.375 39.469 1 78.81 20 THR B C 1
ATOM 2663 O O . THR B 1 20 ? 14.898 72 40.531 1 78.81 20 THR B O 1
ATOM 2666 N N . ALA B 1 21 ? 13.453 70.938 39.094 1 79.44 21 ALA B N 1
ATOM 2667 C CA . ALA B 1 21 ? 12.359 70.938 40.062 1 79.44 21 ALA B CA 1
ATOM 2668 C C . ALA B 1 21 ? 12.461 69.812 41.062 1 79.44 21 ALA B C 1
ATOM 2670 O O . ALA B 1 21 ? 12.875 68.688 40.688 1 79.44 21 ALA B O 1
ATOM 2671 N N . VAL B 1 22 ? 12.172 70.062 42.312 1 78.12 22 VAL B N 1
ATOM 2672 C CA . VAL B 1 22 ? 12.234 69 43.344 1 78.12 22 VAL B CA 1
ATOM 2673 C C . VAL B 1 22 ? 10.859 68.812 43.969 1 78.12 22 VAL B C 1
ATOM 2675 O O . VAL B 1 22 ? 10.594 67.812 44.625 1 78.12 22 VAL B O 1
ATOM 2678 N N . LYS B 1 23 ? 10.055 69.875 43.906 1 76.06 23 LYS B N 1
ATOM 2679 C CA . LYS B 1 23 ? 8.711 69.812 44.469 1 76.06 23 LYS B CA 1
ATOM 2680 C C . LYS B 1 23 ? 7.652 70.062 43.406 1 76.06 23 LYS B C 1
ATOM 2682 O O . LYS B 1 23 ? 7.93 70.688 42.375 1 76.06 23 LYS B O 1
ATOM 2687 N N . TRP B 1 24 ? 6.473 69.438 43.656 1 73 24 TRP B N 1
ATOM 2688 C CA . TRP B 1 24 ? 5.312 69.625 42.781 1 73 24 TRP B CA 1
ATOM 2689 C C . TRP B 1 24 ? 4.148 70.25 43.562 1 73 24 TRP B C 1
ATOM 2691 O O . TRP B 1 24 ? 3.732 69.688 44.594 1 73 24 TRP B O 1
ATOM 2701 N N . CYS B 1 25 ? 3.836 71.438 43.156 1 73.75 25 CYS B N 1
ATOM 2702 C CA . CYS B 1 25 ? 2.627 72.062 43.719 1 73.75 25 CYS B CA 1
ATOM 2703 C C . CYS B 1 25 ? 1.385 71.562 43 1 73.75 25 CYS B C 1
ATOM 2705 O O . CYS B 1 25 ? 1.201 71.875 41.812 1 73.75 25 CYS B O 1
ATOM 2707 N N . THR B 1 26 ? 0.582 70.812 43.688 1 66 26 THR B N 1
ATOM 2708 C CA . THR B 1 26 ? -0.602 70.25 43.062 1 66 26 THR B CA 1
ATOM 2709 C C . THR B 1 26 ? -1.617 71.312 42.688 1 66 26 THR B C 1
ATOM 2711 O O . THR B 1 26 ? -2.363 71.125 41.719 1 66 26 THR B O 1
ATOM 2714 N N . ASP B 1 27 ? -1.589 72.375 43.406 1 63.28 27 ASP B N 1
ATOM 2715 C CA . ASP B 1 27 ? -2.551 73.438 43.125 1 63.28 27 ASP B CA 1
ATOM 2716 C C . ASP B 1 27 ? -2.133 74.25 41.906 1 63.28 27 ASP B C 1
ATOM 2718 O O . ASP B 1 27 ? -2.963 74.562 41.062 1 63.28 27 ASP B O 1
ATOM 2722 N N . CYS B 1 28 ? -0.848 74.438 41.875 1 65.88 28 CYS B N 1
ATOM 2723 C CA . CYS B 1 28 ? -0.332 75.25 40.781 1 65.88 28 CYS B CA 1
ATOM 2724 C C . CYS B 1 28 ? 0.018 74.375 39.594 1 65.88 28 CYS B C 1
ATOM 2726 O O . CYS B 1 28 ? 0.249 74.875 38.5 1 65.88 28 CYS B O 1
ATOM 2728 N N . THR B 1 29 ? -0.009 73.062 39.938 1 64.94 29 THR B N 1
ATOM 2729 C CA . THR B 1 29 ? 0.408 72.062 38.938 1 64.94 29 THR B CA 1
ATOM 2730 C C . THR B 1 29 ? 1.73 72.438 38.281 1 64.94 29 THR B C 1
ATOM 2732 O O . THR B 1 29 ? 1.859 72.438 37.062 1 64.94 29 THR B O 1
ATOM 2735 N N . GLU B 1 30 ? 2.539 72.875 39.125 1 70.69 30 GLU B N 1
ATOM 2736 C CA . GLU B 1 30 ? 3.838 73.375 38.656 1 70.69 30 GLU B CA 1
ATOM 2737 C C . GLU B 1 30 ? 4.973 72.75 39.469 1 70.69 30 GLU B C 1
ATOM 2739 O O . GLU B 1 30 ? 4.836 72.5 40.688 1 70.69 30 GLU B O 1
ATOM 2744 N N . ALA B 1 31 ? 6.035 72.438 38.688 1 73.06 31 ALA B N 1
ATOM 2745 C CA . ALA B 1 31 ? 7.254 72 39.344 1 73.06 31 ALA B CA 1
ATOM 2746 C C . ALA B 1 31 ? 8.07 73.188 39.875 1 73.06 31 ALA B C 1
ATOM 2748 O O . ALA B 1 31 ? 8.203 74.188 39.188 1 73.06 31 ALA B O 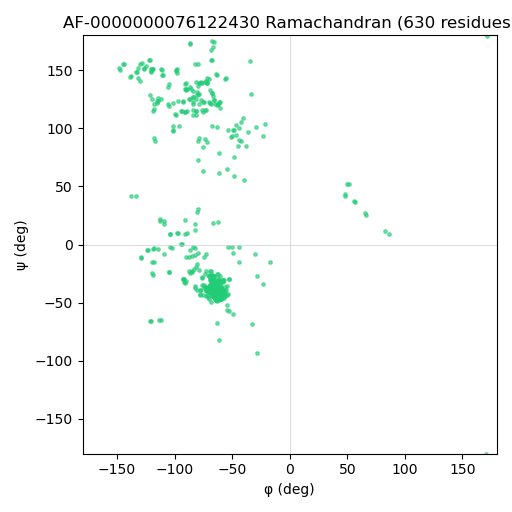1
ATOM 2749 N N . LEU B 1 32 ? 8.414 73 41.062 1 81.31 32 LEU B N 1
ATOM 2750 C CA . LEU B 1 32 ? 9.141 74.125 41.719 1 81.31 32 LEU B CA 1
ATOM 2751 C C . LEU B 1 32 ? 10.516 73.625 42.188 1 81.31 32 LEU B C 1
ATOM 2753 O O . LEU B 1 32 ? 10.664 72.5 42.688 1 81.31 32 LEU B O 1
ATOM 2757 N N . CYS B 1 33 ? 11.445 74.375 41.781 1 83.69 33 CYS B N 1
ATOM 2758 C CA . CYS B 1 33 ? 12.734 74.188 42.406 1 83.69 33 CYS B CA 1
ATOM 2759 C C . CYS B 1 33 ? 12.695 74.562 43.875 1 83.69 33 CYS B C 1
ATOM 2761 O O . CYS B 1 33 ? 11.68 75.062 44.375 1 83.69 33 CYS B O 1
ATOM 2763 N N . LEU B 1 34 ? 13.805 74.312 44.594 1 86.75 34 LEU B N 1
ATOM 2764 C CA . LEU B 1 34 ? 13.812 74.562 46.031 1 86.75 34 LEU B CA 1
ATOM 2765 C C . LEU B 1 34 ? 13.578 76.062 46.312 1 86.75 34 LEU B C 1
ATOM 2767 O O . LEU B 1 34 ? 12.82 76.375 47.219 1 86.75 34 LEU B O 1
ATOM 2771 N N . THR B 1 35 ? 14.141 76.938 45.469 1 87.25 35 THR B N 1
ATOM 2772 C CA . THR B 1 35 ? 14 78.375 45.656 1 87.25 35 THR B CA 1
ATOM 2773 C C . THR B 1 35 ? 12.57 78.812 45.375 1 87.25 35 THR B C 1
ATOM 2775 O O . THR B 1 35 ? 11.992 79.562 46.125 1 87.25 35 THR B O 1
ATOM 2778 N N . CYS B 1 36 ? 12.07 78.375 44.344 1 86.44 36 CYS B N 1
ATOM 2779 C CA . CYS B 1 36 ? 10.719 78.75 43.969 1 86.44 36 CYS B CA 1
ATOM 2780 C C . CYS B 1 36 ? 9.688 78.188 44.938 1 86.44 36 CYS B C 1
ATOM 2782 O O . CYS B 1 36 ? 8.633 78.75 45.156 1 86.44 36 CYS B O 1
ATOM 2784 N N . PHE B 1 37 ? 10.031 77.062 45.469 1 87.06 37 PHE B N 1
ATOM 2785 C CA . PHE B 1 37 ? 9.141 76.5 46.469 1 87.06 37 PHE B CA 1
ATOM 2786 C C . PHE B 1 37 ? 9.047 77.375 47.719 1 87.06 37 PHE B C 1
ATOM 2788 O O . PHE B 1 37 ? 7.953 77.625 48.219 1 87.06 37 PHE B O 1
ATOM 2795 N N . GLU B 1 38 ? 10.172 77.75 48.125 1 86 38 GLU B N 1
ATOM 2796 C CA . GLU B 1 38 ? 10.164 78.625 49.312 1 86 38 GLU B CA 1
ATOM 2797 C C . GLU B 1 38 ? 9.383 79.938 49.031 1 86 38 GLU B C 1
ATOM 2799 O O . GLU B 1 38 ? 8.648 80.375 49.906 1 86 38 GLU B O 1
ATOM 2804 N N . ALA B 1 39 ? 9.562 80.438 47.906 1 85 39 ALA B N 1
ATOM 2805 C CA . ALA B 1 39 ? 8.781 81.625 47.531 1 85 39 ALA B CA 1
ATOM 2806 C C . ALA B 1 39 ? 7.293 81.25 47.469 1 85 39 ALA B C 1
ATOM 2808 O O . ALA B 1 39 ? 6.457 82 47.938 1 85 39 ALA B O 1
ATOM 2809 N N . HIS B 1 40 ? 6.926 80.188 46.844 1 84.81 40 HIS B N 1
ATOM 2810 C CA . HIS B 1 40 ? 5.555 79.688 46.688 1 84.81 40 HIS B CA 1
ATOM 2811 C C . HIS B 1 40 ? 4.875 79.5 48.062 1 84.81 40 HIS B C 1
ATOM 2813 O O . HIS B 1 40 ? 3.707 79.875 48.219 1 84.81 40 HIS B O 1
ATOM 2819 N N . LYS B 1 41 ? 5.605 79.062 48.906 1 82.94 41 LYS B N 1
ATOM 2820 C CA . LYS B 1 41 ? 5.086 78.875 50.25 1 82.94 41 LYS B CA 1
ATOM 2821 C C . LYS B 1 41 ? 4.887 80.188 50.969 1 82.94 41 LYS B C 1
ATOM 2823 O O . LYS B 1 41 ? 4.047 80.312 51.875 1 82.94 41 LYS B O 1
ATOM 2828 N N . SER B 1 42 ? 5.578 81.125 50.531 1 81.88 42 SER B N 1
ATOM 2829 C CA . SER B 1 42 ? 5.551 82.438 51.219 1 81.88 42 SER B CA 1
ATOM 2830 C C . SER B 1 42 ? 4.414 83.312 50.719 1 81.88 42 SER B C 1
ATOM 2832 O O . SER B 1 42 ? 3.973 84.25 51.438 1 81.88 42 SER B O 1
ATOM 2834 N N . PHE B 1 43 ? 3.994 83.062 49.562 1 75.88 43 PHE B N 1
ATOM 2835 C CA . PHE B 1 43 ? 2.932 83.875 49.031 1 75.88 43 PHE B CA 1
ATOM 2836 C C . PHE B 1 43 ? 1.578 83.5 49.594 1 75.88 43 PHE B C 1
ATOM 2838 O O . PHE B 1 43 ? 1.285 82.25 49.75 1 75.88 43 PHE B O 1
ATOM 2845 N N . LYS B 1 44 ? 0.771 84.5 49.875 1 74.12 44 LYS B N 1
ATOM 2846 C CA . LYS B 1 44 ? -0.556 84.25 50.438 1 74.12 44 LYS B CA 1
ATOM 2847 C C . LYS B 1 44 ? -1.418 83.438 49.469 1 74.12 44 LYS B C 1
ATOM 2849 O O . LYS B 1 44 ? -2.207 82.562 49.906 1 74.12 44 LYS B O 1
ATOM 2854 N N . VAL B 1 45 ? -1.264 83.5 48.25 1 74.19 45 VAL B N 1
ATOM 2855 C CA . VAL B 1 45 ? -2.121 82.875 47.25 1 74.19 45 VAL B CA 1
ATOM 2856 C C . VAL B 1 45 ? -1.736 81.438 47.062 1 74.19 45 VAL B C 1
ATOM 2858 O O . VAL B 1 45 ? -2.555 80.625 46.625 1 74.19 45 VAL B O 1
ATOM 2861 N N . SER B 1 46 ? -0.469 81.125 47.469 1 76.25 46 SER B N 1
ATOM 2862 C CA . SER B 1 46 ? -0.037 79.75 47.156 1 76.25 46 SER B CA 1
ATOM 2863 C C . SER B 1 46 ? 0.398 79 48.406 1 76.25 46 SER B C 1
ATOM 2865 O O . SER B 1 46 ? 0.697 77.812 48.344 1 76.25 46 SER B O 1
ATOM 2867 N N . ARG B 1 47 ? 0.427 79.625 49.469 1 77.19 47 ARG B N 1
ATOM 2868 C CA . ARG B 1 47 ? 0.963 79.125 50.688 1 77.19 47 ARG B CA 1
ATOM 2869 C C . ARG B 1 47 ? 0.219 77.812 51.094 1 77.19 47 ARG B C 1
ATOM 2871 O O . ARG B 1 47 ? 0.799 76.938 51.719 1 77.19 47 ARG B O 1
ATOM 2878 N N . ASN B 1 48 ? -1.08 77.75 50.719 1 70.81 48 ASN B N 1
ATOM 2879 C CA . ASN B 1 48 ? -1.878 76.625 51.125 1 70.81 48 ASN B CA 1
ATOM 2880 C C . ASN B 1 48 ? -1.962 75.562 50.031 1 70.81 48 ASN B C 1
ATOM 2882 O O . ASN B 1 48 ? -2.756 74.625 50.125 1 70.81 48 ASN B O 1
ATOM 2886 N N . HIS B 1 49 ? -1.183 75.812 49.156 1 74.5 49 HIS B N 1
ATOM 2887 C CA . HIS B 1 49 ? -1.214 74.812 48.062 1 74.5 49 HIS B CA 1
ATOM 2888 C C . HIS B 1 49 ? -0.593 73.5 48.5 1 74.5 49 HIS B C 1
ATOM 2890 O O . HIS B 1 49 ? 0.282 73.5 49.375 1 74.5 49 HIS B O 1
ATOM 2896 N N . SER B 1 50 ? -1.159 72.438 48.031 1 71.31 50 SER B N 1
ATOM 2897 C CA . SER B 1 50 ? -0.608 71.125 48.281 1 71.31 50 SER B CA 1
ATOM 2898 C C . SER B 1 50 ? 0.623 70.875 47.438 1 71.31 50 SER B C 1
ATOM 2900 O O . SER B 1 50 ? 0.548 70.875 46.188 1 71.31 50 SER B O 1
ATOM 2902 N N . VAL B 1 51 ? 1.774 70.75 48.125 1 74.38 51 VAL B N 1
ATOM 2903 C CA . VAL B 1 51 ? 3.025 70.5 47.406 1 74.38 51 VAL B CA 1
ATOM 2904 C C . VAL B 1 51 ? 3.564 69.125 47.75 1 74.38 51 VAL B C 1
ATOM 2906 O O . VAL B 1 51 ? 3.611 68.688 48.906 1 74.38 51 VAL B O 1
ATOM 2909 N N . ILE B 1 52 ? 3.76 68.312 46.688 1 71.88 52 ILE B N 1
ATOM 2910 C CA . ILE B 1 52 ? 4.289 66.938 46.875 1 71.88 52 ILE B CA 1
ATOM 2911 C C . ILE B 1 52 ? 5.695 66.875 46.281 1 71.88 52 ILE B C 1
ATOM 2913 O O . ILE B 1 52 ? 6.062 67.625 45.406 1 71.88 52 ILE B O 1
ATOM 2917 N N . SER B 1 53 ? 6.434 65.938 46.938 1 71.81 53 SER B N 1
ATOM 2918 C CA . SER B 1 53 ? 7.781 65.688 46.406 1 71.81 53 SER B CA 1
ATOM 2919 C C . SER B 1 53 ? 7.762 64.875 45.125 1 71.81 53 SER B C 1
ATOM 2921 O O . SER B 1 53 ? 7.07 63.875 45.031 1 71.81 53 SER B O 1
ATOM 2923 N N . ILE B 1 54 ? 8.336 65.438 44.125 1 67.88 54 ILE B N 1
ATOM 2924 C CA . ILE B 1 54 ? 8.375 64.75 42.844 1 67.88 54 ILE B CA 1
ATOM 2925 C C . ILE B 1 54 ? 8.938 63.344 43 1 67.88 54 ILE B C 1
ATOM 2927 O O . ILE B 1 54 ? 8.547 62.438 42.25 1 67.88 54 ILE B O 1
ATOM 2931 N N . GLU B 1 55 ? 9.766 63.188 43.938 1 62.91 55 GLU B N 1
ATOM 2932 C CA . GLU B 1 55 ? 10.359 61.875 44.156 1 62.91 55 GLU B CA 1
ATOM 2933 C C . GLU B 1 55 ? 9.32 60.875 44.625 1 62.91 55 GLU B C 1
ATOM 2935 O O . GLU B 1 55 ? 9.469 59.656 44.438 1 62.91 55 GLU B O 1
ATOM 2940 N N . ASP B 1 56 ? 8.328 61.312 45.219 1 57.19 56 ASP B N 1
ATOM 2941 C CA . ASP B 1 56 ? 7.387 60.406 45.906 1 57.19 56 ASP B CA 1
ATOM 2942 C C . ASP B 1 56 ? 6.352 59.875 44.906 1 57.19 56 ASP B C 1
ATOM 2944 O O . ASP B 1 56 ? 5.621 58.938 45.25 1 57.19 56 ASP B O 1
ATOM 2948 N N . ILE B 1 57 ? 6.09 60.469 43.875 1 55.72 57 ILE B N 1
ATOM 2949 C CA . ILE B 1 57 ? 5.008 59.938 43.062 1 55.72 57 ILE B CA 1
ATOM 2950 C C . ILE B 1 57 ? 5.559 59.5 41.688 1 55.72 57 ILE B C 1
ATOM 2952 O O . ILE B 1 57 ? 5.719 60.344 40.812 1 55.72 57 ILE B O 1
ATOM 2956 N N . ASP B 1 58 ? 5.922 58.406 41.656 1 56.84 58 ASP B N 1
ATOM 2957 C CA . ASP B 1 58 ? 6.461 57.781 40.438 1 56.84 58 ASP B CA 1
ATOM 2958 C C . ASP B 1 58 ? 5.488 57.938 39.281 1 56.84 58 ASP B C 1
ATOM 2960 O O . ASP B 1 58 ? 5.898 58.25 38.156 1 56.84 58 ASP B O 1
ATOM 2964 N N . ALA B 1 59 ? 4.25 57.75 39.531 1 56.69 59 ALA B N 1
ATOM 2965 C CA . ALA B 1 59 ? 3.238 57.781 38.469 1 56.69 59 ALA B CA 1
ATOM 2966 C C . ALA B 1 59 ? 3.098 59.219 37.906 1 56.69 59 ALA B C 1
ATOM 2968 O O . ALA B 1 59 ? 2.93 59.406 36.719 1 56.69 59 ALA B O 1
ATOM 2969 N N . LEU B 1 60 ? 3.193 60.156 38.844 1 58.09 60 LEU B N 1
ATOM 2970 C CA . LEU B 1 60 ? 3.053 61.562 38.469 1 58.09 60 LEU B CA 1
ATOM 2971 C C . LEU B 1 60 ? 4.258 62.031 37.656 1 58.09 60 LEU B C 1
ATOM 2973 O O . LEU B 1 60 ? 4.129 62.906 36.812 1 58.09 60 LEU B O 1
ATOM 2977 N N . LYS B 1 61 ? 5.32 61.312 37.938 1 59.28 61 LYS B N 1
ATOM 2978 C CA . LYS B 1 61 ? 6.531 61.688 37.219 1 59.28 61 LYS B CA 1
ATOM 2979 C C . LYS B 1 61 ? 6.352 61.531 35.719 1 59.28 61 LYS B C 1
ATOM 2981 O O . LYS B 1 61 ? 6.727 62.375 34.938 1 59.28 61 LYS B O 1
ATOM 2986 N N . GLY B 1 62 ? 5.852 60.438 35.312 1 59.03 62 GLY B N 1
ATOM 2987 C CA . GLY B 1 62 ? 5.652 60.188 33.875 1 59.03 62 GLY B CA 1
ATOM 2988 C C . GLY B 1 62 ? 4.629 61.094 33.25 1 59.03 62 GLY B C 1
ATOM 2989 O O . GLY B 1 62 ? 4.836 61.594 32.125 1 59.03 62 GLY B O 1
ATOM 2990 N N . ILE B 1 63 ? 3.75 61.438 34 1 60.84 63 ILE B N 1
ATOM 2991 C CA . ILE B 1 63 ? 2.658 62.281 33.5 1 60.84 63 ILE B CA 1
ATOM 2992 C C . ILE B 1 63 ? 3.127 63.719 33.375 1 60.84 63 ILE B C 1
ATOM 2994 O O . ILE B 1 63 ? 2.828 64.375 32.375 1 60.84 63 ILE B O 1
ATOM 2998 N N . MET B 1 64 ? 3.844 64.125 34.375 1 61.31 64 MET B N 1
ATOM 2999 C CA . MET B 1 64 ? 4.281 65.5 34.344 1 61.31 64 MET B CA 1
ATOM 3000 C C . MET B 1 64 ? 5.254 65.75 33.219 1 61.31 64 MET B C 1
ATOM 3002 O O . MET B 1 64 ? 5.227 66.812 32.562 1 61.31 64 MET B O 1
ATOM 3006 N N . LEU B 1 65 ? 6.008 64.688 32.969 1 61.47 65 LEU B N 1
ATOM 3007 C CA . LEU B 1 65 ? 6.895 64.812 31.812 1 61.47 65 LEU B CA 1
ATOM 3008 C C . LEU B 1 65 ? 6.094 64.938 30.516 1 61.47 65 LEU B C 1
ATOM 3010 O O . LEU B 1 65 ? 6.457 65.688 29.625 1 61.47 65 LEU B O 1
ATOM 3014 N N . ASP B 1 66 ? 5.066 64.312 30.5 1 64.88 66 ASP B N 1
ATOM 3015 C CA . ASP B 1 66 ? 4.211 64.375 29.328 1 64.88 66 ASP B CA 1
ATOM 3016 C C . ASP B 1 66 ? 3.514 65.688 29.172 1 64.88 66 ASP B C 1
ATOM 3018 O O . ASP B 1 66 ? 3.391 66.188 28.062 1 64.88 66 ASP B O 1
ATOM 3022 N N . ILE B 1 67 ? 3.143 66.188 30.312 1 69.06 67 ILE B N 1
ATOM 3023 C CA . ILE B 1 67 ? 2.42 67.438 30.281 1 69.06 67 ILE B CA 1
ATOM 3024 C C . ILE B 1 67 ? 3.363 68.562 29.844 1 69.06 67 ILE B C 1
ATOM 3026 O O . ILE B 1 67 ? 2.971 69.5 29.094 1 69.06 67 ILE B O 1
ATOM 3030 N N . SER B 1 68 ? 4.555 68.438 30.312 1 65.69 68 SER B N 1
ATOM 3031 C CA . SER B 1 68 ? 5.527 69.438 29.922 1 65.69 68 SER B CA 1
ATOM 3032 C C . SER B 1 68 ? 5.75 69.438 28.406 1 65.69 68 SER B C 1
ATOM 3034 O O . SER B 1 68 ? 5.906 70.5 27.797 1 65.69 68 SER B O 1
ATOM 3036 N N . LYS B 1 69 ? 5.621 68.25 27.875 1 67.88 69 LYS B N 1
ATOM 3037 C CA . LYS B 1 69 ? 5.82 68.125 26.438 1 67.88 69 LYS B CA 1
ATOM 3038 C C . LYS B 1 69 ? 4.629 68.688 25.672 1 67.88 69 LYS B C 1
ATOM 3040 O O . LYS B 1 69 ? 4.797 69.312 24.609 1 67.88 69 LYS B O 1
ATOM 3045 N N . VAL B 1 70 ? 3.502 68.5 26.266 1 72 70 VAL B N 1
ATOM 3046 C CA . VAL B 1 70 ? 2.287 68.938 25.594 1 72 70 VAL B CA 1
ATOM 3047 C C . VAL B 1 70 ? 2.162 70.438 25.703 1 72 70 VAL B C 1
ATOM 3049 O O . VAL B 1 70 ? 1.617 71.062 24.812 1 72 70 VAL B O 1
ATOM 3052 N N . GLN B 1 71 ? 2.721 70.938 26.781 1 74 71 GLN B N 1
ATOM 3053 C CA . GLN B 1 71 ? 2.559 72.375 27.031 1 74 71 GLN B CA 1
ATOM 3054 C C . GLN B 1 71 ? 3.598 73.188 26.266 1 74 71 GLN B C 1
ATOM 3056 O O . GLN B 1 71 ? 3.529 74.438 26.25 1 74 71 GLN B O 1
ATOM 3061 N N . ARG B 1 72 ? 4.422 72.5 25.594 1 74.19 72 ARG B N 1
ATOM 3062 C CA . ARG B 1 72 ? 5.434 73.188 24.828 1 74.19 72 ARG B CA 1
ATOM 3063 C C . ARG B 1 72 ? 5.086 73.25 23.344 1 74.19 72 ARG B C 1
ATOM 3065 O O . ARG B 1 72 ? 4.836 72.188 22.75 1 74.19 72 ARG B O 1
ATOM 3072 N N . CYS B 1 73 ? 5.008 74.438 22.812 1 79.12 73 CYS B N 1
ATOM 3073 C CA . CYS B 1 73 ? 4.703 74.625 21.391 1 79.12 73 CYS B CA 1
ATOM 3074 C C . CYS B 1 73 ? 5.84 74.062 20.531 1 79.12 73 CYS B C 1
ATOM 3076 O O . CYS B 1 73 ? 6.984 74.5 20.672 1 79.12 73 CYS B O 1
ATOM 3078 N N . GLU B 1 74 ? 5.578 73.25 19.703 1 77.19 74 GLU B N 1
ATOM 3079 C CA . GLU B 1 74 ? 6.586 72.625 18.859 1 77.19 74 GLU B CA 1
ATOM 3080 C C . GLU B 1 74 ? 7.191 73.625 17.875 1 77.19 74 GLU B C 1
ATOM 3082 O O . GLU B 1 74 ? 8.367 73.5 17.516 1 77.19 74 GLU B O 1
ATOM 3087 N N . GLN B 1 75 ? 6.488 74.562 17.469 1 78.88 75 GLN B N 1
ATOM 3088 C CA . GLN B 1 75 ? 6.926 75.5 16.438 1 78.88 75 GLN B CA 1
ATOM 3089 C C . GLN B 1 75 ? 7.781 76.562 17.047 1 78.88 75 GLN B C 1
ATOM 3091 O O . GLN B 1 75 ? 8.758 77.062 16.453 1 78.88 75 GLN B O 1
ATOM 3096 N N . HIS B 1 76 ? 7.441 77 18.266 1 80.69 76 HIS B N 1
ATOM 3097 C CA . HIS B 1 76 ? 8.086 78.188 18.812 1 80.69 76 HIS B CA 1
ATOM 3098 C C . HIS B 1 76 ? 8.867 77.875 20.078 1 80.69 76 HIS B C 1
ATOM 3100 O O . HIS B 1 76 ? 9.531 78.75 20.641 1 80.69 76 HIS B O 1
ATOM 3106 N N . ASP B 1 77 ? 8.828 76.75 20.516 1 75.69 77 ASP B N 1
ATOM 3107 C CA . ASP B 1 77 ? 9.547 76.25 21.703 1 75.69 77 ASP B CA 1
ATOM 3108 C C . ASP B 1 77 ? 9.195 77.125 22.922 1 75.69 77 ASP B C 1
ATOM 3110 O O . ASP B 1 77 ? 10.078 77.562 23.672 1 75.69 77 ASP B O 1
ATOM 3114 N N . LYS B 1 78 ? 7.949 77.562 23.031 1 70.88 78 LYS B N 1
ATOM 3115 C CA . LYS B 1 78 ? 7.418 78.312 24.156 1 70.88 78 LYS B CA 1
ATOM 3116 C C . LYS B 1 78 ? 6.23 77.625 24.797 1 70.88 78 LYS B C 1
ATOM 3118 O O . LYS B 1 78 ? 5.641 76.75 24.188 1 70.88 78 LYS B O 1
ATOM 3123 N N . PRO B 1 79 ? 5.977 78 26.047 1 73.19 79 PRO B N 1
ATOM 3124 C CA . PRO B 1 79 ? 4.812 77.375 26.688 1 73.19 79 PRO B CA 1
ATOM 3125 C C . PRO B 1 79 ? 3.494 77.812 26.031 1 73.19 79 PRO B C 1
ATOM 3127 O O . PRO B 1 79 ? 3.314 78.938 25.688 1 73.19 79 PRO B O 1
ATOM 3130 N N . SER B 1 80 ? 2.721 76.688 25.734 1 78.69 80 SER B N 1
ATOM 3131 C CA . SER B 1 80 ? 1.372 77 25.25 1 78.69 80 SER B CA 1
ATOM 3132 C C . SER B 1 80 ? 0.448 77.375 26.391 1 78.69 80 SER B C 1
ATOM 3134 O O . SER B 1 80 ? 0.296 76.688 27.375 1 78.69 80 SER B O 1
ATOM 3136 N N . GLU B 1 81 ? -0.095 78.625 26.266 1 78.38 81 GLU B N 1
ATOM 3137 C CA . GLU B 1 81 ? -0.899 79.125 27.359 1 78.38 81 GLU B CA 1
ATOM 3138 C C . GLU B 1 81 ? -2.371 79.188 26.969 1 78.38 81 GLU B C 1
ATOM 3140 O O . GLU B 1 81 ? -3.23 79.438 27.828 1 78.38 81 GLU B O 1
ATOM 3145 N N . TYR B 1 82 ? -2.596 78.938 25.688 1 85.44 82 TYR B N 1
ATOM 3146 C CA . TYR B 1 82 ? -3.967 79.125 25.219 1 85.44 82 TYR B CA 1
ATOM 3147 C C . TYR B 1 82 ? -4.5 77.875 24.547 1 85.44 82 TYR B C 1
ATOM 3149 O O . TYR B 1 82 ? -3.729 76.938 24.203 1 85.44 82 TYR B O 1
ATOM 3157 N N . PHE B 1 83 ? -5.77 77.75 24.594 1 88.5 83 PHE B N 1
ATOM 3158 C CA . PHE B 1 83 ? -6.48 76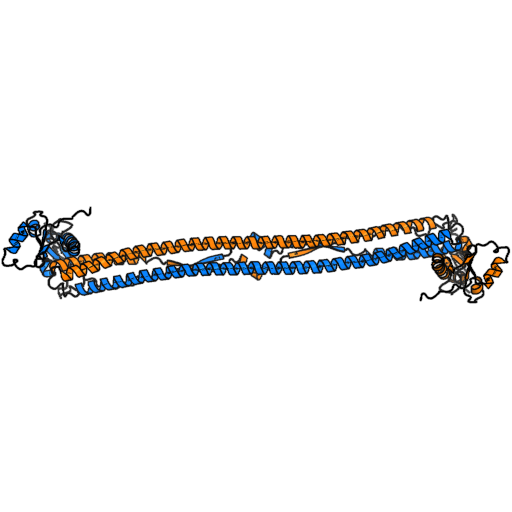.688 23.938 1 88.5 83 PHE B CA 1
ATOM 3159 C C . PHE B 1 83 ? -7.391 77.25 22.828 1 88.5 83 PHE B C 1
ATOM 3161 O O . PHE B 1 83 ? -8.18 78.125 23.062 1 88.5 83 PHE B O 1
ATOM 3168 N N . CYS B 1 84 ? -7.133 76.75 21.625 1 86.44 84 CYS B N 1
ATOM 3169 C CA . CYS B 1 84 ? -8.008 77.125 20.516 1 86.44 84 CYS B CA 1
ATOM 3170 C C . CYS B 1 84 ? -9.164 76.125 20.391 1 86.44 84 CYS B C 1
ATOM 3172 O O . CYS B 1 84 ? -8.961 74.938 20 1 86.44 84 CYS B O 1
ATOM 3174 N N . ASN B 1 85 ? -10.383 76.5 20.625 1 79.44 85 ASN B N 1
ATOM 3175 C CA . ASN B 1 85 ? -11.562 75.625 20.594 1 79.44 85 ASN B CA 1
ATOM 3176 C C . ASN B 1 85 ? -11.867 75.188 19.188 1 79.44 85 ASN B C 1
ATOM 3178 O O . ASN B 1 85 ? -12.383 74.062 19 1 79.44 85 ASN B O 1
ATOM 3182 N N . LEU B 1 86 ? -11.641 76 18.281 1 77.75 86 LEU B N 1
ATOM 3183 C CA . LEU B 1 86 ? -11.984 75.688 16.906 1 77.75 86 LEU B CA 1
ATOM 3184 C C . LEU B 1 86 ? -11.117 74.5 16.375 1 77.75 86 LEU B C 1
ATOM 3186 O O . LEU B 1 86 ? -11.594 73.625 15.641 1 77.75 86 LEU B O 1
ATOM 3190 N N . HIS B 1 87 ? -9.852 74.562 16.75 1 80.25 87 HIS B N 1
ATOM 3191 C CA . HIS B 1 87 ? -8.945 73.562 16.25 1 80.25 87 HIS B CA 1
ATOM 3192 C C . HIS B 1 87 ? -8.664 72.5 17.297 1 80.25 87 HIS B C 1
ATOM 3194 O O . HIS B 1 87 ? -7.965 71.5 17.031 1 80.25 87 HIS B O 1
ATOM 3200 N N . ASP B 1 88 ? -9.227 72.688 18.5 1 79.62 88 ASP B N 1
ATOM 3201 C CA . ASP B 1 88 ? -9 71.812 19.609 1 79.62 88 ASP B CA 1
ATOM 3202 C C . ASP B 1 88 ? -7.508 71.562 19.828 1 79.62 88 ASP B C 1
ATOM 3204 O O . ASP B 1 88 ? -7.059 70.438 19.859 1 79.62 88 ASP B O 1
ATOM 3208 N N . GLU B 1 89 ? -6.844 72.688 19.906 1 82.19 89 GLU B N 1
ATOM 3209 C CA . GLU B 1 89 ? -5.395 72.562 20.062 1 82.19 89 GLU B CA 1
ATOM 3210 C C . GLU B 1 89 ? -4.891 73.562 21.094 1 82.19 89 GLU B C 1
ATOM 3212 O O . GLU B 1 89 ? -5.434 74.688 21.219 1 82.19 89 GLU B O 1
ATOM 3217 N N . VAL B 1 90 ? -3.881 73.062 21.812 1 84 90 VAL B N 1
ATOM 3218 C CA . VAL B 1 90 ? -3.16 74 22.672 1 84 90 VAL B CA 1
ATOM 3219 C C . VAL B 1 90 ? -2.154 74.812 21.859 1 84 90 VAL B C 1
ATOM 3221 O O . VAL B 1 90 ? -1.414 74.25 21.047 1 84 90 VAL B O 1
ATOM 3224 N N . VAL B 1 91 ? -2.262 76.125 22.062 1 84.94 91 VAL B N 1
ATOM 3225 C CA . VAL B 1 91 ? -1.459 77 21.203 1 84.94 91 VAL B CA 1
ATOM 3226 C C . VAL B 1 91 ? -0.719 78.062 22.047 1 84.94 91 VAL B C 1
ATOM 3228 O O . VAL B 1 91 ? -1.157 78.375 23.156 1 84.94 91 VAL B O 1
ATOM 3231 N N . CYS B 1 92 ? 0.447 78.438 21.562 1 82.31 92 CYS B N 1
ATOM 3232 C CA . CYS B 1 92 ? 1.181 79.5 22.188 1 82.31 92 CYS B CA 1
ATOM 3233 C C . CYS B 1 92 ? 0.735 80.875 21.625 1 82.31 92 CYS B C 1
ATOM 3235 O O . CYS B 1 92 ? -0.042 80.875 20.672 1 82.31 92 CYS B O 1
ATOM 3237 N N . ILE B 1 93 ? 1.231 81.938 22.219 1 82.81 93 ILE B N 1
ATOM 3238 C CA . ILE B 1 93 ? 0.794 83.312 21.859 1 82.81 93 ILE B CA 1
ATOM 3239 C C . ILE B 1 93 ? 1.242 83.625 20.438 1 82.81 93 ILE B C 1
ATOM 3241 O O . ILE B 1 93 ? 0.528 84.312 19.688 1 82.81 93 ILE B O 1
ATOM 3245 N N . GLU B 1 94 ? 2.352 83.062 20.031 1 85.88 94 GLU B N 1
ATOM 3246 C CA . GLU B 1 94 ? 2.855 83.312 18.688 1 85.88 94 GLU B CA 1
ATOM 3247 C C . GLU B 1 94 ? 2.037 82.625 17.641 1 85.88 94 GLU B C 1
ATOM 3249 O O . GLU B 1 94 ? 1.806 83.125 16.547 1 85.88 94 GLU B O 1
ATOM 3254 N N . CYS B 1 95 ? 1.624 81.5 18.016 1 87.31 95 CYS B N 1
ATOM 3255 C CA . CYS B 1 95 ? 0.783 80.688 17.094 1 87.31 95 CYS B CA 1
ATOM 3256 C C . CYS B 1 95 ? -0.562 81.375 16.891 1 87.31 95 CYS B C 1
ATOM 3258 O O . CYS B 1 95 ? -1.14 81.312 15.812 1 87.31 95 CYS B O 1
ATOM 3260 N N . ILE B 1 96 ? -1.064 82.062 17.938 1 83.88 96 ILE B N 1
ATOM 3261 C CA . ILE B 1 96 ? -2.328 82.75 17.844 1 83.88 96 ILE B CA 1
ATOM 3262 C C . ILE B 1 96 ? -2.193 83.938 16.844 1 83.88 96 ILE B C 1
ATOM 3264 O O . ILE B 1 96 ? -3.115 84.188 16.078 1 83.88 96 ILE B O 1
ATOM 3268 N N . GLN B 1 97 ? -0.977 84.438 16.844 1 83.75 97 GLN B N 1
ATOM 3269 C CA . GLN B 1 97 ? -0.75 85.562 16 1 83.75 97 GLN B CA 1
ATOM 3270 C C . GLN B 1 97 ? -0.519 85.188 14.547 1 83.75 97 GLN B C 1
ATOM 3272 O O . GLN B 1 97 ? -0.7 86 13.633 1 83.75 97 GLN B O 1
ATOM 3277 N N . THR B 1 98 ? -0.215 83.938 14.312 1 83.06 98 THR B N 1
ATOM 3278 C CA . THR B 1 98 ? 0.148 83.562 12.953 1 83.06 98 THR B CA 1
ATOM 3279 C C . THR B 1 98 ? -0.896 82.625 12.375 1 83.06 98 THR B C 1
ATOM 3281 O O . THR B 1 98 ? -1.721 83 11.555 1 83.06 98 THR B O 1
ATOM 3284 N N . LYS B 1 99 ? -1.062 81.438 12.922 1 80 99 LYS B N 1
ATOM 3285 C CA . LYS B 1 99 ? -1.869 80.375 12.336 1 80 99 LYS B CA 1
ATOM 3286 C C . LYS B 1 99 ? -3.311 80.438 12.828 1 80 99 LYS B C 1
ATOM 3288 O O . LYS B 1 99 ? -4.238 80 12.117 1 80 99 LYS B O 1
ATOM 3293 N N . HIS B 1 100 ? -3.443 80.875 14.086 1 78.25 100 HIS B N 1
ATOM 3294 C CA . HIS B 1 100 ? -4.77 80.812 14.695 1 78.25 100 HIS B CA 1
ATOM 3295 C C . HIS B 1 100 ? -5.34 82.25 14.836 1 78.25 100 HIS B C 1
ATOM 3297 O O . HIS B 1 100 ? -6.141 82.5 15.734 1 78.25 100 HIS B O 1
ATOM 3303 N N . CYS B 1 101 ? -4.797 83.125 14.141 1 75.19 101 CYS B N 1
ATOM 3304 C CA . CYS B 1 101 ? -5.188 84.5 14.242 1 75.19 101 CYS B CA 1
ATOM 3305 C C . CYS B 1 101 ? -6.656 84.688 13.883 1 75.19 101 CYS B C 1
ATOM 3307 O O . CYS B 1 101 ? -7.309 85.625 14.367 1 75.19 101 CYS B O 1
ATOM 3309 N N . GLN B 1 102 ? -7.07 83.812 13.102 1 74.5 102 GLN B N 1
ATOM 3310 C CA . GLN B 1 102 ? -8.453 84 12.656 1 74.5 102 GLN B CA 1
ATOM 3311 C C . GLN B 1 102 ? -9.414 83.188 13.57 1 74.5 102 GLN B C 1
ATOM 3313 O O . GLN B 1 102 ? -10.633 83.312 13.43 1 74.5 102 GLN B O 1
ATOM 3318 N N . CYS B 1 103 ? -8.828 82.562 14.492 1 75.94 103 CYS B N 1
ATOM 3319 C CA . CYS B 1 103 ? -9.672 81.812 15.398 1 75.94 103 CYS B CA 1
ATOM 3320 C C . CYS B 1 103 ? -10.219 82.688 16.516 1 75.94 103 CYS B C 1
ATOM 3322 O O . CYS B 1 103 ? -9.508 83.562 17.031 1 75.94 103 CYS B O 1
ATOM 3324 N N . THR B 1 104 ? -11.508 83.062 16.703 1 69.62 104 THR B N 1
ATOM 3325 C CA . THR B 1 104 ? -12.117 83.938 17.688 1 69.62 104 THR B CA 1
ATOM 3326 C C . THR B 1 104 ? -12.359 83.188 19 1 69.62 104 THR B C 1
ATOM 3328 O O . THR B 1 104 ? -12.68 83.875 20.016 1 69.62 104 THR B O 1
ATOM 3331 N N . GLY B 1 105 ? -11.797 82.188 19.203 1 70.62 105 GLY B N 1
ATOM 3332 C CA . GLY B 1 105 ? -12.219 81.5 20.422 1 70.62 105 GLY B CA 1
ATOM 3333 C C . GLY B 1 105 ? -11.07 80.938 21.219 1 70.62 105 GLY B C 1
ATOM 3334 O O . GLY B 1 105 ? -11.195 79.875 21.812 1 70.62 105 GLY B O 1
ATOM 3335 N N . TRP B 1 106 ? -10.008 81.75 21.297 1 80.12 106 TRP B N 1
ATOM 3336 C CA . TRP B 1 106 ? -8.922 81.25 22.125 1 80.12 106 TRP B CA 1
ATOM 3337 C C . TRP B 1 106 ? -9.133 81.625 23.594 1 80.12 106 TRP B C 1
ATOM 3339 O O . TRP B 1 106 ? -9.648 82.75 23.875 1 80.12 106 TRP B O 1
ATOM 3349 N N . LEU B 1 107 ? -8.938 80.75 24.438 1 84.12 107 LEU B N 1
ATOM 3350 C CA . LEU B 1 107 ? -9.016 81 25.875 1 84.12 107 LEU B CA 1
ATOM 3351 C C . LEU B 1 107 ? -7.809 80.438 26.609 1 84.12 107 LEU B C 1
ATOM 3353 O O . LEU B 1 107 ? -7.164 79.5 26.109 1 84.12 107 LEU B O 1
ATOM 3357 N N . PRO B 1 108 ? -7.52 81.125 27.766 1 83.44 108 PRO B N 1
ATOM 3358 C CA . PRO B 1 108 ? -6.453 80.5 28.578 1 83.44 108 PRO B CA 1
ATOM 3359 C C . PRO B 1 108 ? -6.727 79.062 28.938 1 83.44 108 PRO B C 1
ATOM 3361 O O . PRO B 1 108 ? -7.879 78.688 29.156 1 83.44 108 PRO B O 1
ATOM 3364 N N . ILE B 1 109 ? -5.723 78.188 28.969 1 83.38 109 ILE B N 1
ATOM 3365 C CA . ILE B 1 109 ? -5.855 76.812 29.25 1 83.38 109 ILE B CA 1
ATOM 3366 C C . ILE B 1 109 ? -6.566 76.562 30.578 1 83.38 109 ILE B C 1
ATOM 3368 O O . ILE B 1 109 ? -7.359 75.625 30.734 1 83.38 109 ILE B O 1
ATOM 3372 N N . SER B 1 110 ? -6.293 77.438 31.531 1 78.12 110 SER B N 1
ATOM 3373 C CA . SER B 1 110 ? -6.91 77.312 32.844 1 78.12 110 SER B CA 1
ATOM 3374 C C . SER B 1 110 ? -8.43 77.438 32.75 1 78.12 110 SER B C 1
ATOM 3376 O O . SER B 1 110 ? -9.156 76.75 33.5 1 78.12 110 SER B O 1
ATOM 3378 N N . GLU B 1 111 ? -8.859 78.25 31.875 1 83.38 111 GLU B N 1
ATOM 3379 C CA . GLU B 1 111 ? -10.297 78.438 31.703 1 83.38 111 GLU B CA 1
ATOM 3380 C C . GLU B 1 111 ? -10.906 77.25 30.906 1 83.38 111 GLU B C 1
ATOM 3382 O O . GLU B 1 111 ? -12.016 76.812 31.219 1 83.38 111 GLU B O 1
ATOM 3387 N N . ALA B 1 112 ? -10.133 76.875 29.969 1 84.25 112 ALA B N 1
ATOM 3388 C CA . ALA B 1 112 ? -10.594 75.75 29.172 1 84.25 112 ALA B CA 1
ATOM 3389 C C . ALA B 1 112 ? -10.664 74.5 30 1 84.25 112 ALA B C 1
ATOM 3391 O O . ALA B 1 112 ? -11.484 73.625 29.734 1 84.25 112 ALA B O 1
ATOM 3392 N N . ALA B 1 113 ? -9.859 74.375 31.062 1 85.75 113 ALA B N 1
ATOM 3393 C CA . ALA B 1 113 ? -9.734 73.188 31.891 1 85.75 113 ALA B CA 1
ATOM 3394 C C . ALA B 1 113 ? -10.789 73.125 32.969 1 85.75 113 ALA B C 1
ATOM 3396 O O . ALA B 1 113 ? -10.969 72.125 33.656 1 85.75 113 ALA B O 1
ATOM 3397 N N . ASP B 1 114 ? -11.438 74.25 33.031 1 83 114 ASP B N 1
ATOM 3398 C CA . ASP B 1 114 ? -12.406 74.312 34.125 1 83 114 ASP B CA 1
ATOM 3399 C C . ASP B 1 114 ? -13.492 73.25 34 1 83 114 ASP B C 1
ATOM 3401 O O . ASP B 1 114 ? -14.133 73.125 32.938 1 83 114 ASP B O 1
ATOM 3405 N N . GLY B 1 115 ? -13.656 72.375 35.031 1 82.12 115 GLY B N 1
ATOM 3406 C CA . GLY B 1 115 ? -14.688 71.312 35.094 1 82.12 115 GLY B CA 1
ATOM 3407 C C . GLY B 1 115 ? -14.312 70.062 34.375 1 82.12 115 GLY B C 1
ATOM 3408 O O . GLY B 1 115 ? -15.156 69.188 34.156 1 82.12 115 GLY B O 1
ATOM 3409 N N . VAL B 1 116 ? -13.109 69.938 34 1 86.31 116 VAL B N 1
ATOM 3410 C CA . VAL B 1 116 ? -12.656 68.812 33.219 1 86.31 116 VAL B CA 1
ATOM 3411 C C . VAL B 1 116 ? -12.836 67.562 34.031 1 86.31 116 VAL B C 1
ATOM 3413 O O . VAL B 1 116 ? -13.117 66.5 33.469 1 86.31 116 VAL B O 1
ATOM 3416 N N . LYS B 1 117 ? -12.742 67.562 35.375 1 84.12 117 LYS B N 1
ATOM 3417 C CA . LYS B 1 117 ? -12.836 66.438 36.219 1 84.12 117 LYS B CA 1
ATOM 3418 C C . LYS B 1 117 ? -14.234 65.812 36.188 1 84.12 117 LYS B C 1
ATOM 3420 O O . LYS B 1 117 ? -14.406 64.625 36.438 1 84.12 117 LYS B O 1
ATOM 3425 N N . SER B 1 118 ? -15.211 66.625 35.906 1 85.94 118 SER B N 1
ATOM 3426 C CA . SER B 1 118 ? -16.578 66.125 35.844 1 85.94 118 SER B CA 1
ATOM 3427 C C . SER B 1 118 ? -17.109 66.188 34.406 1 85.94 118 SER B C 1
ATOM 3429 O O . SER B 1 118 ? -18.312 66.125 34.188 1 85.94 118 SER B O 1
ATOM 3431 N N . SER B 1 119 ? -16.172 66.25 33.531 1 85.94 119 SER B N 1
ATOM 3432 C CA . SER B 1 119 ? -16.578 66.438 32.156 1 85.94 119 SER B CA 1
ATOM 3433 C C . SER B 1 119 ? -16.984 65.125 31.516 1 85.94 119 SER B C 1
ATOM 3435 O O . SER B 1 119 ? -16.547 64.062 31.953 1 85.94 119 SER B O 1
ATOM 3437 N N . VAL B 1 120 ? -17.828 65.312 30.484 1 86.31 120 VAL B N 1
ATOM 3438 C CA . VAL B 1 120 ? -18.266 64.125 29.719 1 86.31 120 VAL B CA 1
ATOM 3439 C C . VAL B 1 120 ? -17.094 63.531 28.953 1 86.31 120 VAL B C 1
ATOM 3441 O O . VAL B 1 120 ? -17 62.312 28.781 1 86.31 120 VAL B O 1
ATOM 3444 N N . THR B 1 121 ? -16.172 64.438 28.625 1 84.44 121 THR B N 1
ATOM 3445 C CA . THR B 1 121 ? -15.016 64 27.859 1 84.44 121 THR B CA 1
ATOM 3446 C C . THR B 1 121 ? -14.156 63.062 28.688 1 84.44 121 THR B C 1
ATOM 3448 O O . THR B 1 121 ? -13.695 62.031 28.188 1 84.44 121 THR B O 1
ATOM 3451 N N . LYS B 1 122 ? -13.922 63.375 29.891 1 88.19 122 LYS B N 1
ATOM 3452 C CA . LYS B 1 122 ? -13.156 62.531 30.781 1 88.19 122 LYS B CA 1
ATOM 3453 C C . LYS B 1 122 ? -13.82 61.156 30.938 1 88.19 122 LYS B C 1
ATOM 3455 O O . LYS B 1 122 ? -13.148 60.125 30.859 1 88.19 122 LYS B O 1
ATOM 3460 N N . GLU B 1 123 ? -15.086 61.156 31.109 1 89.81 123 GLU B N 1
ATOM 3461 C CA . GLU B 1 123 ? -15.82 59.906 31.297 1 89.81 123 GLU B CA 1
ATOM 3462 C C . GLU B 1 123 ? -15.766 59.031 30.047 1 89.81 123 GLU B C 1
ATOM 3464 O O . GLU B 1 123 ? -15.625 57.812 30.125 1 89.81 123 GLU B O 1
ATOM 3469 N N . THR B 1 124 ? -15.914 59.656 28.938 1 90.12 124 THR B N 1
ATOM 3470 C CA . THR B 1 124 ? -15.898 58.938 27.672 1 90.12 124 THR B CA 1
ATOM 3471 C C . THR B 1 124 ? -14.539 58.281 27.453 1 90.12 124 THR B C 1
ATOM 3473 O O . THR B 1 124 ? -14.469 57.094 27.078 1 90.12 124 THR B O 1
ATOM 3476 N N . ILE B 1 125 ? -13.461 59 27.734 1 90.88 125 ILE B N 1
ATOM 3477 C CA . ILE B 1 125 ? -12.117 58.469 27.531 1 90.88 125 ILE B CA 1
ATOM 3478 C C . ILE B 1 125 ? -11.852 57.344 28.516 1 90.88 125 ILE B C 1
ATOM 3480 O O . ILE B 1 125 ? -11.211 56.344 28.156 1 90.88 125 ILE B O 1
ATOM 3484 N N . SER B 1 126 ? -12.32 57.5 29.734 1 91 126 SER B N 1
ATOM 3485 C CA . SER B 1 126 ? -12.172 56.469 30.734 1 91 126 SER B CA 1
ATOM 3486 C C . SER B 1 126 ? -12.883 55.188 30.297 1 91 126 SER B C 1
ATOM 3488 O O . SER B 1 126 ? -12.336 54.094 30.422 1 91 126 SER B O 1
ATOM 3490 N N . THR B 1 127 ? -14.055 55.312 29.703 1 92.56 127 THR B N 1
ATOM 3491 C CA . THR B 1 127 ? -14.82 54.188 29.234 1 92.56 127 THR B CA 1
ATOM 3492 C C . THR B 1 127 ? -14.141 53.531 28.016 1 92.56 127 THR B C 1
ATOM 3494 O O . THR B 1 127 ? -14.086 52.312 27.906 1 92.56 127 THR B O 1
ATOM 3497 N N . ASP B 1 128 ? -13.641 54.438 27.156 1 92.38 128 ASP B N 1
ATOM 3498 C CA . ASP B 1 128 ? -12.953 53.938 25.969 1 92.38 128 ASP B CA 1
ATOM 3499 C C . ASP B 1 128 ? -11.727 53.094 26.344 1 92.38 128 ASP B C 1
ATOM 3501 O O . ASP B 1 128 ? -11.477 52.062 25.766 1 92.38 128 ASP B O 1
ATOM 3505 N N . LEU B 1 129 ? -11.008 53.562 27.344 1 93.94 129 LEU B N 1
ATOM 3506 C CA . LEU B 1 129 ? -9.828 52.844 27.812 1 93.94 129 LEU B CA 1
ATOM 3507 C C . LEU B 1 129 ? -10.203 51.469 28.344 1 93.94 129 LEU B C 1
ATOM 3509 O O . LEU B 1 129 ? -9.57 50.469 28 1 93.94 129 LEU B O 1
ATOM 3513 N N . GLU B 1 130 ? -11.242 51.406 29.078 1 94.19 130 GLU B N 1
ATOM 3514 C CA . GLU B 1 130 ? -11.711 50.156 29.625 1 94.19 130 GLU B CA 1
ATOM 3515 C C . GLU B 1 130 ? -12.164 49.219 28.516 1 94.19 130 GLU B C 1
ATOM 3517 O O . GLU B 1 130 ? -11.844 48 28.531 1 94.19 130 GLU B O 1
ATOM 3522 N N . ASP B 1 131 ? -12.836 49.75 27.562 1 93.81 131 ASP B N 1
ATOM 3523 C CA . ASP B 1 131 ? -13.359 48.938 26.469 1 93.81 131 ASP B CA 1
ATOM 3524 C C . ASP B 1 131 ? -12.234 48.375 25.609 1 93.81 131 ASP B C 1
ATOM 3526 O O . ASP B 1 131 ? -12.273 47.219 25.203 1 93.81 131 ASP B O 1
ATOM 3530 N N . VAL B 1 132 ? -11.281 49.219 25.375 1 94.44 132 VAL B N 1
ATOM 3531 C CA . VAL B 1 132 ? -10.164 48.781 24.531 1 94.44 132 VAL B CA 1
ATOM 3532 C C . VAL B 1 132 ? -9.391 47.656 25.25 1 94.44 132 VAL B C 1
ATOM 3534 O O . VAL B 1 132 ? -9 46.688 24.641 1 94.44 132 VAL B O 1
ATOM 3537 N N . VAL B 1 133 ? -9.164 47.844 26.562 1 95 133 VAL B N 1
ATOM 3538 C CA . VAL B 1 133 ? -8.477 46.812 27.344 1 95 133 VAL B CA 1
ATOM 3539 C C . VAL B 1 133 ? -9.234 45.5 27.234 1 95 133 VAL B C 1
ATOM 3541 O O . VAL B 1 133 ? -8.648 44.469 26.922 1 95 133 VAL B O 1
ATOM 3544 N N . ARG B 1 134 ? -10.508 45.562 27.391 1 94.75 134 ARG B N 1
ATOM 3545 C CA . ARG B 1 134 ? -11.336 44.344 27.344 1 94.75 134 ARG B CA 1
ATOM 3546 C C . ARG B 1 134 ? -11.273 43.688 25.953 1 94.75 134 ARG B C 1
ATOM 3548 O O . ARG B 1 134 ? -11.133 42.469 25.844 1 94.75 134 ARG B O 1
ATOM 3555 N N . ASN B 1 135 ? -11.383 44.5 24.922 1 93.88 135 ASN B N 1
ATOM 3556 C CA . ASN B 1 135 ? -11.391 44 23.547 1 93.88 135 ASN B CA 1
ATOM 3557 C C . ASN B 1 135 ? -10.055 43.375 23.188 1 93.88 135 ASN B C 1
ATOM 3559 O O . ASN B 1 135 ? -10.031 42.312 22.516 1 93.88 135 ASN B O 1
ATOM 3563 N N . VAL B 1 136 ? -8.977 43.938 23.656 1 95.12 136 VAL B N 1
ATOM 3564 C CA . VAL B 1 136 ? -7.66 43.406 23.344 1 95.12 136 VAL B CA 1
ATOM 3565 C C . VAL B 1 136 ? -7.449 42.094 24.109 1 95.12 136 VAL B C 1
ATOM 3567 O O . VAL B 1 136 ? -6.883 41.125 23.562 1 95.12 136 VAL B O 1
ATOM 3570 N N . GLU B 1 137 ? -7.906 42.031 25.344 1 95.62 137 GLU B N 1
ATOM 3571 C CA . GLU B 1 137 ? -7.836 40.812 26.109 1 95.62 137 GLU B CA 1
ATOM 3572 C C . GLU B 1 137 ? -8.602 39.688 25.406 1 95.62 137 GLU B C 1
ATOM 3574 O O . GLU B 1 137 ? -8.125 38.562 25.312 1 95.62 137 GLU B O 1
ATOM 3579 N N . GLU B 1 138 ? -9.758 40.031 24.906 1 94.62 138 GLU B N 1
ATOM 3580 C CA . GLU B 1 138 ? -10.562 39.031 24.172 1 94.62 138 GLU B CA 1
ATOM 3581 C C . GLU B 1 138 ? -9.859 38.594 22.891 1 94.62 138 GLU B C 1
ATOM 3583 O O . GLU B 1 138 ? -9.906 37.438 22.516 1 94.62 138 GLU B O 1
ATOM 3588 N N . LEU B 1 139 ? -9.289 39.594 22.234 1 94.31 139 LEU B N 1
ATOM 3589 C CA . LEU B 1 139 ? -8.531 39.281 21.016 1 94.31 139 LEU B CA 1
ATOM 3590 C C . LEU B 1 139 ? -7.406 38.312 21.312 1 94.31 139 LEU B C 1
ATOM 3592 O O . LEU B 1 139 ? -7.203 37.344 20.547 1 94.31 139 LEU B O 1
ATOM 3596 N N . ILE B 1 140 ? -6.664 38.5 22.391 1 95.94 140 ILE B N 1
ATOM 3597 C CA . ILE B 1 140 ? -5.559 37.625 22.781 1 95.94 140 ILE B CA 1
ATOM 3598 C C . ILE B 1 140 ? -6.086 36.219 23.109 1 95.94 140 ILE B C 1
ATOM 3600 O O . ILE B 1 140 ? -5.52 35.219 22.672 1 95.94 140 ILE B O 1
ATOM 3604 N N . ASP B 1 141 ? -7.184 36.219 23.812 1 96.25 141 ASP B N 1
ATOM 3605 C CA . ASP B 1 141 ? -7.793 34.938 24.156 1 96.25 141 ASP B CA 1
ATOM 3606 C C . ASP B 1 141 ? -8.211 34.156 22.906 1 96.25 141 ASP B C 1
ATOM 3608 O O . ASP B 1 141 ? -7.977 32.969 22.797 1 96.25 141 ASP B O 1
ATOM 3612 N N . ASN B 1 142 ? -8.797 34.844 21.984 1 94.69 142 ASN B N 1
ATOM 3613 C CA . ASN B 1 142 ? -9.242 34.219 20.75 1 94.69 142 ASN B CA 1
ATOM 3614 C C . ASN B 1 142 ? -8.062 33.688 19.938 1 94.69 142 ASN B C 1
ATOM 3616 O O . ASN B 1 142 ? -8.156 32.594 19.328 1 94.69 142 ASN B O 1
ATOM 3620 N N . HIS B 1 143 ? -7 34.375 19.953 1 95 143 HIS B N 1
ATOM 3621 C CA . HIS B 1 143 ? -5.797 33.906 19.281 1 95 143 HIS B CA 1
ATOM 3622 C C . HIS B 1 143 ? -5.273 32.625 19.922 1 95 143 HIS B C 1
ATOM 3624 O O . HIS B 1 143 ? -4.844 31.703 19.219 1 95 143 HIS B O 1
ATOM 3630 N N . GLU B 1 144 ? -5.34 32.594 21.25 1 95.38 144 GLU B N 1
ATOM 3631 C CA . GLU B 1 144 ? -4.887 31.391 21.969 1 95.38 144 GLU B CA 1
ATOM 3632 C C . GLU B 1 144 ? -5.781 30.188 21.656 1 95.38 144 GLU B C 1
ATOM 3634 O O . GLU B 1 144 ? -5.297 29.062 21.516 1 95.38 144 GLU B O 1
ATOM 3639 N N . ILE B 1 145 ? -7.055 30.406 21.547 1 94.88 145 ILE B N 1
ATOM 3640 C CA . ILE B 1 145 ? -7.992 29.344 21.219 1 94.88 145 ILE B CA 1
ATOM 3641 C C . ILE B 1 145 ? -7.676 28.797 19.828 1 94.88 145 ILE B C 1
ATOM 3643 O O . ILE B 1 145 ? -7.676 27.578 19.625 1 94.88 145 ILE B O 1
ATOM 3647 N N . GLU B 1 146 ? -7.336 29.703 18.859 1 93.31 146 GLU B N 1
ATOM 3648 C CA . GLU B 1 146 ? -7.004 29.266 17.516 1 93.31 146 GLU B CA 1
ATOM 3649 C C . GLU B 1 146 ? -5.695 28.484 17.484 1 93.31 146 GLU B C 1
ATOM 3651 O O . GLU B 1 146 ? -5.535 27.562 16.703 1 93.31 146 GLU B O 1
ATOM 3656 N N . ARG B 1 147 ? -4.805 28.812 18.297 1 94.75 147 ARG B N 1
ATOM 3657 C CA . ARG B 1 147 ? -3.551 28.078 18.406 1 94.75 147 ARG B CA 1
ATOM 3658 C C . ARG B 1 147 ? -3.797 26.641 18.875 1 94.75 147 ARG B C 1
ATOM 3660 O O . ARG B 1 147 ? -3.236 25.703 18.312 1 94.75 147 ARG B O 1
ATOM 3667 N N . ILE B 1 148 ? -4.641 26.484 19.891 1 95 148 ILE B N 1
ATOM 3668 C CA . ILE B 1 148 ? -4.98 25.156 20.422 1 95 148 ILE B CA 1
ATOM 3669 C C . ILE B 1 148 ? -5.742 24.359 19.375 1 95 148 ILE B C 1
ATOM 3671 O O . ILE B 1 148 ? -5.484 23.172 19.188 1 95 148 ILE B O 1
ATOM 3675 N N . ASN B 1 149 ? -6.648 25.031 18.688 1 92.94 149 ASN B N 1
ATOM 3676 C CA . ASN B 1 149 ? -7.383 24.359 17.609 1 92.94 149 ASN B CA 1
ATOM 3677 C C . ASN B 1 149 ? -6.449 23.844 16.531 1 92.94 149 ASN B C 1
ATOM 3679 O O . ASN B 1 149 ? -6.656 22.766 15.984 1 92.94 149 ASN B O 1
ATOM 3683 N N . ASN B 1 150 ? -5.516 24.656 16.172 1 93.88 150 ASN B N 1
ATOM 3684 C CA . ASN B 1 150 ? -4.543 24.25 15.172 1 93.88 150 ASN B CA 1
ATOM 3685 C C . ASN B 1 150 ? -3.738 23.031 15.625 1 93.88 150 ASN B C 1
ATOM 3687 O O . ASN B 1 150 ? -3.459 22.141 14.828 1 93.88 150 ASN B O 1
ATOM 3691 N N . GLN B 1 151 ? -3.361 23.016 16.891 1 95.19 151 GLN B N 1
ATOM 3692 C CA . GLN B 1 151 ? -2.648 21.859 17.438 1 95.19 151 GLN B CA 1
ATOM 3693 C C . GLN B 1 151 ? -3.498 20.594 17.359 1 95.19 151 GLN B C 1
ATOM 3695 O O . GLN B 1 151 ? -3 19.531 16.984 1 95.19 151 GLN B O 1
ATOM 3700 N N . ASN B 1 152 ? -4.75 20.719 17.656 1 95.12 152 ASN B N 1
ATOM 3701 C CA . ASN B 1 152 ? -5.66 19.578 17.578 1 95.12 152 ASN B CA 1
ATOM 3702 C C . ASN B 1 152 ? -5.859 19.125 16.141 1 95.12 152 ASN B C 1
ATOM 3704 O O . ASN B 1 152 ? -5.941 17.922 15.875 1 95.12 152 ASN B O 1
ATOM 3708 N N . ALA B 1 153 ? -6.012 20.094 15.297 1 94.5 153 ALA B N 1
ATOM 3709 C CA . ALA B 1 153 ? -6.148 19.75 13.883 1 94.5 153 ALA B CA 1
ATOM 3710 C C . ALA B 1 153 ? -4.938 18.953 13.391 1 94.5 153 ALA B C 1
ATOM 3712 O O . ALA B 1 153 ? -5.074 18.016 12.617 1 94.5 153 ALA B O 1
ATOM 3713 N N . CYS B 1 154 ? -3.791 19.344 13.852 1 96.06 154 CYS B N 1
ATOM 3714 C CA . CYS B 1 154 ? -2.559 18.641 13.5 1 96.06 154 CYS B CA 1
ATOM 3715 C C . CYS B 1 154 ? -2.609 17.188 13.953 1 96.06 154 CYS B C 1
ATOM 3717 O O . CYS B 1 154 ? -2.318 16.281 13.164 1 96.06 154 CYS B O 1
ATOM 3719 N N . ILE B 1 155 ? -3.021 16.906 15.133 1 97.06 155 ILE B N 1
ATOM 3720 C CA . ILE B 1 155 ? -3.113 15.562 15.68 1 97.06 155 ILE B CA 1
ATOM 3721 C C . ILE B 1 155 ? -4.129 14.75 14.883 1 97.06 155 ILE B C 1
ATOM 3723 O O . ILE B 1 155 ? -3.869 13.602 14.523 1 97.06 155 ILE B O 1
ATOM 3727 N N . ASN B 1 156 ? -5.219 15.391 14.594 1 96.25 156 ASN B N 1
ATOM 3728 C CA . ASN B 1 156 ? -6.273 14.703 13.852 1 96.25 156 ASN B CA 1
ATOM 3729 C C . ASN B 1 156 ? -5.824 14.344 12.445 1 96.25 156 ASN B C 1
ATOM 3731 O O . ASN B 1 156 ? -6.137 13.258 11.938 1 96.25 156 ASN B O 1
ATOM 3735 N N . LEU B 1 157 ? -5.176 15.289 11.836 1 96.69 157 LEU B N 1
ATOM 3736 C CA . LEU B 1 157 ? -4.684 15.062 10.484 1 96.69 157 LEU B CA 1
ATOM 3737 C C . LEU B 1 157 ? -3.695 13.898 10.453 1 96.69 157 LEU B C 1
ATOM 3739 O O . LEU B 1 157 ? -3.758 13.055 9.555 1 96.69 157 LEU B O 1
ATOM 3743 N N . LYS B 1 158 ? -2.797 13.836 11.391 1 97.12 158 LYS B N 1
ATOM 3744 C CA . LYS B 1 158 ? -1.83 12.742 11.469 1 97.12 158 LYS B CA 1
ATOM 3745 C C . LYS B 1 158 ? -2.525 11.406 11.727 1 97.12 158 LYS B C 1
ATOM 3747 O O . LYS B 1 158 ? -2.146 10.391 11.148 1 97.12 158 LYS B O 1
ATOM 3752 N N . ASP B 1 159 ? -3.547 11.414 12.539 1 97.44 159 ASP B N 1
ATOM 3753 C CA . ASP B 1 159 ? -4.312 10.203 12.828 1 97.44 159 ASP B CA 1
ATOM 3754 C C . ASP B 1 159 ? -5.062 9.719 11.594 1 97.44 159 ASP B C 1
ATOM 3756 O O . ASP B 1 159 ? -5.102 8.523 11.312 1 97.44 159 ASP B O 1
ATOM 3760 N N . GLU B 1 160 ? -5.652 10.609 10.922 1 96.62 160 GLU B N 1
ATOM 3761 C CA . GLU B 1 160 ? -6.379 10.266 9.703 1 96.62 160 GLU B CA 1
ATOM 3762 C C . GLU B 1 160 ? -5.445 9.656 8.656 1 96.62 160 GLU B C 1
ATOM 3764 O O . GLU B 1 160 ? -5.797 8.672 8.008 1 96.62 160 GLU B O 1
ATOM 3769 N N . ALA B 1 161 ? -4.336 10.258 8.516 1 96.38 161 ALA B N 1
ATOM 3770 C CA . ALA B 1 161 ? -3.352 9.734 7.57 1 96.38 161 ALA B CA 1
ATOM 3771 C C . ALA B 1 161 ? -2.895 8.336 7.977 1 96.38 161 ALA B C 1
ATOM 3773 O O . ALA B 1 161 ? -2.764 7.445 7.133 1 96.38 161 ALA B O 1
ATOM 3774 N N . SER B 1 162 ? -2.654 8.094 9.25 1 97.12 162 SER B N 1
ATOM 3775 C CA . SER B 1 162 ? -2.232 6.793 9.758 1 97.12 162 SER B CA 1
ATOM 3776 C C . SER B 1 162 ? -3.293 5.727 9.5 1 97.12 162 SER B C 1
ATOM 3778 O O . SER B 1 162 ? -2.969 4.602 9.125 1 97.12 162 SER B O 1
ATOM 3780 N N . LYS B 1 163 ? -4.508 6.094 9.727 1 96.94 163 LYS B N 1
ATOM 3781 C CA . LYS B 1 163 ? -5.602 5.16 9.469 1 96.94 163 LYS B CA 1
ATOM 3782 C C . LYS B 1 163 ? -5.684 4.812 7.984 1 96.94 163 LYS B C 1
ATOM 3784 O O . LYS B 1 163 ? -5.941 3.66 7.625 1 96.94 163 LYS B O 1
ATOM 3789 N N . LEU B 1 164 ? -5.547 5.805 7.191 1 96.06 164 LEU B N 1
ATOM 3790 C CA . LEU B 1 164 ? -5.555 5.586 5.75 1 96.06 164 LEU B CA 1
ATOM 3791 C C . LEU B 1 164 ? -4.441 4.625 5.34 1 96.06 164 LEU B C 1
ATOM 3793 O O . LEU B 1 164 ? -4.676 3.686 4.578 1 96.06 164 LEU B O 1
ATOM 3797 N N . VAL B 1 165 ? -3.234 4.812 5.852 1 96.69 165 VAL B N 1
ATOM 3798 C CA . VAL B 1 165 ? -2.08 3.979 5.531 1 96.69 165 VAL B CA 1
ATOM 3799 C C . VAL B 1 165 ? -2.324 2.551 6.016 1 96.69 165 VAL B C 1
ATOM 3801 O O . VAL B 1 165 ? -2.037 1.589 5.297 1 96.69 165 VAL B O 1
ATOM 3804 N N . GLN B 1 166 ? -2.871 2.465 7.164 1 97.19 166 GLN B N 1
ATOM 3805 C CA . GLN B 1 166 ? -3.184 1.139 7.688 1 97.19 166 GLN B CA 1
ATOM 3806 C C . GLN B 1 166 ? -4.203 0.424 6.805 1 97.19 166 GLN B C 1
ATOM 3808 O O . GLN B 1 166 ? -4.117 -0.79 6.605 1 97.19 166 GLN B O 1
ATOM 3813 N N . SER B 1 167 ? -5.117 1.156 6.32 1 95.88 167 SER B N 1
ATOM 3814 C CA . SER B 1 167 ? -6.117 0.577 5.426 1 95.88 167 SER B CA 1
ATOM 3815 C C . SER B 1 167 ? -5.477 0.085 4.133 1 95.88 167 SER B C 1
ATOM 3817 O O . SER B 1 167 ? -5.844 -0.974 3.617 1 95.88 167 SER B O 1
ATOM 3819 N N . ILE B 1 168 ? -4.543 0.801 3.631 1 95.31 168 ILE B N 1
ATOM 3820 C CA . ILE B 1 168 ? -3.846 0.413 2.41 1 95.31 168 ILE B CA 1
ATOM 3821 C C . ILE B 1 168 ? -3.023 -0.849 2.666 1 95.31 168 ILE B C 1
ATOM 3823 O O . ILE B 1 168 ? -3.047 -1.786 1.864 1 95.31 168 ILE B O 1
ATOM 3827 N N . ILE B 1 169 ? -2.357 -0.873 3.787 1 96.81 169 ILE B N 1
ATOM 3828 C CA . ILE B 1 169 ? -1.518 -2.012 4.137 1 96.81 169 ILE B CA 1
ATOM 3829 C C . ILE B 1 169 ? -2.381 -3.262 4.289 1 96.81 169 ILE B C 1
ATOM 3831 O O . ILE B 1 169 ? -2.041 -4.328 3.77 1 96.81 169 ILE B O 1
ATOM 3835 N N . GLN B 1 170 ? -3.492 -3.068 4.945 1 97 170 GLN B N 1
ATOM 3836 C CA . GLN B 1 170 ? -4.383 -4.211 5.133 1 97 170 GLN B CA 1
ATOM 3837 C C . GLN B 1 170 ? -4.941 -4.695 3.797 1 97 170 GLN B C 1
ATOM 3839 O O . GLN B 1 170 ? -5.031 -5.902 3.559 1 97 170 GLN B O 1
ATOM 3844 N N . LYS B 1 171 ? -5.32 -3.822 2.961 1 95.88 171 LYS B N 1
ATOM 3845 C CA . LYS B 1 171 ? -5.852 -4.199 1.652 1 95.88 171 LYS B CA 1
ATOM 3846 C C . LYS B 1 171 ? -4.816 -4.98 0.845 1 95.88 171 LYS B C 1
ATOM 3848 O O . LYS B 1 171 ? -5.133 -6.016 0.26 1 95.88 171 LYS B O 1
ATOM 3853 N N . VAL B 1 172 ? -3.584 -4.488 0.845 1 96.38 172 VAL B N 1
ATOM 3854 C CA . VAL B 1 172 ? -2.547 -5.121 0.036 1 96.38 172 VAL B CA 1
ATOM 3855 C C . VAL B 1 172 ? -2.203 -6.492 0.615 1 96.38 172 VAL B C 1
ATOM 3857 O O . VAL B 1 172 ? -1.948 -7.441 -0.13 1 96.38 172 VAL B O 1
ATOM 3860 N N . LYS B 1 173 ? -2.211 -6.641 1.901 1 97.06 173 LYS B N 1
ATOM 3861 C CA . LYS B 1 173 ? -1.975 -7.938 2.531 1 97.06 173 LYS B CA 1
ATOM 3862 C C . LYS B 1 173 ? -3.088 -8.922 2.191 1 97.06 173 LYS B C 1
ATOM 3864 O O . LYS B 1 173 ? -2.828 -10.109 1.965 1 97.06 173 LYS B O 1
ATOM 3869 N N . ASN B 1 174 ? -4.301 -8.422 2.148 1 97.06 174 ASN B N 1
ATOM 3870 C CA . ASN B 1 174 ? -5.426 -9.266 1.759 1 97.06 174 ASN B CA 1
ATOM 3871 C C . ASN B 1 174 ? -5.309 -9.727 0.308 1 97.06 174 ASN B C 1
ATOM 3873 O O . ASN B 1 174 ? -5.617 -10.875 -0.011 1 97.06 174 ASN B O 1
ATOM 3877 N N . LEU B 1 175 ? -4.906 -8.867 -0.514 1 96.19 175 LEU B N 1
ATOM 3878 C CA . LEU B 1 175 ? -4.719 -9.188 -1.924 1 96.19 175 LEU B CA 1
ATOM 3879 C C . LEU B 1 175 ? -3.609 -10.219 -2.102 1 96.19 175 LEU B C 1
ATOM 3881 O O . LEU B 1 175 ? -3.711 -11.109 -2.949 1 96.19 175 LEU B O 1
ATOM 3885 N N . GLU B 1 176 ? -2.564 -10.078 -1.34 1 96.94 176 GLU B N 1
ATOM 3886 C CA . GLU B 1 176 ? -1.485 -11.062 -1.371 1 96.94 176 GLU B CA 1
ATOM 3887 C C . GLU B 1 176 ? -1.99 -12.453 -0.98 1 96.94 176 GLU B C 1
ATOM 3889 O O . GLU B 1 176 ? -1.684 -13.438 -1.649 1 96.94 176 GLU B O 1
ATOM 3894 N N . ALA B 1 177 ? -2.719 -12.477 0.065 1 97.19 177 ALA B N 1
ATOM 3895 C CA . ALA B 1 177 ? -3.256 -13.75 0.54 1 97.19 177 ALA B CA 1
ATOM 3896 C C . ALA B 1 177 ? -4.148 -14.391 -0.515 1 97.19 177 ALA B C 1
ATOM 3898 O O . ALA B 1 177 ? -4.082 -15.602 -0.736 1 97.19 177 ALA B O 1
ATOM 3899 N N . GLU B 1 178 ? -4.961 -13.602 -1.147 1 96.5 178 GLU B N 1
ATOM 3900 C CA . GLU B 1 178 ? -5.84 -14.109 -2.197 1 96.5 178 GLU B CA 1
ATOM 3901 C C . GLU B 1 178 ? -5.039 -14.609 -3.395 1 96.5 178 GLU B C 1
ATOM 3903 O O . GLU B 1 178 ? -5.379 -15.633 -3.994 1 96.5 178 GLU B O 1
ATOM 3908 N N . PHE B 1 179 ? -4.035 -13.914 -3.707 1 97.12 179 PHE B N 1
ATOM 3909 C CA . PHE B 1 179 ? -3.166 -14.32 -4.805 1 97.12 179 PHE B CA 1
ATOM 3910 C C . PHE B 1 179 ? -2.502 -15.656 -4.5 1 97.12 179 PHE B C 1
ATOM 3912 O O . PHE B 1 179 ? -2.482 -16.562 -5.344 1 97.12 179 PHE B O 1
ATOM 3919 N N . VAL B 1 180 ? -1.949 -15.773 -3.336 1 97.06 180 VAL B N 1
ATOM 3920 C CA . VAL B 1 180 ? -1.28 -17.016 -2.93 1 97.06 180 VAL B CA 1
ATOM 3921 C C . VAL B 1 180 ? -2.262 -18.172 -2.996 1 97.06 180 VAL B C 1
ATOM 3923 O O . VAL B 1 180 ? -1.925 -19.25 -3.5 1 97.06 180 VAL B O 1
ATOM 3926 N N . LYS B 1 181 ? -3.486 -17.938 -2.564 1 96.81 181 LYS B N 1
ATOM 3927 C CA . LYS B 1 181 ? -4.512 -18.969 -2.609 1 96.81 181 LYS B CA 1
ATOM 3928 C C . LYS B 1 181 ? -4.812 -19.391 -4.047 1 96.81 181 LYS B C 1
ATOM 3930 O O . LYS B 1 181 ? -4.938 -20.578 -4.344 1 96.81 181 LYS B O 1
ATOM 3935 N N . THR B 1 182 ? -4.922 -18.469 -4.902 1 95.81 182 THR B N 1
ATOM 3936 C CA . THR B 1 182 ? -5.227 -18.734 -6.305 1 95.81 182 THR B CA 1
ATOM 3937 C C . THR B 1 182 ? -4.086 -19.5 -6.973 1 95.81 182 THR B C 1
ATOM 3939 O O . THR B 1 182 ? -4.324 -20.438 -7.727 1 95.81 182 THR B O 1
ATOM 3942 N N . VAL B 1 183 ? -2.875 -19.078 -6.672 1 96.69 183 VAL B N 1
ATOM 3943 C CA . VAL B 1 183 ? -1.698 -19.719 -7.246 1 96.69 183 VAL B CA 1
ATOM 3944 C C . VAL B 1 183 ? -1.599 -21.156 -6.746 1 96.69 183 VAL B C 1
ATOM 3946 O O . VAL B 1 183 ? -1.295 -22.078 -7.516 1 96.69 183 VAL B O 1
ATOM 3949 N N . ASP B 1 184 ? -1.868 -21.391 -5.465 1 97 184 ASP B N 1
ATOM 3950 C CA . ASP B 1 184 ? -1.847 -22.734 -4.902 1 97 184 ASP B CA 1
ATOM 3951 C C . ASP B 1 184 ? -2.885 -23.625 -5.574 1 97 184 ASP B C 1
ATOM 3953 O O . ASP B 1 184 ? -2.604 -24.781 -5.887 1 97 184 ASP B O 1
ATOM 3957 N N . LEU B 1 185 ? -4.066 -23.078 -5.758 1 96.69 185 LEU B N 1
ATOM 3958 C CA . LEU B 1 185 ? -5.129 -23.828 -6.398 1 96.69 185 LEU B CA 1
ATOM 3959 C C . LEU B 1 185 ? -4.75 -24.203 -7.832 1 96.69 185 LEU B C 1
ATOM 3961 O O . LEU B 1 185 ? -4.957 -25.328 -8.266 1 96.69 185 LEU B O 1
ATOM 3965 N N . GLN B 1 186 ? -4.223 -23.25 -8.523 1 95.88 186 GLN B N 1
ATOM 3966 C CA . GLN B 1 186 ? -3.797 -23.5 -9.898 1 95.88 186 GLN B CA 1
ATOM 3967 C C . GLN B 1 186 ? -2.68 -24.531 -9.953 1 95.88 186 GLN B C 1
ATOM 3969 O O . GLN B 1 186 ? -2.689 -25.406 -10.82 1 95.88 186 GLN B O 1
ATOM 3974 N N . GLN B 1 187 ? -1.7 -24.406 -9.07 1 96.5 187 GLN B N 1
ATOM 3975 C CA . GLN B 1 187 ? -0.601 -25.359 -9.008 1 96.5 187 GLN B CA 1
ATOM 3976 C C . GLN B 1 187 ? -1.116 -26.781 -8.758 1 96.5 187 GLN B C 1
ATOM 3978 O O . GLN B 1 187 ? -0.655 -27.734 -9.391 1 96.5 187 GLN B O 1
ATOM 3983 N N . LYS B 1 188 ? -2.068 -26.922 -7.867 1 96 188 LYS B N 1
ATOM 3984 C CA . LYS B 1 188 ? -2.637 -28.234 -7.551 1 96 188 LYS B CA 1
ATOM 3985 C C . LYS B 1 188 ? -3.354 -28.828 -8.758 1 96 188 LYS B C 1
ATOM 3987 O O . LYS B 1 188 ? -3.23 -30.016 -9.031 1 96 188 LYS B O 1
ATOM 3992 N N . GLU B 1 189 ? -4.078 -28.016 -9.445 1 96 189 GLU B N 1
ATOM 3993 C CA . GLU B 1 189 ? -4.801 -28.484 -10.625 1 96 189 GLU B CA 1
ATOM 3994 C C . GLU B 1 189 ? -3.836 -28.938 -11.719 1 96 189 GLU B C 1
ATOM 3996 O O . GLU B 1 189 ? -4.008 -30.016 -12.297 1 96 189 GLU B O 1
ATOM 4001 N N . ILE B 1 190 ? -2.822 -28.203 -11.992 1 95.19 190 ILE B N 1
ATOM 4002 C CA . ILE B 1 190 ? -1.84 -28.516 -13.023 1 95.19 190 ILE B CA 1
ATOM 4003 C C . ILE B 1 190 ? -1.088 -29.781 -12.641 1 95.19 190 ILE B C 1
ATOM 4005 O O . ILE B 1 190 ? -0.902 -30.672 -13.469 1 95.19 190 ILE B O 1
ATOM 4009 N N . SER B 1 191 ? -0.648 -29.859 -11.359 1 94.94 191 SER B N 1
ATOM 4010 C CA . SER B 1 191 ? 0.066 -31.031 -10.875 1 94.94 191 SER B CA 1
ATOM 4011 C C . SER B 1 191 ? -0.792 -32.281 -11 1 94.94 191 SER B C 1
ATOM 4013 O O . SER B 1 191 ? -0.295 -33.344 -11.383 1 94.94 191 SER B O 1
ATOM 4015 N N . SER B 1 192 ? -2.105 -32.156 -10.727 1 95.69 192 SER B N 1
ATOM 4016 C CA . SER B 1 192 ? -3.023 -33.281 -10.836 1 95.69 192 SER B CA 1
ATOM 4017 C C . SER B 1 192 ? -3.17 -33.75 -12.289 1 95.69 192 SER B C 1
ATOM 4019 O O . SER B 1 192 ? -3.223 -34.938 -12.562 1 95.69 192 SER B O 1
ATOM 4021 N N . ASN B 1 193 ? -3.197 -32.844 -13.141 1 94.25 193 ASN B N 1
ATOM 4022 C CA . ASN B 1 193 ? -3.311 -33.156 -14.562 1 94.25 193 ASN B CA 1
ATOM 4023 C C . ASN B 1 193 ? -2.066 -33.875 -15.07 1 94.25 193 ASN B C 1
ATOM 4025 O O . ASN B 1 193 ? -2.174 -34.875 -15.797 1 94.25 193 ASN B O 1
ATOM 4029 N N . ILE B 1 194 ? -0.902 -33.406 -14.688 1 94.19 194 ILE B N 1
ATOM 4030 C CA . ILE B 1 194 ? 0.35 -34.031 -15.094 1 94.19 194 ILE B CA 1
ATOM 4031 C C . ILE B 1 194 ? 0.433 -35.438 -14.5 1 94.19 194 ILE B C 1
ATOM 4033 O O . ILE B 1 194 ? 0.808 -36.406 -15.195 1 94.19 194 ILE B O 1
ATOM 4037 N N . SER B 1 195 ? 0.055 -35.562 -13.227 1 94.75 195 SER B N 1
ATOM 4038 C CA . SER B 1 195 ? 0.104 -36.844 -12.547 1 94.75 195 SER B CA 1
ATOM 4039 C C . SER B 1 195 ? -0.831 -37.844 -13.203 1 94.75 195 SER B C 1
ATOM 4041 O O . SER B 1 195 ? -0.484 -39.031 -13.352 1 94.75 195 SER B O 1
ATOM 4043 N N . SER B 1 196 ? -2.043 -37.406 -13.594 1 95.5 196 SER B N 1
ATOM 4044 C CA . SER B 1 196 ? -3.002 -38.281 -14.242 1 95.5 196 SER B CA 1
ATOM 4045 C C . SER B 1 196 ? -2.467 -38.812 -15.578 1 95.5 196 SER B C 1
ATOM 4047 O O . SER B 1 196 ? -2.566 -40 -15.875 1 95.5 196 SER B O 1
ATOM 4049 N N . ARG B 1 197 ? -1.832 -37.938 -16.359 1 95 197 ARG B N 1
ATOM 4050 C CA . ARG B 1 197 ? -1.242 -38.344 -17.625 1 95 197 ARG B CA 1
ATOM 4051 C C . ARG B 1 197 ? -0.07 -39.312 -17.422 1 95 197 ARG B C 1
ATOM 4053 O O . ARG B 1 197 ? 0.075 -40.281 -18.141 1 95 197 ARG B O 1
ATOM 4060 N N . THR B 1 198 ? 0.753 -39.031 -16.391 1 95.38 198 THR B N 1
ATOM 4061 C CA . THR B 1 198 ? 1.892 -39.875 -16.078 1 95.38 198 THR B CA 1
ATOM 4062 C C . THR B 1 198 ? 1.425 -41.281 -15.695 1 95.38 198 THR B C 1
ATOM 4064 O O . THR B 1 198 ? 2.025 -42.281 -16.109 1 95.38 198 THR B O 1
ATOM 4067 N N . LEU B 1 199 ? 0.336 -41.344 -14.969 1 96.69 199 LEU B N 1
ATOM 4068 C CA . LEU B 1 199 ? -0.207 -42.656 -14.578 1 96.69 199 LEU B CA 1
ATOM 4069 C C . LEU B 1 199 ? -0.673 -43.438 -15.805 1 96.69 199 LEU B C 1
ATOM 4071 O O . LEU B 1 199 ? -0.453 -44.656 -15.891 1 96.69 199 LEU B O 1
ATOM 4075 N N . GLU B 1 200 ? -1.305 -42.719 -16.688 1 96.38 200 GLU B N 1
ATOM 4076 C CA . GLU B 1 200 ? -1.75 -43.375 -17.922 1 96.38 200 GLU B CA 1
ATOM 4077 C C . GLU B 1 200 ? -0.564 -43.875 -18.734 1 96.38 200 GLU B C 1
ATOM 4079 O O . GLU B 1 200 ? -0.607 -45 -19.281 1 96.38 200 GLU B O 1
ATOM 4084 N N . LEU B 1 201 ? 0.471 -43.125 -18.828 1 96.56 201 LEU B N 1
ATOM 4085 C CA . LEU B 1 201 ? 1.675 -43.531 -19.547 1 96.56 201 LEU B CA 1
ATOM 4086 C C . LEU B 1 201 ? 2.34 -44.719 -18.891 1 96.56 201 LEU B C 1
ATOM 4088 O O . LEU B 1 201 ? 2.844 -45.625 -19.578 1 96.56 201 LEU B O 1
ATOM 4092 N N . GLN B 1 202 ? 2.348 -44.688 -17.609 1 97.06 202 GLN B N 1
ATOM 4093 C CA . GLN B 1 202 ? 2.898 -45.844 -16.875 1 97.06 202 GLN B CA 1
ATOM 4094 C C . GLN B 1 202 ? 2.133 -47.125 -17.203 1 97.06 202 GLN B C 1
ATOM 4096 O O . GLN B 1 202 ? 2.729 -48.188 -17.328 1 97.06 202 GLN B O 1
ATOM 4101 N N . GLY B 1 203 ? 0.823 -46.969 -17.344 1 96.62 203 GLY B N 1
ATOM 4102 C CA . GLY B 1 203 ? 0.019 -48.125 -17.75 1 96.62 203 GLY B CA 1
ATOM 4103 C C . GLY B 1 203 ? 0.369 -48.625 -19.125 1 96.62 203 GLY B C 1
ATOM 4104 O O . GLY B 1 203 ? 0.461 -49.844 -19.344 1 96.62 203 GLY B O 1
ATOM 4105 N N . LYS B 1 204 ? 0.597 -47.75 -20 1 96.19 204 LYS B N 1
ATOM 4106 C CA . LYS B 1 204 ? 0.979 -48.125 -21.344 1 96.19 204 LYS B CA 1
ATOM 4107 C C . LYS B 1 204 ? 2.379 -48.75 -21.375 1 96.19 204 LYS B C 1
ATOM 4109 O O . LYS B 1 204 ? 2.639 -49.688 -22.125 1 96.19 204 LYS B O 1
ATOM 4114 N N . LEU B 1 205 ? 3.283 -48.156 -20.625 1 96.88 205 LEU B N 1
ATOM 4115 C CA . LEU B 1 205 ? 4.633 -48.719 -20.516 1 96.88 205 LEU B CA 1
ATOM 4116 C C . LEU B 1 205 ? 4.598 -50.156 -20.047 1 96.88 205 LEU B C 1
ATOM 4118 O O . LEU B 1 205 ? 5.293 -51.031 -20.594 1 96.88 205 LEU B O 1
ATOM 4122 N N . GLN B 1 206 ? 3.764 -50.375 -19.031 1 96.75 206 GLN B N 1
ATOM 4123 C CA . GLN B 1 206 ? 3.633 -51.719 -18.5 1 96.75 206 GLN B CA 1
ATOM 4124 C C . GLN B 1 206 ? 3.123 -52.688 -19.578 1 96.75 206 GLN B C 1
ATOM 4126 O O . GLN B 1 206 ? 3.604 -53.812 -19.703 1 96.75 206 GLN B O 1
ATOM 4131 N N . LYS B 1 207 ? 2.176 -52.25 -20.328 1 95.19 207 LYS B N 1
ATOM 4132 C CA . LYS B 1 207 ? 1.644 -53.062 -21.422 1 95.19 207 LYS B CA 1
ATOM 4133 C C . LYS B 1 207 ? 2.73 -53.406 -22.438 1 95.19 207 LYS B C 1
ATOM 4135 O O . LYS B 1 207 ? 2.842 -54.562 -22.875 1 95.19 207 LYS B O 1
ATOM 4140 N N . VAL B 1 208 ? 3.531 -52.5 -22.812 1 95.62 208 VAL B N 1
ATOM 4141 C CA . VAL B 1 208 ? 4.578 -52.719 -23.797 1 95.62 208 VAL B CA 1
ATOM 4142 C C . VAL B 1 208 ? 5.66 -53.625 -23.219 1 95.62 208 VAL B C 1
ATOM 4144 O O . VAL B 1 208 ? 6.219 -54.469 -23.922 1 95.62 208 VAL B O 1
ATOM 4147 N N . GLN B 1 209 ? 5.926 -53.469 -21.984 1 95.75 209 GLN B N 1
ATOM 4148 C CA . GLN B 1 209 ? 6.891 -54.344 -21.328 1 95.75 209 GLN B CA 1
ATOM 4149 C C . GLN B 1 209 ? 6.398 -55.781 -21.297 1 95.75 209 GLN B C 1
ATOM 4151 O O . GLN B 1 209 ? 7.184 -56.719 -21.453 1 95.75 209 GLN B O 1
ATOM 4156 N N . GLU B 1 210 ? 5.129 -55.938 -21.047 1 91.12 210 GLU B N 1
ATOM 4157 C CA . GLU B 1 210 ? 4.547 -57.281 -21.109 1 91.12 210 GLU B CA 1
ATOM 4158 C C . GLU B 1 210 ? 4.668 -57.875 -22.5 1 91.12 210 GLU B C 1
ATOM 4160 O O . GLU B 1 210 ? 4.93 -59.062 -22.641 1 91.12 210 GLU B O 1
ATOM 4165 N N . LEU B 1 211 ? 4.477 -57.062 -23.5 1 91.25 211 LEU B N 1
ATOM 4166 C CA . LEU B 1 211 ? 4.656 -57.531 -24.875 1 91.25 211 LEU B CA 1
ATOM 4167 C C . LEU B 1 211 ? 6.102 -57.938 -25.109 1 91.25 211 LEU B C 1
ATOM 4169 O O . LEU B 1 211 ? 6.355 -58.969 -25.75 1 91.25 211 LEU B O 1
ATOM 4173 N N . LYS B 1 212 ? 7.008 -57.156 -24.688 1 91.5 212 LYS B N 1
ATOM 4174 C CA . LYS B 1 212 ? 8.422 -57.5 -24.797 1 91.5 212 LYS B CA 1
ATOM 4175 C C . LYS B 1 212 ? 8.719 -58.812 -24.109 1 91.5 212 LYS B C 1
ATOM 4177 O O . LYS B 1 212 ? 9.469 -59.656 -24.625 1 91.5 212 LYS B O 1
ATOM 4182 N N . GLY B 1 213 ? 8.133 -59 -22.922 1 87.5 213 GLY B N 1
ATOM 4183 C CA . GLY B 1 213 ? 8.281 -60.25 -22.219 1 87.5 213 GLY B CA 1
ATOM 4184 C C . GLY B 1 213 ? 7.738 -61.438 -23 1 87.5 213 GLY B C 1
ATOM 4185 O O . GLY B 1 213 ? 8.352 -62.5 -23.016 1 87.5 213 GLY B O 1
ATOM 4186 N N . ARG B 1 214 ? 6.637 -61.25 -23.578 1 86.44 214 ARG B N 1
ATOM 4187 C CA . ARG B 1 214 ? 6.043 -62.281 -24.391 1 86.44 214 ARG B CA 1
ATOM 4188 C C . ARG B 1 214 ? 6.934 -62.625 -25.578 1 86.44 214 ARG B C 1
ATOM 4190 O O . ARG B 1 214 ? 7.098 -63.812 -25.922 1 86.44 214 ARG B O 1
ATOM 4197 N N . MET B 1 215 ? 7.406 -61.594 -26.188 1 88.69 215 MET B N 1
ATOM 4198 C CA . MET B 1 215 ? 8.32 -61.812 -27.312 1 88.69 215 MET B CA 1
ATOM 4199 C C . MET B 1 215 ? 9.508 -62.656 -26.875 1 88.69 215 MET B C 1
ATOM 4201 O O . MET B 1 215 ? 9.891 -63.594 -27.594 1 88.69 215 MET B O 1
ATOM 4205 N N . ASN B 1 216 ? 10.008 -62.375 -25.766 1 84.81 216 ASN B N 1
ATOM 4206 C CA . ASN B 1 216 ? 11.133 -63.125 -25.234 1 84.81 216 ASN B CA 1
ATOM 4207 C C . ASN B 1 216 ? 10.734 -64.562 -24.953 1 84.81 216 ASN B C 1
ATOM 4209 O O . ASN B 1 216 ? 11.516 -65.5 -25.188 1 84.81 216 ASN B O 1
ATOM 4213 N N . ALA B 1 217 ? 9.578 -64.75 -24.391 1 81.06 217 ALA B N 1
ATOM 4214 C CA . ALA B 1 217 ? 9.086 -66.062 -24.109 1 81.06 217 ALA B CA 1
ATOM 4215 C C . ALA B 1 217 ? 8.922 -66.875 -25.375 1 81.06 217 ALA B C 1
ATOM 4217 O O . ALA B 1 217 ? 9.266 -68.062 -25.422 1 81.06 217 ALA B O 1
ATOM 4218 N N . PHE B 1 218 ? 8.461 -66.25 -26.406 1 80.94 218 PHE B N 1
ATOM 4219 C CA . PHE B 1 218 ? 8.32 -66.938 -27.703 1 80.94 218 PHE B CA 1
ATOM 4220 C C . PHE B 1 218 ? 9.68 -67.375 -28.25 1 80.94 218 PHE B C 1
ATOM 4222 O O . PHE B 1 218 ? 9.836 -68.438 -28.75 1 80.94 218 PHE B O 1
ATOM 4229 N N . GLU B 1 219 ? 10.562 -66.5 -28.219 1 77.94 219 GLU B N 1
ATOM 4230 C CA . GLU B 1 219 ? 11.898 -66.812 -28.719 1 77.94 219 GLU B CA 1
ATOM 4231 C C . GLU B 1 219 ? 12.516 -68 -28 1 77.94 219 GLU B C 1
ATOM 4233 O O . GLU B 1 219 ? 13.242 -68.812 -28.594 1 77.94 219 GLU B O 1
ATOM 4238 N N . GLY B 1 220 ? 12.188 -68.188 -26.797 1 73 220 GLY B N 1
ATOM 4239 C CA . GLY B 1 220 ? 12.836 -69.25 -26.016 1 73 220 GLY B CA 1
ATOM 4240 C C . GLY B 1 220 ? 12.109 -70.562 -26.062 1 73 220 GLY B C 1
ATOM 4241 O O . GLY B 1 220 ? 12.742 -71.625 -26.016 1 73 220 GLY B O 1
ATOM 4242 N N . TYR B 1 221 ? 10.727 -70.438 -26.234 1 69.88 221 TYR B N 1
ATOM 4243 C CA . TYR B 1 221 ? 10.016 -71.688 -25.938 1 69.88 221 TYR B CA 1
ATOM 4244 C C . TYR B 1 221 ? 9.07 -72.062 -27.062 1 69.88 221 TYR B C 1
ATOM 4246 O O . TYR B 1 221 ? 8.586 -73.188 -27.125 1 69.88 221 TYR B O 1
ATOM 4254 N N . ALA B 1 222 ? 8.836 -71.188 -27.953 1 71.88 222 ALA B N 1
ATOM 4255 C CA . ALA B 1 222 ? 7.762 -71.438 -28.906 1 71.88 222 ALA B CA 1
ATOM 4256 C C . ALA B 1 222 ? 8.305 -72 -30.203 1 71.88 222 ALA B C 1
ATOM 4258 O O . ALA B 1 222 ? 9.477 -71.875 -30.531 1 71.88 222 ALA B O 1
ATOM 4259 N N . SER B 1 223 ? 7.414 -72.812 -30.844 1 73.38 223 SER B N 1
ATOM 4260 C CA . SER B 1 223 ? 7.719 -73.312 -32.188 1 73.38 223 SER B CA 1
ATOM 4261 C C . SER B 1 223 ? 7.691 -72.188 -33.188 1 73.38 223 SER B C 1
ATOM 4263 O O . SER B 1 223 ? 7.266 -71.062 -32.875 1 73.38 223 SER B O 1
ATOM 4265 N N . ASP B 1 224 ? 8.219 -72.5 -34.375 1 78.19 224 ASP B N 1
ATOM 4266 C CA . ASP B 1 224 ? 8.219 -71.5 -35.438 1 78.19 224 ASP B CA 1
ATOM 4267 C C . ASP B 1 224 ? 6.797 -71.062 -35.75 1 78.19 224 ASP B C 1
ATOM 4269 O O . ASP B 1 224 ? 6.559 -69.875 -35.969 1 78.19 224 ASP B O 1
ATOM 4273 N N . THR B 1 225 ? 5.938 -72 -35.844 1 76.56 225 THR B N 1
ATOM 4274 C CA . THR B 1 225 ? 4.547 -71.625 -36.125 1 76.56 225 THR B CA 1
ATOM 4275 C C . THR B 1 225 ? 3.961 -70.75 -35.031 1 76.56 225 THR B C 1
ATOM 4277 O O . THR B 1 225 ? 3.324 -69.75 -35.344 1 76.56 225 THR B O 1
ATOM 4280 N N . HIS B 1 226 ? 4.223 -71.062 -33.844 1 77.12 226 HIS B N 1
ATOM 4281 C CA . HIS B 1 226 ? 3.717 -70.312 -32.719 1 77.12 226 HIS B CA 1
ATOM 4282 C C . HIS B 1 226 ? 4.352 -68.938 -32.656 1 77.12 226 HIS B C 1
ATOM 4284 O O . HIS B 1 226 ? 3.68 -67.938 -32.375 1 77.12 226 HIS B O 1
ATOM 4290 N N . MET B 1 227 ? 5.582 -68.875 -32.938 1 82.62 227 MET B N 1
ATOM 4291 C CA . MET B 1 227 ? 6.277 -67.625 -33 1 82.62 227 MET B CA 1
ATOM 4292 C C . MET B 1 227 ? 5.715 -66.688 -34.094 1 82.62 227 MET B C 1
ATOM 4294 O O . MET B 1 227 ? 5.547 -65.5 -33.875 1 82.62 227 MET B O 1
ATOM 4298 N N . PHE B 1 228 ? 5.449 -67.375 -35.188 1 84.12 228 PHE B N 1
ATOM 4299 C CA . PHE B 1 228 ? 4.887 -66.625 -36.312 1 84.12 228 PHE B CA 1
ATOM 4300 C C . PHE B 1 228 ? 3.557 -66 -35.938 1 84.12 228 PHE B C 1
ATOM 4302 O O . PHE B 1 228 ? 3.336 -64.812 -36.219 1 84.12 228 PHE B O 1
ATOM 4309 N N . LEU B 1 229 ? 2.709 -66.688 -35.344 1 82.12 229 LEU B N 1
ATOM 4310 C CA . LEU B 1 229 ? 1.408 -66.188 -34.906 1 82.12 229 LEU B CA 1
ATOM 4311 C C . LEU B 1 229 ? 1.561 -65.125 -33.781 1 82.12 229 LEU B C 1
ATOM 4313 O O . LEU B 1 229 ? 0.886 -64.125 -33.781 1 82.12 229 LEU B O 1
ATOM 4317 N N . GLY B 1 230 ? 2.439 -65.375 -32.875 1 83.06 230 GLY B N 1
ATOM 4318 C CA . GLY B 1 230 ? 2.674 -64.5 -31.734 1 83.06 230 GLY B CA 1
ATOM 4319 C C . GLY B 1 230 ? 3.207 -63.156 -32.125 1 83.06 230 GLY B C 1
ATOM 4320 O O . GLY B 1 230 ? 2.762 -62.125 -31.609 1 83.06 230 GLY B O 1
ATOM 4321 N N . ILE B 1 231 ? 4.137 -63.125 -33.031 1 85.06 231 ILE B N 1
ATOM 4322 C CA . ILE B 1 231 ? 4.754 -61.906 -33.469 1 85.06 231 ILE B CA 1
ATOM 4323 C C . ILE B 1 231 ? 3.697 -61 -34.094 1 85.06 231 ILE B C 1
ATOM 4325 O O . ILE B 1 231 ? 3.723 -59.781 -33.906 1 85.06 231 ILE B O 1
ATOM 4329 N N . ARG B 1 232 ? 2.824 -61.562 -34.844 1 83.75 232 ARG B N 1
ATOM 4330 C CA . ARG B 1 232 ? 1.771 -60.781 -35.469 1 83.75 232 ARG B CA 1
ATOM 4331 C C . ARG B 1 232 ? 0.847 -60.156 -34.438 1 83.75 232 ARG B C 1
ATOM 4333 O O . ARG B 1 232 ? 0.468 -58.969 -34.562 1 83.75 232 ARG B O 1
ATOM 4340 N N . LYS B 1 233 ? 0.484 -60.938 -33.469 1 84.69 233 LYS B N 1
ATOM 4341 C CA . LYS B 1 233 ? -0.361 -60.438 -32.406 1 84.69 233 LYS B CA 1
ATOM 4342 C C . LYS B 1 233 ? 0.349 -59.312 -31.641 1 84.69 233 LYS B C 1
ATOM 4344 O O . LYS B 1 233 ? -0.246 -58.25 -31.359 1 84.69 233 LYS B O 1
ATOM 4349 N N . ILE B 1 234 ? 1.647 -59.562 -31.344 1 88.88 234 ILE B N 1
ATOM 4350 C CA . ILE B 1 234 ? 2.436 -58.562 -30.625 1 88.88 234 ILE B CA 1
ATOM 4351 C C . ILE B 1 234 ? 2.531 -57.281 -31.438 1 88.88 234 ILE B C 1
ATOM 4353 O O . ILE B 1 234 ? 2.42 -56.156 -30.891 1 88.88 234 ILE B O 1
ATOM 4357 N N . SER B 1 235 ? 2.713 -57.438 -32.719 1 88.06 235 SER B N 1
ATOM 4358 C CA . SER B 1 235 ? 2.824 -56.281 -33.594 1 88.06 235 SER B CA 1
ATOM 4359 C C . SER B 1 235 ? 1.547 -55.438 -33.594 1 88.06 235 SER B C 1
ATOM 4361 O O . SER B 1 235 ? 1.602 -54.219 -33.5 1 88.06 235 SER B O 1
ATOM 4363 N N . THR B 1 236 ? 0.381 -56.062 -33.688 1 87.69 236 THR B N 1
ATOM 4364 C CA . THR B 1 236 ? -0.897 -55.375 -33.688 1 87.69 236 THR B CA 1
ATOM 4365 C C . THR B 1 236 ? -1.107 -54.656 -32.344 1 87.69 236 THR B C 1
ATOM 4367 O O . THR B 1 236 ? -1.516 -53.5 -32.312 1 87.69 236 THR B O 1
ATOM 4370 N N . GLU B 1 237 ? -0.834 -55.344 -31.25 1 90.25 237 GLU B N 1
ATOM 4371 C CA . GLU B 1 237 ? -1.011 -54.75 -29.922 1 90.25 237 GLU B CA 1
ATOM 4372 C C . GLU B 1 237 ? -0.048 -53.594 -29.703 1 90.25 237 GLU B C 1
ATOM 4374 O O . GLU B 1 237 ? -0.393 -52.594 -29.031 1 90.25 237 GLU B O 1
ATOM 4379 N N . LEU B 1 238 ? 1.197 -53.75 -30.203 1 92.44 238 LEU B N 1
ATOM 4380 C CA . LEU B 1 238 ? 2.174 -52.688 -30.094 1 92.44 238 LEU B CA 1
ATOM 4381 C C . LEU B 1 238 ? 1.706 -51.438 -30.859 1 92.44 238 LEU B C 1
ATOM 4383 O O . LEU B 1 238 ? 1.821 -50.312 -30.359 1 92.44 238 LEU B O 1
ATOM 4387 N N . TYR B 1 239 ? 1.166 -51.656 -32.062 1 90.62 239 TYR B N 1
ATOM 4388 C CA . TYR B 1 239 ? 0.652 -50.531 -32.844 1 90.62 239 TYR B CA 1
ATOM 4389 C C . TYR B 1 239 ? -0.466 -49.812 -32.125 1 90.62 239 TYR B C 1
ATOM 4391 O O . TYR B 1 239 ? -0.489 -48.562 -32.062 1 90.62 239 TYR B O 1
ATOM 4399 N N . ASP B 1 240 ? -1.38 -50.531 -31.531 1 92 240 ASP B N 1
ATOM 4400 C CA . ASP B 1 240 ? -2.473 -49.938 -30.766 1 92 240 ASP B CA 1
ATOM 4401 C C . ASP B 1 240 ? -1.941 -49.125 -29.594 1 92 240 ASP B C 1
ATOM 4403 O O . ASP B 1 240 ? -2.428 -48 -29.328 1 92 240 ASP B O 1
ATOM 4407 N N . ALA B 1 241 ? -0.95 -49.656 -28.953 1 93.75 241 ALA B N 1
ATOM 4408 C CA . ALA B 1 241 ? -0.366 -48.969 -27.812 1 93.75 241 ALA B CA 1
ATOM 4409 C C . ALA B 1 241 ? 0.277 -47.656 -28.25 1 93.75 241 ALA B C 1
ATOM 4411 O O . ALA B 1 241 ? 0.14 -46.625 -27.562 1 93.75 241 ALA B O 1
ATOM 4412 N N . ILE B 1 242 ? 0.96 -47.656 -29.375 1 92.19 242 ILE B N 1
ATOM 4413 C CA . ILE B 1 242 ? 1.634 -46.469 -29.875 1 92.19 242 ILE B CA 1
ATOM 4414 C C . ILE B 1 242 ? 0.603 -45.406 -30.203 1 92.19 242 ILE B C 1
ATOM 4416 O O . ILE B 1 242 ? 0.797 -44.219 -29.875 1 92.19 242 ILE B O 1
ATOM 4420 N N . GLU B 1 243 ? -0.52 -45.781 -30.828 1 92.06 243 GLU B N 1
ATOM 4421 C CA . GLU B 1 243 ? -1.568 -44.844 -31.156 1 92.06 243 GLU B CA 1
ATOM 4422 C C . GLU B 1 243 ? -2.18 -44.219 -29.906 1 92.06 243 GLU B C 1
ATOM 4424 O O . GLU B 1 243 ? -2.479 -43.031 -29.875 1 92.06 243 GLU B O 1
ATOM 4429 N N . GLU B 1 244 ? -2.344 -45 -28.891 1 93.81 244 GLU B N 1
ATOM 4430 C CA . GLU B 1 244 ? -2.883 -44.5 -27.625 1 93.81 244 GLU B CA 1
ATOM 4431 C C . GLU B 1 244 ? -1.922 -43.531 -26.969 1 93.81 244 GLU B C 1
ATOM 4433 O O . GLU B 1 244 ? -2.346 -42.5 -26.438 1 93.81 244 GLU B O 1
ATOM 4438 N N . ILE B 1 245 ? -0.632 -43.875 -26.984 1 93.88 245 ILE B N 1
ATOM 4439 C CA . ILE B 1 245 ? 0.384 -43 -26.406 1 93.88 245 ILE B CA 1
ATOM 4440 C C . ILE B 1 245 ? 0.432 -41.688 -27.156 1 93.88 245 ILE B C 1
ATOM 4442 O O . ILE B 1 245 ? 0.523 -40.625 -26.531 1 93.88 245 ILE B O 1
ATOM 4446 N N . LYS B 1 246 ? 0.369 -41.719 -28.484 1 90.81 246 LYS B N 1
ATOM 4447 C CA . LYS B 1 246 ? 0.339 -40.531 -29.297 1 90.81 246 LYS B CA 1
ATOM 4448 C C . LYS B 1 246 ? -0.863 -39.656 -28.938 1 90.81 246 LYS B C 1
ATOM 4450 O O . LYS B 1 246 ? -0.738 -38.438 -28.828 1 90.81 246 LYS B O 1
ATOM 4455 N N . SER B 1 247 ? -1.996 -40.281 -28.766 1 91.75 247 SER B N 1
ATOM 4456 C CA . SER B 1 247 ? -3.215 -39.531 -28.438 1 91.75 247 SER B CA 1
ATOM 4457 C C . SER B 1 247 ? -3.09 -38.844 -27.078 1 91.75 247 SER B C 1
ATOM 4459 O O . SER B 1 247 ? -3.576 -37.75 -26.906 1 91.75 247 SER B O 1
ATOM 4461 N N . LEU B 1 248 ? -2.379 -39.5 -26.125 1 91.5 248 LEU B N 1
ATOM 4462 C CA . LEU B 1 248 ? -2.199 -38.938 -24.781 1 91.5 248 LEU B CA 1
ATOM 4463 C C . LEU B 1 248 ? -1.288 -37.719 -24.797 1 91.5 248 LEU B C 1
ATOM 4465 O O . LEU B 1 248 ? -1.376 -36.844 -23.922 1 91.5 248 LEU B O 1
ATOM 4469 N N . THR B 1 249 ? -0.387 -37.625 -25.75 1 89.06 249 THR B N 1
ATOM 4470 C CA . THR B 1 249 ? 0.624 -36.562 -25.766 1 89.06 249 THR B CA 1
ATOM 4471 C C . THR B 1 249 ? 0.267 -35.5 -26.781 1 89.06 249 THR B C 1
ATOM 4473 O O . THR B 1 249 ? 1.081 -34.625 -27.062 1 89.06 249 THR B O 1
ATOM 4476 N N . GLU B 1 250 ? -0.953 -35.594 -27.344 1 87.12 250 GLU B N 1
ATOM 4477 C CA . GLU B 1 250 ? -1.375 -34.625 -28.344 1 87.12 250 GLU B CA 1
ATOM 4478 C C . GLU B 1 250 ? -1.558 -33.219 -27.75 1 87.12 250 GLU B C 1
ATOM 4480 O O . GLU B 1 250 ? -1.191 -32.219 -28.359 1 87.12 250 GLU B O 1
ATOM 4485 N N . ASN B 1 251 ? -2.09 -33.188 -26.578 1 87.69 251 ASN B N 1
ATOM 4486 C CA . ASN B 1 251 ? -2.357 -31.906 -25.938 1 87.69 251 ASN B CA 1
ATOM 4487 C C . ASN B 1 251 ? -1.17 -31.438 -25.094 1 87.69 251 ASN B C 1
ATOM 4489 O O . ASN B 1 251 ? -0.537 -32.219 -24.406 1 87.69 251 ASN B O 1
ATOM 4493 N N . PRO B 1 252 ? -0.872 -30.203 -25.281 1 90.75 252 PRO B N 1
ATOM 4494 C CA . PRO B 1 252 ? 0.24 -29.672 -24.484 1 90.75 252 PRO B CA 1
ATOM 4495 C C . PRO B 1 252 ? -0.084 -29.594 -23 1 90.75 252 PRO B C 1
ATOM 4497 O O . PRO B 1 252 ? -1.255 -29.656 -22.609 1 90.75 252 PRO B O 1
ATOM 4500 N N . ILE B 1 253 ? 1.051 -29.547 -22.203 1 89.25 253 ILE B N 1
ATOM 4501 C CA . ILE B 1 253 ? 0.918 -29.344 -20.766 1 89.25 253 ILE B CA 1
ATOM 4502 C C . ILE B 1 253 ? 0.977 -27.859 -20.438 1 89.25 253 ILE B C 1
ATOM 4504 O O . ILE B 1 253 ? 1.786 -27.125 -21 1 89.25 253 ILE B O 1
ATOM 4508 N N . VAL B 1 254 ? -0.002 -27.469 -19.578 1 90.81 254 VAL B N 1
ATOM 4509 C CA . VAL B 1 254 ? -0.047 -26.062 -19.141 1 90.81 254 VAL B CA 1
ATOM 4510 C C . VAL B 1 254 ? 0.74 -25.906 -17.844 1 90.81 254 VAL B C 1
ATOM 4512 O O . VAL B 1 254 ? 0.536 -26.656 -16.891 1 90.81 254 VAL B O 1
ATOM 4515 N N . VAL B 1 255 ? 1.769 -24.953 -17.906 1 90.56 255 VAL B N 1
ATOM 4516 C CA . VAL B 1 255 ? 2.566 -24.703 -16.719 1 90.56 255 VAL B CA 1
ATOM 4517 C C . VAL B 1 255 ? 2.568 -23.203 -16.406 1 90.56 255 VAL B C 1
ATOM 4519 O O . VAL B 1 255 ? 2.398 -22.375 -17.312 1 90.56 255 VAL B O 1
ATOM 4522 N N . MET B 1 256 ? 2.734 -22.969 -15.086 1 93.81 256 MET B N 1
ATOM 4523 C CA . MET B 1 256 ? 2.797 -21.578 -14.672 1 93.81 256 MET B CA 1
ATOM 4524 C C . MET B 1 256 ? 4.117 -20.938 -15.094 1 93.81 256 MET B C 1
ATOM 4526 O O . MET B 1 256 ? 5.164 -21.578 -15.055 1 93.81 256 MET B O 1
ATOM 4530 N N . LYS B 1 257 ? 4.055 -19.641 -15.578 1 91.62 257 LYS B N 1
ATOM 4531 C CA . LYS B 1 257 ? 5.27 -19.031 -16.109 1 91.62 257 LYS B CA 1
ATOM 4532 C C . LYS B 1 257 ? 5.621 -17.766 -15.344 1 91.62 257 LYS B C 1
ATOM 4534 O O . LYS B 1 257 ? 6.621 -17.719 -14.617 1 91.62 257 LYS B O 1
ATOM 4539 N N . GLU B 1 258 ? 4.746 -16.703 -15.453 1 93.75 258 GLU B N 1
ATOM 4540 C CA . GLU B 1 258 ? 5.148 -15.43 -14.867 1 93.75 258 GLU B CA 1
ATOM 4541 C C . GLU B 1 258 ? 3.947 -14.688 -14.297 1 93.75 258 GLU B C 1
ATOM 4543 O O . GLU B 1 258 ? 2.805 -14.961 -14.664 1 93.75 258 GLU B O 1
ATOM 4548 N N . LEU B 1 259 ? 4.418 -13.852 -13.336 1 94.25 259 LEU B N 1
ATOM 4549 C CA . LEU B 1 259 ? 3.424 -12.961 -12.75 1 94.25 259 LEU B CA 1
ATOM 4550 C C . LEU B 1 259 ? 3.248 -11.711 -13.602 1 94.25 259 LEU B C 1
ATOM 4552 O O . LEU B 1 259 ? 4.223 -11.016 -13.898 1 94.25 259 LEU B O 1
ATOM 4556 N N . GLN B 1 260 ? 2.051 -11.477 -14.039 1 95.06 260 GLN B N 1
ATOM 4557 C CA . GLN B 1 260 ? 1.69 -10.219 -14.688 1 95.06 260 GLN B CA 1
ATOM 4558 C C . GLN B 1 260 ? 0.988 -9.281 -13.703 1 95.06 260 GLN B C 1
ATOM 4560 O O . GLN B 1 260 ? -0.177 -9.492 -13.359 1 95.06 260 GLN B O 1
ATOM 4565 N N . ILE B 1 261 ? 1.721 -8.203 -13.406 1 94.62 261 ILE B N 1
ATOM 4566 C CA . ILE B 1 261 ? 1.229 -7.27 -12.398 1 94.62 261 ILE B CA 1
ATOM 4567 C C . ILE B 1 261 ? 0.073 -6.453 -12.969 1 94.62 261 ILE B C 1
ATOM 4569 O O . ILE B 1 261 ? 0.122 -6.02 -14.125 1 94.62 261 ILE B O 1
ATOM 4573 N N . ALA B 1 262 ? -0.886 -6.273 -12.125 1 92.38 262 ALA B N 1
ATOM 4574 C CA . ALA B 1 262 ? -2.037 -5.477 -12.539 1 92.38 262 ALA B CA 1
ATOM 4575 C C . ALA B 1 262 ? -1.626 -4.035 -12.836 1 92.38 262 ALA B C 1
ATOM 4577 O O . ALA B 1 262 ? -0.777 -3.469 -12.141 1 92.38 262 ALA B O 1
ATOM 4578 N N . ASP B 1 263 ? -2.258 -3.424 -13.781 1 89.81 263 ASP B N 1
ATOM 4579 C CA . ASP B 1 263 ? -1.958 -2.057 -14.188 1 89.81 263 ASP B CA 1
ATOM 4580 C C . ASP B 1 263 ? -2.188 -1.075 -13.039 1 89.81 263 ASP B C 1
ATOM 4582 O O . ASP B 1 263 ? -1.443 -0.104 -12.891 1 89.81 263 ASP B O 1
ATOM 4586 N N . SER B 1 264 ? -3.248 -1.302 -12.289 1 87.62 264 SER B N 1
ATOM 4587 C CA . SER B 1 264 ? -3.584 -0.417 -11.18 1 87.62 264 SER B CA 1
ATOM 4588 C C . SER B 1 264 ? -2.467 -0.386 -10.141 1 87.62 264 SER B C 1
ATOM 4590 O O . SER B 1 264 ? -2.184 0.662 -9.555 1 87.62 264 SER B O 1
ATOM 4592 N N . VAL B 1 265 ? -1.81 -1.501 -9.938 1 92 265 VAL B N 1
ATOM 4593 C CA . VAL B 1 265 ? -0.709 -1.586 -8.984 1 92 265 VAL B CA 1
ATOM 4594 C C . VAL B 1 265 ? 0.517 -0.868 -9.539 1 92 265 VAL B C 1
ATOM 4596 O O . VAL B 1 265 ? 1.169 -0.096 -8.836 1 92 265 VAL B O 1
ATOM 4599 N N . THR B 1 266 ? 0.798 -1.112 -10.828 1 90.38 266 THR B N 1
ATOM 4600 C CA . THR B 1 266 ? 1.928 -0.451 -11.477 1 90.38 266 THR B CA 1
ATOM 4601 C C . THR B 1 266 ? 1.742 1.064 -11.469 1 90.38 266 THR B C 1
ATOM 4603 O O . THR B 1 266 ? 2.691 1.81 -11.211 1 90.38 266 THR B O 1
ATOM 4606 N N . SER B 1 267 ? 0.542 1.477 -11.695 1 88.5 267 SER B N 1
ATOM 4607 C CA . SER 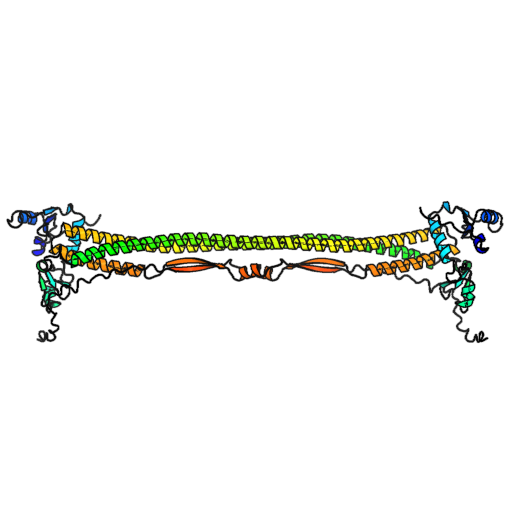B 1 267 ? 0.231 2.902 -11.68 1 88.5 267 SER B CA 1
ATOM 4608 C C . SER B 1 267 ? 0.431 3.494 -10.289 1 88.5 267 SER B C 1
ATOM 4610 O O . SER B 1 267 ? 0.964 4.598 -10.148 1 88.5 267 SER B O 1
ATOM 4612 N N . PHE B 1 268 ? 0.013 2.824 -9.297 1 90.31 268 PHE B N 1
ATOM 4613 C CA . PHE B 1 268 ? 0.179 3.289 -7.922 1 90.31 268 PHE B CA 1
ATOM 4614 C C . PHE B 1 268 ? 1.654 3.473 -7.586 1 90.31 268 PHE B C 1
ATOM 4616 O O . PHE B 1 268 ? 2.049 4.508 -7.043 1 90.31 268 PHE B O 1
ATOM 4623 N N . LEU B 1 269 ? 2.447 2.539 -7.91 1 90.69 269 LEU B N 1
ATOM 4624 C CA . LEU B 1 269 ? 3.869 2.566 -7.578 1 90.69 269 LEU B CA 1
ATOM 4625 C C . LEU B 1 269 ? 4.582 3.686 -8.328 1 90.69 269 LEU B C 1
ATOM 4627 O O . LEU B 1 269 ? 5.492 4.316 -7.793 1 90.69 269 LEU B O 1
ATOM 4631 N N . SER B 1 270 ? 4.109 4.031 -9.516 1 88.88 270 SER B N 1
ATOM 4632 C CA . SER B 1 270 ? 4.793 5.023 -10.328 1 88.88 270 SER B CA 1
ATOM 4633 C C . SER B 1 270 ? 4.234 6.422 -10.086 1 88.88 270 SER B C 1
ATOM 4635 O O . SER B 1 270 ? 4.977 7.406 -10.125 1 88.88 270 SER B O 1
ATOM 4637 N N . GLU B 1 271 ? 2.934 6.469 -9.734 1 86.5 271 GLU B N 1
ATOM 4638 C CA . GLU B 1 271 ? 2.287 7.777 -9.773 1 86.5 271 GLU B CA 1
ATOM 4639 C C . GLU B 1 271 ? 2.092 8.328 -8.359 1 86.5 271 GLU B C 1
ATOM 4641 O O . GLU B 1 271 ? 1.958 9.539 -8.18 1 86.5 271 GLU B O 1
ATOM 4646 N N . VAL B 1 272 ? 2.061 7.48 -7.422 1 88.88 272 VAL B N 1
ATOM 4647 C CA . VAL B 1 272 ? 1.733 7.984 -6.094 1 88.88 272 VAL B CA 1
ATOM 4648 C C . VAL B 1 272 ? 2.977 8.594 -5.449 1 88.88 272 VAL B C 1
ATOM 4650 O O . VAL B 1 272 ? 3.975 7.898 -5.234 1 88.88 272 VAL B O 1
ATOM 4653 N N . SER B 1 273 ? 2.914 9.961 -5.211 1 89.5 273 SER B N 1
ATOM 4654 C CA . SER B 1 273 ? 4.055 10.656 -4.625 1 89.5 273 SER B CA 1
ATOM 4655 C C . SER B 1 273 ? 3.691 11.281 -3.281 1 89.5 273 SER B C 1
ATOM 4657 O O . SER B 1 273 ? 4.574 11.641 -2.5 1 89.5 273 SER B O 1
ATOM 4659 N N . LEU B 1 274 ? 2.441 11.375 -3.027 1 92.25 274 LEU B N 1
ATOM 4660 C CA . LEU B 1 274 ? 1.983 11.906 -1.748 1 92.25 274 LEU B CA 1
ATOM 4661 C C . LEU B 1 274 ? 0.669 11.258 -1.329 1 92.25 274 LEU B C 1
ATOM 4663 O O . LEU B 1 274 ? -0.077 10.758 -2.174 1 92.25 274 LEU B O 1
ATOM 4667 N N . ILE B 1 275 ? 0.485 11.203 0.03 1 91.69 275 ILE B N 1
ATOM 4668 C CA . ILE B 1 275 ? -0.767 10.68 0.562 1 91.69 275 ILE B CA 1
ATOM 4669 C C . ILE B 1 275 ? -1.892 11.688 0.323 1 91.69 275 ILE B C 1
ATOM 4671 O O . ILE B 1 275 ? -3.012 11.305 -0.019 1 91.69 275 ILE B O 1
ATOM 4675 N N . GLY B 1 276 ? -1.622 12.961 0.466 1 92.06 276 GLY B N 1
ATOM 4676 C CA . GLY B 1 276 ? -2.584 14.047 0.329 1 92.06 276 GLY B CA 1
ATOM 4677 C C . GLY B 1 276 ? -2.027 15.391 0.744 1 92.06 276 GLY B C 1
ATOM 4678 O O . GLY B 1 276 ? -0.822 15.531 0.96 1 92.06 276 GLY B O 1
ATOM 4679 N N . HIS B 1 277 ? -2.932 16.406 0.604 1 92.81 277 HIS B N 1
ATOM 4680 C CA . HIS B 1 277 ? -2.576 17.75 1.018 1 92.81 277 HIS B CA 1
ATOM 4681 C C . HIS B 1 277 ? -3.506 18.25 2.119 1 92.81 277 HIS B C 1
ATOM 4683 O O . HIS B 1 277 ? -4.625 17.766 2.264 1 92.81 277 HIS B O 1
ATOM 4689 N N . VAL B 1 278 ? -2.877 19.109 2.891 1 94.94 278 VAL B N 1
ATOM 4690 C CA . VAL B 1 278 ? -3.672 19.703 3.965 1 94.94 278 VAL B CA 1
ATOM 4691 C C . VAL B 1 278 ? -4.402 20.938 3.449 1 94.94 278 VAL B C 1
ATOM 4693 O O . VAL B 1 278 ? -3.785 21.844 2.883 1 94.94 278 VAL B O 1
ATOM 4696 N N . LYS B 1 279 ? -5.719 21.016 3.578 1 94.06 279 LYS B N 1
ATOM 4697 C CA . LYS B 1 279 ? -6.516 22.203 3.293 1 94.06 279 LYS B CA 1
ATOM 4698 C C . LYS B 1 279 ? -6.539 23.156 4.492 1 94.06 279 LYS B C 1
ATOM 4700 O O . LYS B 1 279 ? -6.852 22.734 5.609 1 94.06 279 LYS B O 1
ATOM 4705 N N . ASN B 1 280 ? -6.18 24.375 4.184 1 92.81 280 ASN B N 1
ATOM 4706 C CA . ASN B 1 280 ? -6.141 25.359 5.25 1 92.81 280 ASN B CA 1
ATOM 4707 C C . ASN B 1 280 ? -7.402 26.219 5.266 1 92.81 280 ASN B C 1
ATOM 4709 O O . ASN B 1 280 ? -8.086 26.344 4.246 1 92.81 280 ASN B O 1
ATOM 4713 N N . ASP B 1 281 ? -7.758 26.672 6.484 1 91 281 ASP B N 1
ATOM 4714 C CA . ASP B 1 281 ? -8.844 27.625 6.684 1 91 281 ASP B CA 1
ATOM 4715 C C . ASP B 1 281 ? -8.305 28.984 7.125 1 91 281 ASP B C 1
ATOM 4717 O O . ASP B 1 281 ? -7.215 29.078 7.695 1 91 281 ASP B O 1
ATOM 4721 N N . ARG B 1 282 ? -9 30.016 6.664 1 91.38 282 ARG B N 1
ATOM 4722 C CA . ARG B 1 282 ? -8.68 31.375 7.09 1 91.38 282 ARG B CA 1
ATOM 4723 C C . ARG B 1 282 ? -9.719 31.906 8.07 1 91.38 282 ARG B C 1
ATOM 4725 O O . ARG B 1 282 ? -10.922 31.844 7.805 1 91.38 282 ARG B O 1
ATOM 4732 N N . THR B 1 283 ? -9.242 32.25 9.242 1 86 283 THR B N 1
ATOM 4733 C CA . THR B 1 283 ? -10.133 32.781 10.266 1 86 283 THR B CA 1
ATOM 4734 C C . THR B 1 283 ? -9.789 34.25 10.562 1 86 283 THR B C 1
ATOM 4736 O O . THR B 1 283 ? -8.641 34.562 10.844 1 86 283 THR B O 1
ATOM 4739 N N . HIS B 1 284 ? -10.789 35.094 10.469 1 86.56 284 HIS B N 1
ATOM 4740 C CA . HIS B 1 284 ? -10.617 36.5 10.781 1 86.56 284 HIS B CA 1
ATOM 4741 C C . HIS B 1 284 ? -10.992 36.781 12.234 1 86.56 284 HIS B C 1
ATOM 4743 O O . HIS B 1 284 ? -12.109 36.469 12.656 1 86.56 284 HIS B O 1
ATOM 4749 N N . ILE B 1 285 ? -9.984 37.188 13.008 1 86 285 ILE B N 1
ATOM 4750 C CA . ILE B 1 285 ? -10.242 37.656 14.367 1 86 285 ILE B CA 1
ATOM 4751 C C . ILE B 1 285 ? -10.219 39.188 14.391 1 86 285 ILE B C 1
ATOM 4753 O O . ILE B 1 285 ? -9.141 39.781 14.367 1 86 285 ILE B O 1
ATOM 4757 N N . ALA B 1 286 ? -11.367 39.781 14.344 1 82.69 286 ALA B N 1
ATOM 4758 C CA . ALA B 1 286 ? -11.469 41.25 14.203 1 82.69 286 ALA B CA 1
ATOM 4759 C C . ALA B 1 286 ? -11.516 41.938 15.562 1 82.69 286 ALA B C 1
ATOM 4761 O O . ALA B 1 286 ? -12.062 41.375 16.516 1 82.69 286 ALA B O 1
ATOM 4762 N N . PHE B 1 287 ? -10.766 43.031 15.594 1 85.75 287 PHE B N 1
ATOM 4763 C CA . PHE B 1 287 ? -10.891 43.938 16.719 1 85.75 287 PHE B CA 1
ATOM 4764 C C . PHE B 1 287 ? -12.234 44.656 16.703 1 85.75 287 PHE B C 1
ATOM 4766 O O . PHE B 1 287 ? -12.625 45.219 15.68 1 85.75 287 PHE B O 1
ATOM 4773 N N . LYS B 1 288 ? -13.102 44.562 17.75 1 78.56 288 LYS B N 1
ATOM 4774 C CA . LYS B 1 288 ? -14.398 45.219 17.828 1 78.56 288 LYS B CA 1
ATOM 4775 C C . LYS B 1 288 ? -14.25 46.688 18.203 1 78.56 288 LYS B C 1
ATOM 4777 O O . LYS B 1 288 ? -13.609 47.031 19.203 1 78.56 288 LYS B O 1
ATOM 4782 N N . THR B 1 289 ? -14.133 47.656 17.188 1 66.69 289 THR B N 1
ATOM 4783 C CA . THR B 1 289 ? -13.93 49.094 17.469 1 66.69 289 THR B CA 1
ATOM 4784 C C . THR B 1 289 ? -15.086 49.656 18.266 1 66.69 289 THR B C 1
ATOM 4786 O O . THR B 1 289 ? -16.25 49.312 18.016 1 66.69 289 THR B O 1
ATOM 4789 N N . THR B 1 290 ? -14.812 50.125 19.453 1 58.53 290 THR B N 1
ATOM 4790 C CA . THR B 1 290 ? -15.719 51.062 20.109 1 58.53 290 THR B CA 1
ATOM 4791 C C . THR B 1 290 ? -15.633 52.438 19.469 1 58.53 290 THR B C 1
ATOM 4793 O O . THR B 1 290 ? -14.539 52.938 19.203 1 58.53 290 THR B O 1
ATOM 4796 N N . PRO B 1 291 ? -16.641 53 18.844 1 54.19 291 PRO B N 1
ATOM 4797 C CA . PRO B 1 291 ? -16.578 54.344 18.312 1 54.19 291 PRO B CA 1
ATOM 4798 C C . PRO B 1 291 ? -15.977 55.344 19.312 1 54.19 291 PRO B C 1
ATOM 4800 O O . PRO B 1 291 ? -16.375 55.375 20.484 1 54.19 291 PRO B O 1
ATOM 4803 N N . LEU B 1 292 ? -14.781 55.719 19.156 1 52.66 292 LEU B N 1
ATOM 4804 C CA . LEU B 1 292 ? -14.211 56.75 20 1 52.66 292 LEU B CA 1
ATOM 4805 C C . LEU B 1 292 ? -14.891 58.094 19.719 1 52.66 292 LEU B C 1
ATOM 4807 O O . LEU B 1 292 ? -15.156 58.438 18.562 1 52.66 292 LEU B O 1
ATOM 4811 N N . GLU B 1 293 ? -15.766 58.594 20.469 1 43.94 293 GLU B N 1
ATOM 4812 C CA . GLU B 1 293 ? -16.297 59.938 20.328 1 43.94 293 GLU B CA 1
ATOM 4813 C C . GLU B 1 293 ? -15.18 60.969 20.203 1 43.94 293 GLU B C 1
ATOM 4815 O O . GLU B 1 293 ? -14.242 60.969 21.016 1 43.94 293 GLU B O 1
ATOM 4820 N N . ASN B 1 294 ? -14.844 61.375 19.141 1 39.69 294 ASN B N 1
ATOM 4821 C CA . ASN B 1 294 ? -13.969 62.531 18.984 1 39.69 294 ASN B CA 1
ATOM 4822 C C . ASN B 1 294 ? -14.32 63.625 19.953 1 39.69 294 ASN B C 1
ATOM 4824 O O . ASN B 1 294 ? -15.469 64.062 20.016 1 39.69 294 ASN B O 1
ATOM 4828 N N . PRO B 1 295 ? -13.578 63.875 20.891 1 37.88 295 PRO B N 1
ATOM 4829 C CA . PRO B 1 295 ? -13.875 65.125 21.656 1 37.88 295 PRO B CA 1
ATOM 4830 C C . PRO B 1 295 ? -13.961 66.375 20.781 1 37.88 295 PRO B C 1
ATOM 4832 O O . PRO B 1 295 ? -14 67.438 21.297 1 37.88 295 PRO B O 1
ATOM 4835 N N . GLY B 1 296 ? -13.766 66.375 19.516 1 33.5 296 GLY B N 1
ATOM 4836 C CA . GLY B 1 296 ? -13.906 67.625 18.859 1 33.5 296 GLY B CA 1
ATOM 4837 C C . GLY B 1 296 ? -15.195 68.375 19.219 1 33.5 296 GLY B C 1
ATOM 4838 O O . GLY B 1 296 ? -15.234 69.562 19.281 1 33.5 296 GLY B O 1
ATOM 4839 N N . SER B 1 297 ? -16.344 67.75 18.953 1 32.69 297 SER B N 1
ATOM 4840 C CA . SER B 1 297 ? -17.531 68.562 18.812 1 32.69 297 SER B CA 1
ATOM 4841 C C . SER B 1 297 ? -17.938 69.188 20.156 1 32.69 297 SER B C 1
ATOM 4843 O O . SER B 1 297 ? -18.516 70.25 20.203 1 32.69 297 SER B O 1
ATOM 4845 N N . CYS B 1 298 ? -18.031 68.438 21.234 1 30.8 298 CYS B N 1
ATOM 4846 C CA . CYS B 1 298 ? -19 68.938 22.188 1 30.8 298 CYS B CA 1
ATOM 4847 C C . CYS B 1 298 ? -18.359 70.062 23.062 1 30.8 298 CYS B C 1
ATOM 4849 O O . CYS B 1 298 ? -18.969 70.5 24.016 1 30.8 298 CYS B O 1
ATOM 4851 N N . PHE B 1 299 ? -17.109 70.375 22.922 1 30.28 299 PHE B N 1
ATOM 4852 C CA . PHE B 1 299 ? -17.047 71.625 23.719 1 30.28 299 PHE B CA 1
ATOM 4853 C C . PHE B 1 299 ? -17.953 72.688 23.109 1 30.28 299 PHE B C 1
ATOM 4855 O O . PHE B 1 299 ? -17.453 73.688 22.531 1 30.28 299 PHE B O 1
ATOM 4862 N N . CYS B 1 300 ? -18.953 72.375 22.25 1 26.72 300 CYS B N 1
ATOM 4863 C CA . CYS B 1 300 ? -19.984 73.375 22.078 1 26.72 300 CYS B CA 1
ATOM 4864 C C . CYS B 1 300 ? -20.484 73.875 23.438 1 26.72 300 CYS B C 1
ATOM 4866 O O . CYS B 1 300 ? -21.156 73.125 24.156 1 26.72 300 CYS B O 1
ATOM 4868 N N . LEU B 1 301 ? -19.828 74.688 24.203 1 25.75 301 LEU B N 1
ATOM 4869 C CA . LEU B 1 301 ? -20.688 75.75 24.734 1 25.75 301 LEU B CA 1
ATOM 4870 C C . LEU B 1 301 ? -21.75 76.125 23.719 1 25.75 301 LEU B C 1
ATOM 4872 O O . LEU B 1 301 ? -21.562 75.938 22.516 1 25.75 301 LEU B O 1
ATOM 4876 N N . GLY B 1 302 ? -23.156 76.25 23.875 1 26.73 302 GLY B N 1
ATOM 4877 C CA . GLY B 1 302 ? -24.25 77 23.25 1 26.73 302 GLY B CA 1
ATOM 4878 C C . GLY B 1 302 ? -23.781 78.188 22.422 1 26.73 302 GLY B C 1
ATOM 4879 O O . GLY B 1 302 ? -24.594 79 22.031 1 26.73 302 GLY B O 1
ATOM 4880 N N . PHE B 1 303 ? -22.562 78.625 22.547 1 25.53 303 PHE B N 1
ATOM 4881 C CA . PHE B 1 303 ? -22.453 79.812 21.719 1 25.53 303 PHE B CA 1
ATOM 4882 C C . PHE B 1 303 ? -22.406 79.5 20.234 1 25.53 303 PHE B C 1
ATOM 4884 O O . PHE B 1 303 ? -21.641 78.562 19.844 1 25.53 303 PHE B O 1
ATOM 4891 N N . LYS B 1 304 ? -23.562 79.438 19.484 1 27.5 304 LYS B N 1
ATOM 4892 C CA . LYS B 1 304 ? -23.781 79.625 18.062 1 27.5 304 LYS B CA 1
ATOM 4893 C C . LYS B 1 304 ? -22.656 80.438 17.422 1 27.5 304 LYS B C 1
ATOM 4895 O O . LYS B 1 304 ? -22.266 81.5 17.922 1 27.5 304 LYS B O 1
ATOM 4900 N N . PRO B 1 305 ? -21.797 79.75 16.734 1 26.08 305 PRO B N 1
ATOM 4901 C CA . PRO B 1 305 ? -21.031 80.625 15.859 1 26.08 305 PRO B CA 1
ATOM 4902 C C . PRO B 1 305 ? -21.906 81.688 15.172 1 26.08 305 PRO B C 1
ATOM 4904 O O . PRO B 1 305 ? -22.969 81.375 14.648 1 26.08 305 PRO B O 1
ATOM 4907 N N . ASN B 1 306 ? -22.078 82.812 15.797 1 24.59 306 ASN B N 1
ATOM 4908 C CA . ASN B 1 306 ? -22.547 83.938 14.984 1 24.59 306 ASN B CA 1
ATOM 4909 C C . ASN B 1 306 ? -21.797 84 13.656 1 24.59 306 ASN B C 1
ATOM 4911 O O . ASN B 1 306 ? -20.562 84 13.633 1 24.59 306 ASN B O 1
ATOM 4915 N N . ARG B 1 307 ? -22.297 83.312 12.562 1 27.09 307 ARG B N 1
ATOM 4916 C CA . ARG B 1 307 ? -21.969 83.5 11.148 1 27.09 307 ARG B CA 1
ATOM 4917 C C . ARG B 1 307 ? -21.422 84.875 10.844 1 27.09 307 ARG B C 1
ATOM 4919 O O . ARG B 1 307 ? -21.031 85.188 9.711 1 27.09 307 ARG B O 1
ATOM 4926 N N . ARG B 1 308 ? -21.797 85.938 11.445 1 26.8 308 ARG B N 1
ATOM 4927 C CA . ARG B 1 308 ? -21.797 87.125 10.609 1 26.8 308 ARG B CA 1
ATOM 4928 C C . ARG B 1 308 ? -20.375 87.625 10.312 1 26.8 308 ARG B C 1
ATOM 4930 O O . ARG B 1 308 ? -20.188 88.688 9.711 1 26.8 308 ARG B O 1
ATOM 4937 N N . TYR B 1 309 ? -19.297 87.125 10.891 1 24.33 309 TYR B N 1
ATOM 4938 C CA . TYR B 1 309 ? -18.266 88.125 10.562 1 24.33 309 TYR B CA 1
ATOM 4939 C C . TYR B 1 309 ? -17.75 87.938 9.141 1 24.33 309 TYR B C 1
ATOM 4941 O O . TYR B 1 309 ? -17.062 86.938 8.867 1 24.33 309 TYR B O 1
ATOM 4949 N N . GLU B 1 310 ? -18.438 88.25 7.984 1 25.66 310 GLU B N 1
ATOM 4950 C CA . GLU B 1 310 ? -18.031 88.562 6.605 1 25.66 310 GLU B CA 1
ATOM 4951 C C . GLU B 1 310 ? -16.656 89.188 6.547 1 25.66 310 GLU B C 1
ATOM 4953 O O . GLU B 1 310 ? -15.789 88.75 5.793 1 25.66 310 GLU B O 1
ATOM 4958 N N . ASN B 1 311 ? -16.469 90.625 6.555 1 25.33 311 ASN B N 1
ATOM 4959 C CA . ASN B 1 311 ? -15.734 91.625 5.777 1 25.33 311 ASN B CA 1
ATOM 4960 C C . ASN B 1 311 ? -14.344 91.875 6.359 1 25.33 311 ASN B C 1
ATOM 4962 O O . ASN B 1 311 ? -13.742 92.938 6.141 1 25.33 311 A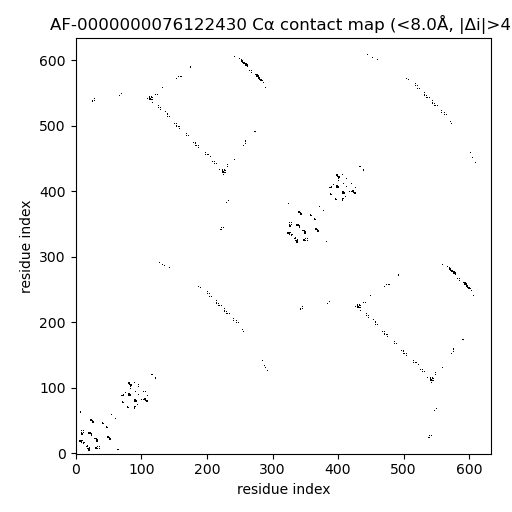SN B O 1
ATOM 4966 N N . THR B 1 312 ? -13.617 91.125 7.141 1 23.66 312 THR B N 1
ATOM 4967 C CA . THR B 1 312 ? -12.406 91.812 7.559 1 23.66 312 THR B CA 1
ATOM 4968 C C . THR B 1 312 ? -11.406 91.938 6.41 1 23.66 312 THR B C 1
ATOM 4970 O O . THR B 1 312 ? -10.938 90.875 5.902 1 23.66 312 THR B O 1
ATOM 4973 N N . GLU B 1 313 ? -11.383 93 5.488 1 28.02 313 GLU B N 1
ATOM 4974 C CA . GLU B 1 313 ? -10.477 93.688 4.566 1 28.02 313 GLU B CA 1
ATOM 4975 C C . GLU B 1 313 ? -9.117 93.938 5.211 1 28.02 313 GLU B C 1
ATOM 4977 O O . GLU B 1 313 ? -8.227 94.562 4.598 1 28.02 313 GLU B O 1
ATOM 4982 N N . TYR B 1 314 ? -8.656 93.688 6.398 1 23.39 314 TYR B N 1
ATOM 4983 C CA . TYR B 1 314 ? -7.469 94.438 6.734 1 23.39 314 TYR B CA 1
ATOM 4984 C C . TYR B 1 314 ? -6.312 94.125 5.805 1 23.39 314 TYR B C 1
ATOM 4986 O O . TYR B 1 314 ? -5.637 95 5.297 1 23.39 314 TYR B O 1
ATOM 4994 N N . CYS B 1 315 ? -5.5 93 5.984 1 23.55 315 CYS B N 1
ATOM 4995 C CA . CYS B 1 315 ? -4.062 93.188 6.133 1 23.55 315 CYS B CA 1
ATOM 4996 C C . CYS B 1 315 ? -3.387 93.375 4.777 1 23.55 315 CYS B C 1
ATOM 4998 O O . CYS B 1 315 ? -3.016 92.375 4.148 1 23.55 315 CYS B O 1
ATOM 5000 N N . LYS B 1 316 ? -4 93.875 3.777 1 23.86 316 LYS B N 1
ATOM 5001 C CA . LYS B 1 316 ? -3.25 94.375 2.629 1 23.86 316 LYS B CA 1
ATOM 5002 C C . LYS B 1 316 ? -2.137 95.312 3.068 1 23.86 316 LYS B C 1
ATOM 5004 O O . LYS B 1 316 ? -1.312 95.75 2.254 1 23.86 316 LYS B O 1
ATOM 5009 N N . ASP B 1 317 ? -1.691 95.812 4.121 1 21.62 317 ASP B N 1
ATOM 5010 C CA . ASP B 1 317 ? -0.432 96.438 3.693 1 21.62 317 ASP B CA 1
ATOM 5011 C C . ASP B 1 317 ? 0.614 95.375 3.395 1 21.62 317 ASP B C 1
ATOM 5013 O O . ASP B 1 317 ? 0.698 94.375 4.102 1 21.62 317 ASP B O 1
#

InterPro domains:
  IPR000315 B-box-type zinc finger [PS50119] (4-54)
  IPR047153 TRIM45/56/19-like [PTHR25462] (4-235)

Organism: Mytilus edulis (NCBI:txid6550)

Radius of gyration: 65.2 Å; Cα contacts (8 Å, |Δi|>4): 770; chains: 2; bounding box: 45×190×116 Å